Protein 2PHP (pdb70)

Organism: Methanocaldococcus jannaschii (strain ATCC 43067 / DSM 2661 / JAL-1 / JCM 10045 / NBRC 100440) (NCBI:txid243232)

Sequence (718 aa):
YINKEKVIKNLSYAIYLLKKNFTLIPEVGSNIAESLPFPKDFKDVAALTGRIIKNKLGGFYIVGDIEFGASEHIAKIILSASKFNPEIRACNIKYDGGLIKLLKDKFAVSSFDRKEEPPNVSTEWGTKIACEKFGGVPDIIYDRGGEGKEPIRVLGRDAIEVVKKVEVIQKIYNTLESLTYINKEKVIKNLSYAIYLLKKNFTLIPEVGSNIAESLPFPKDFKDVAALTGRIIKNKLGGFYIVGDIEFGASEHIAKIILSASKFNPEIRACNIKYDGGLIKLLKDKFAVSSFDRKEEPPNVSTEWGTKIACEKFGGVPDIIYDRGGEGKEPIRVLGRDAIEVVKKVEVIQKIYNTLEGHSLTYINKEKVIKNLSYAIYLLKKNFTLIPEVGSNIAESLPFPKDFKDVAALTGRIIKNKLGGFYIVGDIEFGASEHIAKIILSASKFNPEIRACNIKYDGGLIKLLKDKFAVSSFDRKEEPPNVSTEWGTKIACEKFGGVPDIIYDRGGEGKEPIRVLGRDAIEVVKKVEVIQKIYNTLEYINKEKVIKNLSYAIYLLKKNFTLIPEVGSNIAESLPFPKDFKDVAALTGRIIKNKLGGFYIVGDIEFGASEHIAKIILSASKFNPEIRACNIKYDGGLIKLLKDKFAVSSFDRKEEPPNVSTEWGTKIACEKFGGVPDIIYDRGGEGKEPIRVLGRDAIEVVKKVEVIQKIYNTLEGH

Foldseek 3Di:
DFAPVNQQVQQVVLVVVVQVQDDQADPQAAKKKFATQQDDAQQRMWIFLHGWAADVVHGIDGDHGIHGSSDRPVSLLQNLQCVQPSLWTMKDGHDDPVLVVVVVVPWQEWEDEPVPDDPPDDVSVTNNVRQVVSVHHIQWYWYPADDVGHTIMGIDSGSNVSSVVVVVSVVSVVVVD/DPDAFDPVNQLVQQVVLVVVVLVQAPQADPQAAKKKFAGQQDPAQQRMKIFLHHWAADVVHGIDGDHGIHGSSDRPVRLLQNLQCVQPSLWGMKDGHDDPVLVVVCVVVWPEFEAEPVPDDPPDDVSVTSNVRQVVSVHHIQWYWYCADDVGHTIMGIDSGSNVSSVVSVVSVVVVVVVVVD/DVLVVQVVVQQVQQVVLVVVVLVQDDQADPVAAKKKFARQPDDAQQRMKIFLHGWAADPVHGIDGDHGIHGSSPRPVSLLQNLLCVQPSLWTMKDGHDDDVLVVVVVVPWQEFEAECVVDDPPDDSSVTNNVRQVRSVHHIQWYWYPFDDVGHTIMGIGSGSNVRSVVVVVSVVSVVVPD/DFDPVNQLVQQVVLVVVVQVQDDQADPVAAKKKFFTQQDDAQQRMKIFLHGWACDVVGGIDGDHGIHGSSDRPVRLLQNLQCVQPSLWGMKDGHDDPVLVVVCVVPWPEFEAEPVPDDPDDDVSVTSNVRCVVSSHHIQWYWYCADDVGHTIMGIDSGSNVRSVVVVVSVVVVVVVVVD

Solvent-accessible surface area: 31794 Å² total

InterPro domains:
  IPR004399 Hydroxymethylpyrimidine kinase/phosphomethylpyrimidine kinase domain [cd01169] (2-224)
  IPR013749 Pyridoxamine kinase/Phosphomethylpyrimidine kinase [PF08543] (10-234)
  IPR019293 Thiamine-phosphate synthase ThiN-like [PF10120] (248-407)
  IPR029056 Ribokinase-like [G3DSA:3.40.1190.20] (1-236)
  IPR029056 Ribokinase-like [SSF53613] (2-231)
  IPR036409 Class II aldolase/adducin N-terminal domain superfamily [G3DSA:3.40.225.10] (237-417)
  IPR036409 Class II aldolase/adducin N-terminal domain superfamily [SSF53639] (238-413)

Secondary structure (DSSP, 8-state):
---HHHHHHHHHHHHHHHH-------TT-B--EEE-SS--SGGGEEEESS-EEE-TTSSEEE-S-EEETS-HHHHHHHHHHHTT-TT--B------HHHHHHHTTTS-EEE--GGGPPTTS---HHHHHHHHHHTS--SEEE---BBTB---EE-BSSHHHHHHHHHHHHHHHHTT-/------HHHHHHHHHHHHHHHT-------TT-B--EEE-SS--SGGGEEEESS-EEE-TTSSEEE-S-EEETS-HHHHHHHHHHHTT-TT--B------HHHHHHHTTTS-EEE--GGGPPSSS---HHHHHHHHHHTS--SEEE---BBTB---EE-BSSHHHHHHHHHHHHHHHHHHHT-/-HHHHHHHHHHHHHHHHHHHHH-------TT-B--EEE-SS--SGGGEEEESS-EEE-TTSSEEE-S-EEET--HHHHHHHHHHTTT-TT--B------HHHHHHHHTTS-EEE--TTT--SSS---HHHHHHHHHHTS--SEEE---BBTB---EE-BSSHHHHHHHHHHHHHHHHTT-/---HHHHHHHHHHHHHHHH-------TT-B--EEE-SS--SGGGEEEESS-EEE-TTSSEEE-S-EEETS-HHHHHHHHHHHTT-TT--B------HHHHHHHTTTS-EEE--GGGPPSSS---HHHHHHHHHHTS--SEEE---BBTB---EE-BSSHHHHHHHHHHHHHHHHHHHH-

Structure (mmCIF, N/CA/C/O backbone):
data_2PHP
#
_entry.id   2PHP
#
_cell.length_a   147.077
_cell.length_b   112.141
_cell.length_c   67.253
_cell.angle_alpha   90.00
_cell.angle_beta   109.28
_cell.angle_gamma   90.00
#
_symmetry.space_group_name_H-M   'C 1 2 1'
#
loop_
_entity.id
_entity.type
_entity.pdbx_description
1 polymer 'Uncharacterized protein MJ0236'
2 non-polymer 'CHLORIDE ION'
3 water water
#
loop_
_atom_site.group_PDB
_atom_site.id
_atom_site.type_symbol
_atom_site.label_atom_id
_atom_site.label_alt_id
_atom_site.label_comp_id
_atom_site.label_asym_id
_atom_site.label_entity_id
_atom_site.label_seq_id
_atom_site.pdbx_PDB_ins_code
_atom_site.Cartn_x
_atom_site.Cartn_y
_atom_site.Cartn_z
_atom_site.occupancy
_atom_site.B_iso_or_equiv
_atom_site.auth_seq_id
_atom_site.auth_comp_id
_atom_site.auth_asym_id
_atom_site.auth_atom_id
_atom_site.pdbx_PDB_model_num
ATOM 1 N N . TYR A 1 5 ? 26.665 17.488 15.334 1.00 53.01 241 TYR A N 1
ATOM 2 C CA . TYR A 1 5 ? 27.394 17.428 14.041 1.00 53.15 241 TYR A CA 1
ATOM 3 C C . TYR A 1 5 ? 27.423 18.819 13.391 1.00 52.44 241 TYR A C 1
ATOM 4 O O . TYR A 1 5 ? 28.431 19.534 13.507 1.00 53.66 241 TYR A O 1
ATOM 13 N N . ILE A 1 6 ? 26.349 19.212 12.702 1.00 48.81 242 ILE A N 1
ATOM 14 C CA . ILE A 1 6 ? 26.311 20.544 12.097 1.00 45.00 242 ILE A CA 1
ATOM 15 C C . ILE A 1 6 ? 25.108 21.313 12.632 1.00 43.44 242 ILE A C 1
ATOM 16 O O . ILE A 1 6 ? 24.035 21.315 12.018 1.00 43.00 242 ILE A O 1
ATOM 21 N N . ASN A 1 7 ? 25.291 21.955 13.785 1.00 40.65 243 ASN A N 1
ATOM 22 C CA . ASN A 1 7 ? 24.229 22.729 14.418 1.00 38.71 243 ASN A CA 1
ATOM 23 C C . ASN A 1 7 ? 24.473 24.231 14.300 1.00 38.30 243 ASN A C 1
ATOM 24 O O . ASN A 1 7 ? 25.427 24.671 13.655 1.00 37.29 243 ASN A O 1
ATOM 29 N N . LYS A 1 8 ? 23.608 25.015 14.936 1.00 36.61 244 LYS A N 1
ATOM 30 C CA . LYS A 1 8 ? 23.730 26.465 14.895 1.00 37.20 244 LYS A CA 1
ATOM 31 C C . LYS A 1 8 ? 25.092 26.955 15.371 1.00 36.16 244 LYS A C 1
ATOM 32 O O . LYS A 1 8 ? 25.662 27.873 14.784 1.00 36.61 244 LYS A O 1
ATOM 38 N N . GLU A 1 9 ? 25.610 26.351 16.437 1.00 35.02 245 GLU A N 1
ATOM 39 C CA . GLU A 1 9 ? 26.906 26.757 16.974 1.00 35.29 245 GLU A CA 1
ATOM 40 C C . GLU A 1 9 ? 28.001 26.621 15.927 1.00 35.15 245 GLU A C 1
ATOM 41 O O . GLU A 1 9 ? 28.852 27.497 15.793 1.00 34.84 245 GLU A O 1
ATOM 47 N N . LYS A 1 10 ? 27.973 25.511 15.195 1.00 33.59 246 LYS A N 1
ATOM 48 C CA . LYS A 1 10 ? 28.961 25.244 14.155 1.00 33.97 246 LYS A CA 1
ATOM 49 C C . LYS A 1 10 ? 28.863 26.297 13.054 1.00 30.86 246 LYS A C 1
ATOM 50 O O . LYS A 1 10 ? 29.873 26.812 12.585 1.00 31.47 246 LYS A O 1
ATOM 56 N N . VAL A 1 11 ? 27.636 26.605 12.652 1.00 27.99 247 VAL A N 1
ATOM 57 C CA . VAL A 1 11 ? 27.384 27.584 11.606 1.00 27.22 247 VAL A CA 1
ATOM 58 C C . VAL A 1 11 ? 27.897 28.962 12.009 1.00 27.30 247 VAL A C 1
ATOM 59 O O . VAL A 1 11 ? 28.582 29.625 11.229 1.00 27.93 247 VAL A O 1
ATOM 63 N N . ILE A 1 12 ? 27.578 29.388 13.228 1.00 24.21 248 ILE A N 1
ATOM 64 C CA . ILE A 1 12 ? 28.026 30.688 13.718 1.00 23.99 248 ILE A CA 1
ATOM 65 C C . ILE A 1 12 ? 29.558 30.754 13.773 1.00 23.66 248 ILE A C 1
ATOM 66 O O . ILE A 1 12 ? 30.148 31.760 13.388 1.00 23.44 248 ILE A O 1
ATOM 71 N N . LYS A 1 13 ? 30.201 29.694 14.249 1.00 22.64 249 LYS A N 1
ATOM 72 C CA . LYS A 1 13 ? 31.664 29.663 14.302 1.00 25.33 249 LYS A CA 1
ATOM 73 C C . LYS A 1 13 ? 32.250 29.719 12.884 1.00 24.49 249 LYS A C 1
ATOM 74 O O . LYS A 1 13 ? 33.240 30.406 12.643 1.00 24.33 249 LYS A O 1
ATOM 80 N N . ASN A 1 14 ? 31.642 28.984 11.954 1.00 23.23 250 ASN A N 1
ATOM 81 C CA . ASN A 1 14 ? 32.119 28.967 10.569 1.00 23.78 250 ASN A CA 1
ATOM 82 C C . ASN A 1 14 ? 32.064 30.352 9.931 1.00 23.16 250 ASN A C 1
ATOM 83 O O . ASN A 1 14 ? 33.030 30.804 9.321 1.00 23.19 250 ASN A O 1
ATOM 88 N N . LEU A 1 15 ? 30.924 31.019 10.063 1.00 22.68 251 LEU A N 1
ATOM 89 C CA . LEU A 1 15 ? 30.764 32.351 9.498 1.00 22.95 251 LEU A CA 1
ATOM 90 C C . LEU A 1 15 ? 31.710 33.335 10.173 1.00 23.66 251 LEU A C 1
ATOM 91 O O . LEU A 1 15 ? 32.286 34.196 9.516 1.00 20.67 251 LEU A O 1
ATOM 96 N N . SER A 1 16 ? 31.855 33.199 11.491 1.00 21.53 252 SER A N 1
ATOM 97 C CA . SER A 1 16 ? 32.724 34.087 12.274 1.00 24.02 252 SER A CA 1
ATOM 98 C C . SER A 1 16 ? 34.185 34.007 11.854 1.00 22.01 252 SER A C 1
ATOM 99 O O . SER A 1 16 ? 34.877 35.023 11.745 1.00 20.56 252 SER A O 1
ATOM 102 N N . TYR A 1 17 ? 34.659 32.794 11.632 1.00 22.20 253 TYR A N 1
ATOM 103 C CA . TYR A 1 17 ? 36.042 32.613 11.233 1.00 23.42 253 TYR A CA 1
ATOM 104 C C . TYR A 1 17 ? 36.224 33.056 9.787 1.00 23.43 253 TYR A C 1
ATOM 105 O O . TYR A 1 17 ? 37.283 33.568 9.416 1.00 22.13 253 TYR A O 1
ATOM 114 N N . ALA A 1 18 ? 35.191 32.850 8.974 1.00 22.60 254 ALA A N 1
ATOM 115 C CA . ALA A 1 18 ? 35.251 33.231 7.563 1.00 25.29 254 ALA A CA 1
ATOM 116 C C . ALA A 1 18 ? 35.432 34.743 7.461 1.00 26.19 254 ALA A C 1
ATOM 117 O O . ALA A 1 18 ? 36.237 35.233 6.666 1.00 25.14 254 ALA A O 1
ATOM 119 N N . ILE A 1 19 ? 34.679 35.470 8.281 1.00 27.44 255 ILE A N 1
ATOM 120 C CA . ILE A 1 19 ? 34.743 36.928 8.310 1.00 27.81 255 ILE A CA 1
ATOM 121 C C . ILE A 1 19 ? 36.129 37.354 8.789 1.00 27.97 255 ILE A C 1
ATOM 122 O O . ILE A 1 19 ? 36.715 38.309 8.276 1.00 28.14 255 ILE A O 1
ATOM 127 N N . TYR A 1 20 ? 36.631 36.641 9.792 1.00 26.94 256 TYR A N 1
ATOM 128 C CA . TYR A 1 20 ? 37.950 36.887 10.365 1.00 27.10 256 TYR A CA 1
ATOM 129 C C . TYR A 1 20 ? 39.004 36.817 9.249 1.00 26.90 256 TYR A C 1
ATOM 130 O O . TYR A 1 20 ? 39.865 37.697 9.130 1.00 27.16 256 TYR A O 1
ATOM 139 N N . LEU A 1 21 ? 38.933 35.780 8.423 1.00 25.83 257 LEU A N 1
ATOM 140 C CA . LEU A 1 21 ? 39.885 35.637 7.320 1.00 27.38 257 LEU A CA 1
ATOM 141 C C . LEU A 1 21 ? 39.689 36.756 6.311 1.00 27.17 257 LEU A C 1
ATOM 142 O O . LEU A 1 21 ? 40.651 37.367 5.848 1.00 27.93 257 LEU A O 1
ATOM 147 N N . LEU A 1 22 ? 38.431 37.028 5.983 1.00 26.20 258 LEU A N 1
ATOM 148 C CA . LEU A 1 22 ? 38.102 38.063 5.020 1.00 27.44 258 LEU A CA 1
ATOM 149 C C . LEU A 1 22 ? 38.641 39.439 5.427 1.00 28.91 258 LEU A C 1
ATOM 150 O O . LEU A 1 22 ? 39.124 40.205 4.591 1.00 27.50 258 LEU A O 1
ATOM 155 N N . LYS A 1 23 ? 38.571 39.746 6.716 1.00 30.86 259 LYS A N 1
ATOM 156 C CA . LYS A 1 23 ? 39.054 41.028 7.220 1.00 33.87 259 LYS A CA 1
ATOM 157 C C . LYS A 1 23 ? 40.551 41.243 6.942 1.00 35.25 259 LYS A C 1
ATOM 158 O O . LYS A 1 23 ? 40.985 42.377 6.726 1.00 35.70 259 LYS A O 1
ATOM 164 N N . LYS A 1 24 ? 41.329 40.158 6.937 1.00 34.70 260 LYS A N 1
ATOM 165 C CA . LYS A 1 24 ? 42.773 40.235 6.699 1.00 38.19 260 LYS A CA 1
ATOM 166 C C . LYS A 1 24 ? 43.118 40.148 5.217 1.00 39.78 260 LYS A C 1
ATOM 167 O O . LYS A 1 24 ? 44.283 40.172 4.832 1.00 39.99 260 LYS A O 1
ATOM 181 N N . ASN A 1 26 ? 42.890 41.455 1.146 1.00 37.62 262 ASN A N 1
ATOM 182 C CA . ASN A 1 26 ? 42.804 42.695 0.379 1.00 37.65 262 ASN A CA 1
ATOM 183 C C . ASN A 1 26 ? 41.623 42.495 -0.571 1.00 35.56 262 ASN A C 1
ATOM 184 O O . ASN A 1 26 ? 41.790 42.367 -1.783 1.00 33.91 262 ASN A O 1
ATOM 189 N N . PHE A 1 27 ? 40.427 42.473 0.001 1.00 32.92 263 PHE A N 1
ATOM 190 C CA . PHE A 1 27 ? 39.198 42.246 -0.744 1.00 31.21 263 PHE A CA 1
ATOM 191 C C . PHE A 1 27 ? 38.674 43.508 -1.412 1.00 30.47 263 PHE A C 1
ATOM 192 O O . PHE A 1 27 ? 38.281 44.455 -0.734 1.00 29.03 263 PHE A O 1
ATOM 200 N N . THR A 1 28 ? 38.663 43.534 -2.743 1.00 28.65 264 THR A N 1
ATOM 201 C CA . THR A 1 28 ? 38.169 44.721 -3.438 1.00 28.01 264 THR A CA 1
ATOM 202 C C . THR A 1 28 ? 36.995 44.421 -4.355 1.00 28.90 264 THR A C 1
ATOM 203 O O . THR A 1 28 ? 36.502 45.313 -5.038 1.00 28.66 264 THR A O 1
ATOM 207 N N . LEU A 1 29 ? 36.553 43.167 -4.383 1.00 26.77 265 LEU A N 1
ATOM 208 C CA . LEU A 1 29 ? 35.436 42.784 -5.237 1.00 27.88 265 LEU A CA 1
ATOM 209 C C . LEU A 1 29 ? 34.117 43.025 -4.519 1.00 26.62 265 LEU A C 1
ATOM 210 O O . LEU A 1 29 ? 33.306 42.118 -4.347 1.00 25.69 265 LEU A O 1
ATOM 215 N N . ILE A 1 30 ? 33.911 44.268 -4.109 1.00 27.14 266 ILE A N 1
ATOM 216 C CA . ILE A 1 30 ? 32.708 44.643 -3.385 1.00 28.10 266 ILE A CA 1
ATOM 217 C C . ILE A 1 30 ? 31.733 45.353 -4.294 1.00 27.45 266 ILE A C 1
ATOM 218 O O . ILE A 1 30 ? 32.041 46.396 -4.860 1.00 27.61 266 ILE A O 1
ATOM 223 N N . PRO A 1 31 ? 30.533 44.787 -4.448 1.00 28.21 267 PRO A N 1
ATOM 224 C CA . PRO A 1 31 ? 29.515 45.397 -5.307 1.00 29.17 267 PRO A CA 1
ATOM 225 C C . PRO A 1 31 ? 28.967 46.701 -4.735 1.00 29.58 267 PRO A C 1
ATOM 226 O O . PRO A 1 31 ? 29.128 46.993 -3.542 1.00 27.78 267 PRO A O 1
ATOM 230 N N . GLU A 1 32 ? 28.326 47.482 -5.600 1.00 29.84 268 GLU A N 1
ATOM 231 C CA . GLU A 1 32 ? 27.725 48.744 -5.200 1.00 31.83 268 GLU A CA 1
ATOM 232 C C . GLU A 1 32 ? 26.688 48.496 -4.098 1.00 30.72 268 GLU A C 1
ATOM 233 O O . GLU A 1 32 ? 26.516 49.326 -3.205 1.00 30.34 268 GLU A O 1
ATOM 239 N N . VAL A 1 33 ? 26.001 47.357 -4.149 1.00 28.45 269 VAL A N 1
ATOM 240 C CA . VAL A 1 33 ? 25.004 47.049 -3.127 1.00 29.01 269 VAL A CA 1
ATOM 241 C C . VAL A 1 33 ? 25.592 46.329 -1.916 1.00 28.86 269 VAL A C 1
ATOM 242 O O . VAL A 1 33 ? 24.850 45.875 -1.039 1.00 29.57 269 VAL A O 1
ATOM 246 N N . GLY A 1 34 ? 26.920 46.225 -1.875 1.00 27.11 270 GLY A N 1
ATOM 247 C CA . GLY A 1 34 ? 27.588 45.577 -0.759 1.00 23.90 270 GLY A CA 1
ATOM 248 C C . GLY A 1 34 ? 27.504 44.069 -0.839 1.00 25.68 270 GLY A C 1
ATOM 249 O O . GLY A 1 34 ? 26.657 43.536 -1.550 1.00 25.57 270 GLY A O 1
ATOM 250 N N . SER A 1 35 ? 28.385 43.379 -0.119 1.00 23.02 271 SER A N 1
ATOM 251 C CA . SER A 1 35 ? 28.384 41.922 -0.116 1.00 23.38 271 SER A CA 1
ATOM 252 C C . SER A 1 35 ? 27.846 41.415 1.204 1.00 24.82 271 SER A C 1
ATOM 253 O O . SER A 1 35 ? 27.732 42.160 2.171 1.00 24.53 271 SER A O 1
ATOM 256 N N . ASN A 1 36 ? 27.497 40.136 1.237 1.00 22.59 272 ASN A N 1
ATOM 257 C CA . ASN A 1 36 ? 27.066 39.505 2.477 1.00 23.68 272 ASN A CA 1
ATOM 258 C C . ASN A 1 36 ? 27.502 38.065 2.300 1.00 21.83 272 ASN A C 1
ATOM 259 O O . ASN A 1 36 ? 27.694 37.611 1.171 1.00 19.52 272 ASN A O 1
ATOM 264 N N . ILE A 1 37 ? 27.686 37.358 3.405 1.00 21.61 273 ILE A N 1
ATOM 265 C CA . ILE A 1 37 ? 28.085 35.960 3.341 1.00 21.95 273 ILE A CA 1
ATOM 266 C C . ILE A 1 37 ? 27.119 35.213 4.238 1.00 22.29 273 ILE A C 1
ATOM 267 O O . ILE A 1 37 ? 26.745 35.699 5.312 1.00 18.03 273 ILE A O 1
ATOM 272 N N . ALA A 1 38 ? 26.716 34.023 3.809 1.00 23.25 274 ALA A N 1
ATOM 273 C CA . ALA A 1 38 ? 25.752 33.266 4.584 1.00 22.87 274 ALA A CA 1
ATOM 274 C C . ALA A 1 38 ? 25.984 31.767 4.551 1.00 23.25 274 ALA A C 1
ATOM 275 O O . ALA A 1 38 ? 26.499 31.225 3.578 1.00 23.01 274 ALA A O 1
ATOM 277 N N . GLU A 1 39 ? 25.596 31.106 5.636 1.00 24.78 275 GLU A N 1
ATOM 278 C CA . GLU A 1 39 ? 25.722 29.658 5.739 1.00 26.12 275 GLU A CA 1
ATOM 279 C C . GLU A 1 39 ? 24.465 29.115 6.410 1.00 26.66 275 GLU A C 1
ATOM 280 O O . GLU A 1 39 ? 23.919 29.733 7.322 1.00 24.72 275 GLU A O 1
ATOM 286 N N . SER A 1 40 ? 24.013 27.952 5.959 1.00 27.38 276 SER A N 1
ATOM 287 C CA . SER A 1 40 ? 22.810 27.362 6.523 1.00 28.15 276 SER A CA 1
ATOM 288 C C . SER A 1 40 ? 23.058 26.067 7.282 1.00 29.84 276 SER A C 1
ATOM 289 O O . SER A 1 40 ? 24.140 25.473 7.226 1.00 28.66 276 SER A O 1
ATOM 292 N N . LEU A 1 41 ? 22.027 25.643 8.002 1.00 30.99 277 LEU A N 1
ATOM 293 C CA . LEU A 1 41 ? 22.070 24.388 8.726 1.00 32.23 277 LEU A CA 1
ATOM 294 C C . LEU A 1 41 ? 21.829 23.358 7.624 1.00 32.99 277 LEU A C 1
ATOM 295 O O . LEU A 1 41 ? 21.352 23.701 6.543 1.00 31.12 277 LEU A O 1
ATOM 300 N N . PRO A 1 42 ? 22.163 22.085 7.871 1.00 34.76 278 PRO A N 1
ATOM 301 C CA . PRO A 1 42 ? 21.941 21.070 6.834 1.00 35.79 278 PRO A CA 1
ATOM 302 C C . PRO A 1 42 ? 20.455 20.987 6.479 1.00 36.67 278 PRO A C 1
ATOM 303 O O . PRO A 1 42 ? 19.605 21.156 7.347 1.00 37.34 278 PRO A O 1
ATOM 307 N N . PHE A 1 43 ? 20.148 20.738 5.209 1.00 37.19 279 PHE A N 1
ATOM 308 C CA . PHE A 1 43 ? 18.762 20.625 4.754 1.00 38.98 279 PHE A CA 1
ATOM 309 C C . PHE A 1 43 ? 17.892 21.736 5.330 1.00 40.01 279 PHE A C 1
ATOM 310 O O . PHE A 1 43 ? 16.915 21.475 6.037 1.00 40.91 279 PHE A O 1
ATOM 318 N N . PRO A 1 44 ? 18.227 22.997 5.027 1.00 39.49 280 PRO A N 1
ATOM 319 C CA . PRO A 1 44 ? 17.430 24.103 5.559 1.00 39.99 280 PRO A CA 1
ATOM 320 C C . PRO A 1 44 ? 15.994 24.100 5.042 1.00 41.11 280 PRO A C 1
ATOM 321 O O . PRO A 1 44 ? 15.747 23.800 3.879 1.00 41.14 280 PRO A O 1
ATOM 325 N N . LYS A 1 45 ? 15.052 24.431 5.916 1.00 42.42 281 LYS A N 1
ATOM 326 C CA . LYS A 1 45 ? 13.650 24.475 5.529 1.00 45.28 281 LYS A CA 1
ATOM 327 C C . LYS A 1 45 ? 13.256 25.860 5.036 1.00 45.42 281 LYS A C 1
ATOM 328 O O . LYS A 1 45 ? 12.556 25.991 4.034 1.00 46.08 281 LYS A O 1
ATOM 334 N N . ASP A 1 46 ? 13.704 26.893 5.742 1.00 45.06 282 ASP A N 1
ATOM 335 C CA . ASP A 1 46 ? 13.412 28.270 5.350 1.00 45.42 282 ASP A CA 1
ATOM 336 C C . ASP A 1 46 ? 14.610 29.180 5.636 1.00 44.08 282 ASP A C 1
ATOM 337 O O . ASP A 1 46 ? 15.627 28.729 6.171 1.00 43.25 282 ASP A O 1
ATOM 342 N N . PHE A 1 47 ? 14.483 30.457 5.285 1.00 42.34 283 PHE A N 1
ATOM 343 C CA . PHE A 1 47 ? 15.569 31.407 5.484 1.00 41.07 283 PHE A CA 1
ATOM 344 C C . PHE A 1 47 ? 15.971 31.545 6.951 1.00 40.38 283 PHE A C 1
ATOM 345 O O . PHE A 1 47 ? 17.034 32.085 7.255 1.00 40.65 283 PHE A O 1
ATOM 353 N N . LYS A 1 48 ? 15.138 31.063 7.866 1.00 38.89 284 LYS A N 1
ATOM 354 C CA . LYS A 1 48 ? 15.489 31.158 9.281 1.00 38.53 284 LYS A CA 1
ATOM 355 C C . LYS A 1 48 ? 16.514 30.109 9.698 1.00 36.75 284 LYS A C 1
ATOM 356 O O . LYS A 1 48 ? 16.998 30.123 10.826 1.00 37.35 284 LYS A O 1
ATOM 362 N N . ASP A 1 49 ? 16.839 29.197 8.788 1.00 36.06 285 ASP A N 1
ATOM 363 C CA . ASP A 1 49 ? 17.841 28.172 9.064 1.00 34.09 285 ASP A CA 1
ATOM 364 C C . ASP A 1 49 ? 19.154 28.648 8.460 1.00 32.09 285 ASP A C 1
ATOM 365 O O . ASP A 1 49 ? 20.134 27.906 8.404 1.00 30.91 285 ASP A O 1
ATOM 370 N N . VAL A 1 50 ? 19.155 29.902 8.014 1.00 29.86 286 VAL A N 1
ATOM 371 C CA . VAL A 1 50 ? 20.324 30.505 7.385 1.00 28.72 286 VAL A CA 1
ATOM 372 C C . VAL A 1 50 ? 20.815 31.717 8.175 1.00 28.15 286 VAL A C 1
ATOM 373 O O . VAL A 1 50 ? 20.033 32.601 8.536 1.00 28.35 286 VAL A O 1
ATOM 377 N N . ALA A 1 51 ? 22.115 31.749 8.456 1.00 26.19 287 ALA A N 1
ATOM 378 C CA . ALA A 1 51 ? 22.697 32.860 9.190 1.00 25.00 287 ALA A CA 1
ATOM 379 C C . ALA A 1 51 ? 23.510 33.723 8.238 1.00 25.30 287 ALA A C 1
ATOM 380 O O . ALA A 1 51 ? 24.019 33.240 7.225 1.00 25.86 287 ALA A O 1
ATOM 382 N N . ALA A 1 52 ? 23.618 35.007 8.563 1.00 24.11 288 ALA A N 1
ATOM 383 C CA . ALA A 1 52 ? 24.365 35.953 7.737 1.00 24.74 288 ALA A CA 1
ATOM 384 C C . ALA A 1 52 ? 24.521 37.257 8.507 1.00 25.06 288 ALA A C 1
ATOM 385 O O . ALA A 1 52 ? 24.072 37.372 9.656 1.00 23.98 288 ALA A O 1
ATOM 387 N N . LEU A 1 53 ? 25.168 38.234 7.878 1.00 24.86 289 LEU A N 1
ATOM 388 C CA . LEU A 1 53 ? 25.357 39.544 8.507 1.00 25.08 289 LEU A CA 1
ATOM 389 C C . LEU A 1 53 ? 24.052 40.323 8.434 1.00 25.27 289 LEU A C 1
ATOM 390 O O . LEU A 1 53 ? 23.384 40.323 7.399 1.00 24.52 289 LEU A O 1
ATOM 395 N N . THR A 1 54 ? 23.700 40.982 9.536 1.00 24.76 290 THR A N 1
ATOM 396 C CA . THR A 1 54 ? 22.488 41.791 9.601 1.00 25.53 290 THR A CA 1
ATOM 397 C C . THR A 1 54 ? 22.735 43.063 8.809 1.00 24.46 290 THR A C 1
ATOM 398 O O . THR A 1 54 ? 21.799 43.758 8.431 1.00 26.50 290 THR A O 1
ATOM 402 N N . GLY A 1 55 ? 24.006 43.370 8.578 1.00 24.45 291 GLY A N 1
ATOM 403 C CA . GLY A 1 55 ? 24.358 44.539 7.794 1.00 24.03 291 GLY A CA 1
ATOM 404 C C . GLY A 1 55 ? 24.967 44.004 6.515 1.00 25.58 291 GLY A C 1
ATOM 405 O O . GLY A 1 55 ? 24.459 43.040 5.947 1.00 27.33 291 GLY A O 1
ATOM 406 N N . ARG A 1 56 ? 26.054 44.614 6.058 1.00 25.76 292 ARG A N 1
ATOM 407 C CA . ARG A 1 56 ? 26.747 44.133 4.862 1.00 26.34 292 ARG A CA 1
ATOM 408 C C . ARG A 1 56 ? 28.210 44.547 4.894 1.00 24.38 292 ARG A C 1
ATOM 409 O O . ARG A 1 56 ? 28.649 45.258 5.792 1.00 26.32 292 ARG A O 1
ATOM 417 N N . ILE A 1 57 ? 28.973 44.069 3.928 1.00 22.98 293 ILE A N 1
ATOM 418 C CA . ILE A 1 57 ? 30.367 44.466 3.823 1.00 22.90 293 ILE A CA 1
ATOM 419 C C . ILE A 1 57 ? 30.363 45.514 2.721 1.00 22.72 293 ILE A C 1
ATOM 420 O O . ILE A 1 57 ? 30.024 45.221 1.576 1.00 22.12 293 ILE A O 1
ATOM 425 N N . ILE A 1 58 ? 30.719 46.744 3.072 1.00 23.00 294 ILE A N 1
ATOM 426 C CA . ILE A 1 58 ? 30.743 47.825 2.102 1.00 23.13 294 ILE A CA 1
ATOM 427 C C . ILE A 1 58 ? 32.112 48.489 2.039 1.00 25.60 294 ILE A C 1
ATOM 428 O O . ILE A 1 58 ? 32.935 48.345 2.946 1.00 23.41 294 ILE A O 1
ATOM 433 N N . LYS A 1 59 ? 32.344 49.209 0.948 1.00 25.38 295 LYS A N 1
ATOM 434 C CA . LYS A 1 59 ? 33.601 49.902 0.723 1.00 29.72 295 LYS A CA 1
ATOM 435 C C . LYS A 1 59 ? 33.828 51.041 1.707 1.00 28.81 295 LYS A C 1
ATOM 436 O O . LYS A 1 59 ? 32.886 51.676 2.170 1.00 28.57 295 LYS A O 1
ATOM 442 N N . ASN A 1 60 ? 35.092 51.277 2.032 1.00 30.25 296 ASN A N 1
ATOM 443 C CA . ASN A 1 60 ? 35.477 52.382 2.895 1.00 34.00 296 ASN A CA 1
ATOM 444 C C . ASN A 1 60 ? 36.144 53.323 1.893 1.00 36.46 296 ASN A C 1
ATOM 445 O O . ASN A 1 60 ? 37.218 53.014 1.387 1.00 34.94 296 ASN A O 1
ATOM 450 N N . LYS A 1 61 ? 35.500 54.448 1.591 1.00 40.20 297 LYS A N 1
ATOM 451 C CA . LYS A 1 61 ? 36.044 55.404 0.622 1.00 44.76 297 LYS A CA 1
ATOM 452 C C . LYS A 1 61 ? 37.482 55.806 0.931 1.00 45.59 297 LYS A C 1
ATOM 453 O O . LYS A 1 61 ? 38.238 56.171 0.034 1.00 45.77 297 LYS A O 1
ATOM 459 N N . LEU A 1 62 ? 37.851 55.732 2.204 1.00 46.86 298 LEU A N 1
ATOM 460 C CA . LEU A 1 62 ? 39.204 56.057 2.642 1.00 47.55 298 LEU A CA 1
ATOM 461 C C . LEU A 1 62 ? 40.147 54.945 2.203 1.00 46.46 298 LEU A C 1
ATOM 462 O O . LEU A 1 62 ? 41.361 55.138 2.119 1.00 47.60 298 LEU A O 1
ATOM 467 N N . GLY A 1 63 ? 39.572 53.779 1.927 1.00 43.76 299 GLY A N 1
ATOM 468 C CA . GLY A 1 63 ? 40.355 52.630 1.512 1.00 40.10 299 GLY A CA 1
ATOM 469 C C . GLY A 1 63 ? 40.013 51.438 2.380 1.00 37.74 299 GLY A C 1
ATOM 470 O O . GLY A 1 63 ? 39.852 51.576 3.592 1.00 37.83 299 GLY A O 1
ATOM 471 N N . GLY A 1 64 ? 39.911 50.265 1.767 1.00 35.13 300 GLY A N 1
ATOM 472 C CA . GLY A 1 64 ? 39.561 49.080 2.522 1.00 31.88 300 GLY A CA 1
ATOM 473 C C . GLY A 1 64 ? 38.047 48.951 2.557 1.00 31.14 300 GLY A C 1
ATOM 474 O O . GLY A 1 64 ? 37.358 49.459 1.663 1.00 29.02 300 GLY A O 1
ATOM 475 N N . PHE A 1 65 ? 37.521 48.298 3.592 1.00 27.23 301 PHE A N 1
ATOM 476 C CA . PHE A 1 65 ? 36.080 48.108 3.696 1.00 26.37 301 PHE A CA 1
ATOM 477 C C . PHE A 1 65 ? 35.596 47.994 5.138 1.00 25.77 301 PHE A C 1
ATOM 478 O O . PHE A 1 65 ? 36.395 47.862 6.058 1.00 26.69 301 PHE A O 1
ATOM 486 N N . TYR A 1 66 ? 34.279 48.043 5.313 1.00 25.37 302 TYR A N 1
ATOM 487 C CA . TYR A 1 66 ? 33.639 47.928 6.621 1.00 25.37 302 TYR A CA 1
ATOM 488 C C . TYR A 1 66 ? 32.774 46.668 6.635 1.00 28.23 302 TYR A C 1
ATOM 489 O O . TYR A 1 66 ? 32.013 46.419 5.686 1.00 25.90 302 TYR A O 1
ATOM 498 N N . ILE A 1 67 ? 32.890 45.888 7.707 1.00 25.29 303 ILE A N 1
ATOM 499 C CA . ILE A 1 67 ? 32.087 44.684 7.881 1.00 25.52 303 ILE A CA 1
ATOM 500 C C . ILE A 1 67 ? 31.045 45.148 8.889 1.00 25.67 303 ILE A C 1
ATOM 501 O O . ILE A 1 67 ? 31.348 45.322 10.064 1.00 25.92 303 ILE A O 1
ATOM 506 N N . VAL A 1 68 ? 29.822 45.373 8.417 1.00 24.28 304 VAL A N 1
ATOM 507 C CA . VAL A 1 68 ? 28.763 45.896 9.266 1.00 24.35 304 VAL A CA 1
ATOM 508 C C . VAL A 1 68 ? 27.709 44.923 9.788 1.00 24.84 304 VAL A C 1
ATOM 509 O O . VAL A 1 68 ? 27.135 44.137 9.033 1.00 23.87 304 VAL A O 1
ATOM 513 N N . GLY A 1 69 ? 27.444 45.003 11.094 1.00 25.27 305 GLY A N 1
ATOM 514 C CA . GLY A 1 69 ? 26.424 44.161 11.691 1.00 25.58 305 GLY A CA 1
ATOM 515 C C . GLY A 1 69 ? 26.900 42.924 12.421 1.00 26.96 305 GLY A C 1
ATOM 516 O O . GLY A 1 69 ? 28.092 42.747 12.669 1.00 26.51 305 GLY A O 1
ATOM 517 N N . ASP A 1 70 ? 25.950 42.064 12.763 1.00 26.43 306 ASP A N 1
ATOM 518 C CA . ASP A 1 70 ? 26.248 40.832 13.479 1.00 28.40 306 ASP A CA 1
ATOM 519 C C . ASP A 1 70 ? 25.795 39.636 12.671 1.00 28.36 306 ASP A C 1
ATOM 520 O O . ASP A 1 70 ? 24.980 39.761 11.761 1.00 28.19 306 ASP A O 1
ATOM 525 N N . ILE A 1 71 ? 26.307 38.468 13.037 1.00 27.75 307 ILE A N 1
ATOM 526 C CA . ILE A 1 71 ? 25.915 37.235 12.378 1.00 28.70 307 ILE A CA 1
ATOM 527 C C . ILE A 1 71 ? 24.656 36.758 13.105 1.00 28.94 307 ILE A C 1
ATOM 528 O O . ILE A 1 71 ? 24.661 36.628 14.328 1.00 26.89 307 ILE A O 1
ATOM 533 N N . GLU A 1 72 ? 23.578 36.521 12.364 1.00 29.11 308 GLU A N 1
ATOM 534 C CA . GLU A 1 72 ? 22.337 36.058 12.984 1.00 30.54 308 GLU A CA 1
ATOM 535 C C . GLU A 1 72 ? 21.512 35.219 12.019 1.00 30.05 308 GLU A C 1
ATOM 536 O O . GLU A 1 72 ? 21.541 35.444 10.805 1.00 29.61 308 GLU A O 1
ATOM 542 N N . PHE A 1 73 ? 20.786 34.243 12.556 1.00 27.47 309 PHE A N 1
ATOM 543 C CA . PHE A 1 73 ? 19.941 33.410 11.716 1.00 29.54 309 PHE A CA 1
ATOM 544 C C . PHE A 1 73 ? 18.733 34.235 11.288 1.00 30.62 309 PHE A C 1
ATOM 545 O O . PHE A 1 73 ? 18.184 35.006 12.075 1.00 29.84 309 PHE A O 1
ATOM 553 N N . GLY A 1 74 ? 18.347 34.079 10.029 1.00 32.27 310 GLY A N 1
ATOM 554 C CA . GLY A 1 74 ? 17.215 34.815 9.500 1.00 34.97 310 GLY A CA 1
ATOM 555 C C . GLY A 1 74 ? 17.611 36.233 9.135 1.00 36.70 310 GLY A C 1
ATOM 556 O O . GLY A 1 74 ? 16.754 37.095 8.961 1.00 36.65 310 GLY A O 1
ATOM 557 N N . ALA A 1 75 ? 18.915 36.470 9.012 1.00 36.21 311 ALA A N 1
ATOM 558 C CA . ALA A 1 75 ? 19.435 37.790 8.688 1.00 38.45 311 ALA A CA 1
ATOM 559 C C . ALA A 1 75 ? 19.330 38.134 7.214 1.00 39.28 311 ALA A C 1
ATOM 560 O O . ALA A 1 75 ? 19.282 39.300 6.853 1.00 41.61 311 ALA A O 1
ATOM 562 N N . SER A 1 76 ? 19.310 37.130 6.349 1.00 39.85 312 SER A N 1
ATOM 563 C CA . SER A 1 76 ? 19.228 37.413 4.927 1.00 40.00 312 SER A CA 1
ATOM 564 C C . SER A 1 76 ? 18.349 36.451 4.158 1.00 40.56 312 SER A C 1
ATOM 565 O O . SER A 1 76 ? 18.739 35.323 3.862 1.00 39.61 312 SER A O 1
ATOM 568 N N . GLU A 1 77 ? 17.156 36.929 3.831 1.00 40.20 313 GLU A N 1
ATOM 569 C CA . GLU A 1 77 ? 16.198 36.159 3.062 1.00 40.56 313 GLU A CA 1
ATOM 570 C C . GLU A 1 77 ? 16.717 36.048 1.635 1.00 38.29 313 GLU A C 1
ATOM 571 O O . GLU A 1 77 ? 16.513 35.041 0.962 1.00 37.41 313 GLU A O 1
ATOM 577 N N . HIS A 1 78 ? 17.400 37.094 1.185 1.00 36.90 314 HIS A N 1
ATOM 578 C CA . HIS A 1 78 ? 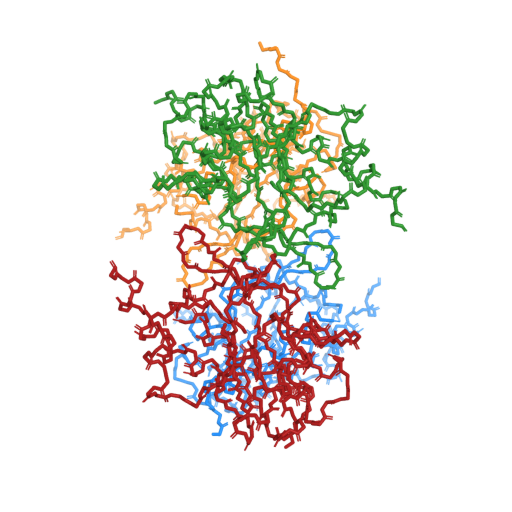17.930 37.133 -0.172 1.00 37.03 314 HIS A CA 1
ATOM 579 C C . HIS A 1 78 ? 18.907 35.998 -0.481 1.00 36.90 314 HIS A C 1
ATOM 580 O O . HIS A 1 78 ? 18.625 35.168 -1.337 1.00 37.92 314 HIS A O 1
ATOM 587 N N . ILE A 1 79 ? 20.050 35.957 0.206 1.00 35.69 315 ILE A N 1
ATOM 588 C CA . ILE A 1 79 ? 21.026 34.896 -0.050 1.00 34.71 315 ILE A CA 1
ATOM 589 C C . ILE A 1 79 ? 20.440 33.558 0.374 1.00 33.21 315 ILE A C 1
ATOM 590 O O . ILE A 1 79 ? 20.763 32.525 -0.206 1.00 33.50 315 ILE A O 1
ATOM 595 N N . ALA A 1 80 ? 19.583 33.570 1.390 1.00 32.94 316 ALA A N 1
ATOM 596 C CA . ALA A 1 80 ? 18.970 32.325 1.849 1.00 32.93 316 ALA A CA 1
ATOM 597 C C . ALA A 1 80 ? 18.261 31.652 0.672 1.00 32.22 316 ALA A C 1
ATOM 598 O O . ALA A 1 80 ? 18.327 30.436 0.529 1.00 31.59 316 ALA A O 1
ATOM 600 N N . LYS A 1 81 ? 17.590 32.444 -0.166 1.00 31.93 317 LYS A N 1
ATOM 601 C CA . LYS A 1 81 ? 16.891 31.903 -1.336 1.00 33.58 317 LYS A CA 1
ATOM 602 C C . LYS A 1 81 ? 17.863 31.121 -2.203 1.00 32.21 317 LYS A C 1
ATOM 603 O O . LYS A 1 81 ? 17.541 30.045 -2.700 1.00 32.67 317 LYS A O 1
ATOM 609 N N . ILE A 1 82 ? 19.053 31.676 -2.390 1.00 30.46 318 ILE A N 1
ATOM 610 C CA . ILE A 1 82 ? 20.072 31.028 -3.201 1.00 29.31 318 ILE A CA 1
ATOM 611 C C . ILE A 1 82 ? 20.503 29.682 -2.608 1.00 30.79 318 ILE A C 1
ATOM 612 O O . ILE A 1 82 ? 20.528 28.665 -3.314 1.00 30.63 318 ILE A O 1
ATOM 617 N N . ILE A 1 83 ? 20.827 29.674 -1.314 1.00 28.06 319 ILE A N 1
ATOM 618 C CA . ILE A 1 83 ? 21.275 28.453 -0.650 1.00 29.24 319 ILE A CA 1
ATOM 619 C C . ILE A 1 83 ? 20.210 27.358 -0.578 1.00 31.01 319 ILE A C 1
ATOM 620 O O . ILE A 1 83 ? 20.504 26.178 -0.806 1.00 30.01 319 ILE A O 1
ATOM 625 N N . LEU A 1 84 ? 18.983 27.739 -0.237 1.00 32.22 320 LEU A N 1
ATOM 626 C CA . LEU A 1 84 ? 17.901 26.765 -0.153 1.00 33.50 320 LEU A CA 1
ATOM 627 C C . LEU A 1 84 ? 17.701 26.123 -1.512 1.00 33.38 320 LEU A C 1
ATOM 628 O O . LEU A 1 84 ? 17.542 24.911 -1.624 1.00 35.48 320 LEU A O 1
ATOM 633 N N . SER A 1 85 ? 17.738 26.950 -2.547 1.00 33.25 321 SER A N 1
ATOM 634 C CA . SER A 1 85 ? 17.566 26.490 -3.914 1.00 33.31 321 SER A CA 1
ATOM 635 C C . SER A 1 85 ? 18.662 25.528 -4.353 1.00 34.19 321 SER A C 1
ATOM 636 O O . SER A 1 85 ? 18.379 24.482 -4.943 1.00 35.09 321 SER A O 1
ATOM 639 N N . ALA A 1 86 ? 19.914 25.879 -4.081 1.00 33.39 322 ALA A N 1
ATOM 640 C CA . ALA A 1 86 ? 21.023 25.020 -4.467 1.00 34.20 322 ALA A CA 1
ATOM 641 C C . ALA A 1 86 ? 21.035 23.716 -3.685 1.00 34.10 322 ALA A C 1
ATOM 642 O O . ALA A 1 86 ? 21.328 22.664 -4.244 1.00 34.96 322 ALA A O 1
ATOM 644 N N . SER A 1 87 ? 20.710 23.778 -2.396 1.00 34.70 323 SER A N 1
ATOM 645 C CA . SER A 1 87 ? 20.713 22.579 -1.557 1.00 36.60 323 SER A CA 1
ATOM 646 C C . SER A 1 87 ? 19.861 21.449 -2.118 1.00 37.84 323 SER A C 1
ATOM 647 O O . SER A 1 87 ? 20.147 20.280 -1.855 1.00 37.97 323 SER A O 1
ATOM 650 N N . LYS A 1 88 ? 18.822 21.786 -2.883 1.00 37.53 324 LYS A N 1
ATOM 651 C CA . LYS A 1 88 ? 17.969 20.749 -3.464 1.00 39.17 324 LYS A CA 1
ATOM 652 C C . LYS A 1 88 ? 18.810 19.952 -4.441 1.00 39.22 324 LYS A C 1
ATOM 653 O O . LYS A 1 88 ? 18.575 18.764 -4.630 1.00 41.12 324 LYS A O 1
ATOM 659 N N . PHE A 1 89 ? 19.796 20.612 -5.049 1.00 38.00 325 PHE A N 1
ATOM 660 C CA . PHE A 1 89 ? 20.682 19.975 -6.018 1.00 39.27 325 PHE A CA 1
ATOM 661 C C . PHE A 1 89 ? 21.841 19.243 -5.368 1.00 39.92 325 PHE A C 1
ATOM 662 O O . PHE A 1 89 ? 22.308 18.220 -5.875 1.00 39.84 325 PHE A O 1
ATOM 670 N N . ASN A 1 90 ? 22.313 19.786 -4.255 1.00 38.23 326 ASN A N 1
ATOM 671 C CA . ASN A 1 90 ? 23.415 19.191 -3.518 1.00 36.93 326 ASN A CA 1
ATOM 672 C C . ASN A 1 90 ? 23.355 19.718 -2.093 1.00 37.36 326 ASN A C 1
ATOM 673 O O . ASN A 1 90 ? 23.833 20.820 -1.812 1.00 38.74 326 ASN A O 1
ATOM 678 N N . PRO A 1 91 ? 22.772 18.933 -1.172 1.00 35.91 327 PRO A N 1
ATOM 679 C CA . PRO A 1 91 ? 22.634 19.312 0.240 1.00 35.46 327 PRO A CA 1
ATOM 680 C C . PRO A 1 91 ? 23.939 19.625 0.959 1.00 35.21 327 PRO A C 1
ATOM 681 O O . PRO A 1 91 ? 23.919 20.168 2.061 1.00 35.89 327 PRO A O 1
ATOM 685 N N . GLU A 1 92 ? 25.066 19.279 0.337 1.00 35.92 328 GLU A N 1
ATOM 686 C CA . GLU A 1 92 ? 26.368 19.568 0.922 1.00 36.61 328 GLU A CA 1
ATOM 687 C C . GLU A 1 92 ? 26.741 21.035 0.742 1.00 34.60 328 GLU A C 1
ATOM 688 O O . GLU A 1 92 ? 27.656 21.553 1.362 1.00 32.55 328 GLU A O 1
ATOM 694 N N . ILE A 1 93 ? 25.993 21.723 -0.129 1.00 31.33 329 ILE A N 1
ATOM 695 C CA . ILE A 1 93 ? 26.223 23.150 -0.368 1.00 30.46 329 ILE A CA 1
ATOM 696 C C . ILE A 1 93 ? 25.411 23.954 0.657 1.00 30.02 329 ILE A C 1
ATOM 697 O O . ILE A 1 93 ? 24.181 23.988 0.593 1.00 29.51 329 ILE A O 1
ATOM 702 N N . ARG A 1 94 ? 26.100 24.594 1.604 1.00 28.55 330 ARG A N 1
ATOM 703 C CA . ARG A 1 94 ? 25.412 25.354 2.642 1.00 26.98 330 ARG A CA 1
ATOM 704 C C . ARG A 1 94 ? 25.806 26.832 2.755 1.00 27.37 330 ARG A C 1
ATOM 705 O O . ARG A 1 94 ? 25.287 27.538 3.619 1.00 28.84 330 ARG A O 1
ATOM 713 N N . ALA A 1 95 ? 26.704 27.312 1.897 1.00 25.46 331 ALA A N 1
ATOM 714 C CA . ALA A 1 95 ? 27.132 28.708 1.998 1.00 23.97 331 ALA A CA 1
ATOM 715 C C . ALA A 1 95 ? 27.236 29.433 0.668 1.00 24.92 331 ALA A C 1
ATOM 716 O O . ALA A 1 95 ? 27.415 28.815 -0.389 1.00 23.04 331 ALA A O 1
ATOM 718 N N . CYS A 1 96 ? 27.141 30.760 0.739 1.00 24.34 332 CYS A N 1
ATOM 719 C CA . CYS A 1 96 ? 27.209 31.604 -0.441 1.00 24.06 332 CYS A CA 1
ATOM 720 C C . CYS A 1 96 ? 27.570 33.034 -0.071 1.00 23.54 332 CYS A C 1
ATOM 721 O O . CYS A 1 96 ? 27.213 33.529 1.002 1.00 23.93 332 CYS A O 1
ATOM 732 N N . ASN A 1 98 ? 28.030 36.960 -2.173 1.00 23.44 334 ASN A N 1
ATOM 733 C CA . ASN A 1 98 ? 27.924 37.714 -3.411 1.00 22.96 334 ASN A CA 1
ATOM 734 C C . ASN A 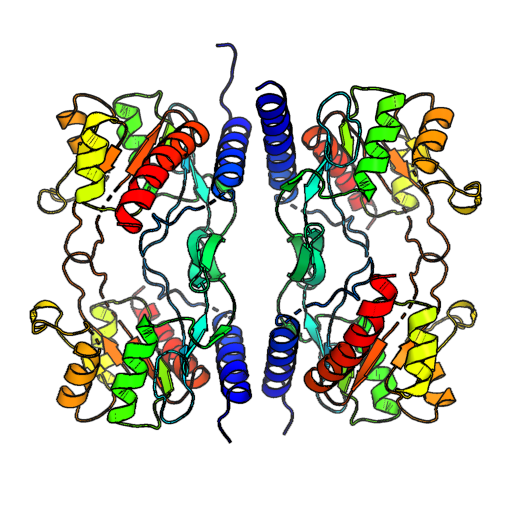1 98 ? 29.058 38.724 -3.477 1.00 24.93 334 ASN A C 1
ATOM 735 O O . ASN A 1 98 ? 29.350 39.423 -2.497 1.00 22.14 334 ASN A O 1
ATOM 740 N N . ILE A 1 99 ? 29.711 38.772 -4.635 1.00 22.65 335 ILE A N 1
ATOM 741 C CA . ILE A 1 99 ? 30.823 39.684 -4.872 1.00 24.82 335 ILE A CA 1
ATOM 742 C C . ILE A 1 99 ? 30.643 40.406 -6.210 1.00 26.79 335 ILE A C 1
ATOM 743 O O . ILE A 1 99 ? 29.804 40.021 -7.029 1.00 25.73 335 ILE A O 1
ATOM 748 N N . LYS A 1 100 ? 31.439 41.450 -6.421 1.00 27.54 336 LYS A N 1
ATOM 749 C CA . LYS A 1 100 ? 31.357 42.261 -7.628 1.00 30.14 336 LYS A CA 1
ATOM 750 C C . LYS A 1 100 ? 31.496 41.493 -8.947 1.00 31.65 336 LYS A C 1
ATOM 751 O O . LYS A 1 100 ? 32.316 40.575 -9.075 1.00 30.24 336 LYS A O 1
ATOM 757 N N . TYR A 1 101 ? 30.686 41.894 -9.922 1.00 29.95 337 TYR A N 1
ATOM 758 C CA . TYR A 1 101 ? 30.691 41.280 -11.241 1.00 32.11 337 TYR A CA 1
ATOM 759 C C . TYR A 1 101 ? 31.661 41.989 -12.163 1.00 31.11 337 TYR A C 1
ATOM 760 O O . TYR A 1 101 ? 31.819 43.206 -12.095 1.00 31.41 337 TYR A O 1
ATOM 769 N N . ASP A 1 102 ? 32.302 41.214 -13.028 1.00 32.73 338 ASP A N 1
ATOM 770 C CA . ASP A 1 102 ? 33.219 41.750 -14.030 1.00 33.68 338 ASP A CA 1
ATOM 771 C C . ASP A 1 102 ? 33.246 40.785 -15.204 1.00 33.07 338 ASP A C 1
ATOM 772 O O . ASP A 1 102 ? 33.561 39.610 -15.040 1.00 33.93 338 ASP A O 1
ATOM 777 N N . GLY A 1 103 ? 32.899 41.286 -16.387 1.00 33.20 339 GLY A N 1
ATOM 778 C CA . GLY A 1 103 ? 32.878 40.449 -17.579 1.00 32.13 339 GLY A CA 1
ATOM 779 C C . GLY A 1 103 ? 34.193 39.740 -17.838 1.00 29.99 339 GLY A C 1
ATOM 780 O O . GLY A 1 103 ? 34.222 38.537 -18.072 1.00 31.65 339 GLY A O 1
ATOM 781 N N . GLY A 1 104 ? 35.286 40.492 -17.799 1.00 29.42 340 GLY A N 1
ATOM 782 C CA . GLY A 1 104 ? 36.588 39.896 -18.021 1.00 29.28 340 GLY A CA 1
ATOM 783 C C . GLY A 1 104 ? 36.922 38.881 -16.950 1.00 29.55 340 GLY A C 1
ATOM 784 O O . GLY A 1 104 ? 37.495 37.833 -17.236 1.00 31.99 340 GLY A O 1
ATOM 785 N N . LEU A 1 105 ? 36.571 39.183 -15.704 1.00 30.53 341 LEU A N 1
ATOM 786 C CA . LEU A 1 105 ? 36.861 38.257 -14.616 1.00 28.95 341 LEU A CA 1
ATOM 787 C C . LEU A 1 105 ? 36.185 36.917 -14.874 1.00 29.32 341 LEU A C 1
ATOM 788 O O . LEU A 1 105 ? 36.830 35.872 -14.783 1.00 27.71 341 LEU A O 1
ATOM 793 N N . ILE A 1 106 ? 34.891 36.947 -15.204 1.00 30.70 342 ILE A N 1
ATOM 794 C CA . ILE A 1 106 ? 34.147 35.719 -15.490 1.00 32.04 342 ILE A CA 1
ATOM 795 C C . ILE A 1 106 ? 34.847 34.906 -16.579 1.00 32.81 342 ILE A C 1
ATOM 796 O O . ILE A 1 106 ? 34.973 33.685 -16.464 1.00 32.27 342 ILE A O 1
ATOM 801 N N . LYS A 1 107 ? 35.297 35.575 -17.639 1.00 32.60 343 LYS A N 1
ATOM 802 C CA . LYS A 1 107 ? 35.996 34.874 -18.710 1.00 33.95 343 LYS A CA 1
ATOM 803 C C . LYS A 1 107 ? 37.172 34.086 -18.144 1.00 32.71 343 LYS A C 1
ATOM 804 O O . LYS A 1 107 ? 37.350 32.918 -18.470 1.00 33.97 343 LYS A O 1
ATOM 810 N N . LEU A 1 108 ? 37.979 34.732 -17.303 1.00 31.59 344 LEU A N 1
ATOM 811 C CA . LEU A 1 108 ? 39.150 34.076 -16.710 1.00 31.83 344 LEU A CA 1
ATOM 812 C C . LEU A 1 108 ? 38.773 32.972 -15.719 1.00 33.15 344 LEU A C 1
ATOM 813 O O . LEU A 1 108 ? 39.477 31.970 -15.591 1.00 35.25 344 LEU A O 1
ATOM 818 N N . LEU A 1 109 ? 37.657 33.153 -15.024 1.00 33.56 345 LEU A N 1
ATOM 819 C CA . LEU A 1 109 ? 37.220 32.176 -14.045 1.00 34.86 345 LEU A CA 1
ATOM 820 C C . LEU A 1 109 ? 36.652 30.900 -14.668 1.00 37.19 345 LEU A C 1
ATOM 821 O O . LEU A 1 109 ? 36.775 29.810 -14.097 1.00 35.58 345 LEU A O 1
ATOM 826 N N . LYS A 1 110 ? 36.040 31.030 -15.840 1.00 39.30 346 LYS A N 1
ATOM 827 C CA . LYS A 1 110 ? 35.435 29.883 -16.507 1.00 42.36 346 LYS A CA 1
ATOM 828 C C . LYS A 1 110 ? 36.408 28.742 -16.802 1.00 43.97 346 LYS A C 1
ATOM 829 O O . LYS A 1 110 ? 35.989 27.601 -16.995 1.00 43.88 346 LYS A O 1
ATOM 835 N N . ASP A 1 111 ? 37.704 29.042 -16.811 1.00 46.38 347 ASP A N 1
ATOM 836 C CA . ASP A 1 111 ? 38.709 28.020 -17.082 1.00 48.35 347 ASP A CA 1
ATOM 837 C C . ASP A 1 111 ? 39.215 27.306 -15.828 1.00 48.40 347 ASP A C 1
ATOM 838 O O . ASP A 1 111 ? 39.874 26.268 -15.927 1.00 49.21 347 ASP A O 1
ATOM 843 N N . LYS A 1 112 ? 38.901 27.847 -14.653 1.00 46.41 348 LYS A N 1
ATOM 844 C CA . LYS A 1 112 ? 39.359 27.248 -13.403 1.00 44.76 348 LYS A CA 1
ATOM 845 C C . LYS A 1 112 ? 38.245 26.816 -12.446 1.00 43.46 348 LYS A C 1
ATOM 846 O O . LYS A 1 112 ? 38.435 25.914 -11.628 1.00 43.28 348 LYS A O 1
ATOM 852 N N . PHE A 1 113 ? 37.085 27.456 -12.549 1.00 39.11 349 PHE A N 1
ATOM 853 C CA . PHE A 1 113 ? 35.953 27.143 -11.681 1.00 36.95 349 PHE A CA 1
ATOM 854 C C . PHE A 1 113 ? 34.763 26.629 -12.484 1.00 34.03 349 PHE A C 1
ATOM 855 O O . PHE A 1 113 ? 34.676 26.865 -13.678 1.00 32.67 349 PHE A O 1
ATOM 863 N N . ALA A 1 114 ? 33.852 25.930 -11.814 1.00 32.83 350 ALA A N 1
ATOM 864 C CA . ALA A 1 114 ? 32.639 25.439 -12.453 1.00 32.16 350 ALA A CA 1
ATOM 865 C C . ALA A 1 114 ? 31.716 26.638 -12.390 1.00 33.31 350 ALA A C 1
ATOM 866 O O . ALA A 1 114 ? 31.369 27.103 -11.300 1.00 33.14 350 ALA A O 1
ATOM 868 N N . VAL A 1 115 ? 31.319 27.137 -13.552 1.00 33.58 351 VAL A N 1
ATOM 869 C CA . VAL A 1 115 ? 30.478 28.325 -13.615 1.00 33.92 351 VAL A CA 1
ATOM 870 C C . VAL A 1 115 ? 29.172 28.157 -14.387 1.00 34.08 351 VAL A C 1
ATOM 871 O O . VAL A 1 115 ? 29.113 27.458 -15.398 1.00 33.96 351 VAL A O 1
ATOM 875 N N . SER A 1 116 ? 28.125 28.803 -13.894 1.00 33.88 352 SER A N 1
ATOM 876 C CA . SER A 1 116 ? 26.828 28.750 -14.547 1.00 34.03 352 SER A CA 1
ATOM 877 C C . SER A 1 116 ? 26.152 30.103 -14.378 1.00 34.54 352 SER A C 1
ATOM 878 O O . SER A 1 116 ? 26.695 30.988 -13.709 1.00 33.47 352 SER A O 1
ATOM 881 N N . SER A 1 117 ? 24.972 30.268 -14.972 1.00 33.72 353 SER A N 1
ATOM 882 C CA . SER A 1 117 ? 24.287 31.546 -14.874 1.00 33.55 353 SER A CA 1
ATOM 883 C C . SER A 1 117 ? 22.824 31.514 -15.288 1.00 34.47 353 SER A C 1
ATOM 884 O O . SER A 1 117 ? 22.284 30.477 -15.686 1.00 34.52 353 SER A O 1
ATOM 887 N N . PHE A 1 118 ? 22.190 32.674 -15.170 1.00 34.31 354 PHE A N 1
ATOM 888 C CA . PHE A 1 118 ? 20.799 32.844 -15.561 1.00 37.15 354 PHE A CA 1
ATOM 889 C C . PHE A 1 118 ? 20.654 34.258 -16.109 1.00 38.24 354 PHE A C 1
ATOM 890 O O . PHE A 1 118 ? 21.516 35.109 -15.887 1.00 38.69 354 PHE A O 1
ATOM 898 N N . ASP A 1 119 ? 19.580 34.491 -16.852 1.00 40.14 355 ASP A N 1
ATOM 899 C CA . ASP A 1 119 ? 19.327 35.792 -17.453 1.00 41.86 355 ASP A CA 1
ATOM 900 C C . ASP A 1 119 ? 18.049 36.361 -16.860 1.00 42.58 355 ASP A C 1
ATOM 901 O O . ASP A 1 119 ? 16.990 35.745 -16.960 1.00 43.81 355 ASP A O 1
ATOM 906 N N . ARG A 1 120 ? 18.146 37.532 -16.244 1.00 43.27 356 ARG A N 1
ATOM 907 C CA . ARG A 1 120 ? 16.980 38.157 -15.627 1.00 45.03 356 ARG A CA 1
ATOM 908 C C . ARG A 1 120 ? 15.824 38.394 -16.603 1.00 46.00 356 ARG A C 1
ATOM 909 O O . ARG A 1 120 ? 14.661 38.375 -16.204 1.00 44.74 356 ARG A O 1
ATOM 917 N N . LYS A 1 121 ? 16.140 38.603 -17.877 1.00 47.61 357 LYS A N 1
ATOM 918 C CA . LYS A 1 121 ? 15.102 38.844 -18.875 1.00 49.07 357 LYS A CA 1
ATOM 919 C C . LYS A 1 121 ? 14.254 37.606 -19.170 1.00 50.22 357 LYS A C 1
ATOM 920 O O . LYS A 1 121 ? 13.152 37.715 -19.712 1.00 51.41 357 LYS A O 1
ATOM 926 N N . GLU A 1 122 ? 14.760 36.432 -18.809 1.00 49.84 358 GLU A N 1
ATOM 927 C CA . GLU A 1 122 ? 14.029 35.194 -19.054 1.00 50.17 358 GLU A CA 1
ATOM 928 C C . GLU A 1 122 ? 13.205 34.747 -17.849 1.00 49.64 358 GLU A C 1
ATOM 929 O O . GLU A 1 122 ? 12.608 33.671 -17.867 1.00 50.53 358 GLU A O 1
ATOM 935 N N . GLU A 1 123 ? 13.157 35.566 -16.805 1.00 49.18 359 GLU A N 1
ATOM 936 C CA . GLU A 1 123 ? 12.407 35.186 -15.615 1.00 48.92 359 GLU A CA 1
ATOM 937 C C . GLU A 1 123 ? 10.916 35.030 -15.869 1.00 50.05 359 GLU A C 1
ATOM 938 O O . GLU A 1 123 ? 10.253 35.962 -16.327 1.00 48.95 359 GLU A O 1
ATOM 944 N N . PRO A 1 124 ? 10.367 33.841 -15.575 1.00 50.79 360 PRO A N 1
ATOM 945 C CA . PRO A 1 124 ? 8.940 33.596 -15.774 1.00 51.27 360 PRO A CA 1
ATOM 946 C C . PRO A 1 124 ? 8.180 34.383 -14.715 1.00 52.61 360 PRO A C 1
ATOM 947 O O . PRO A 1 124 ? 8.755 34.800 -13.705 1.00 52.15 360 PRO A O 1
ATOM 951 N N . PRO A 1 125 ? 6.879 34.604 -14.929 1.00 53.51 361 PRO A N 1
ATOM 952 C CA . PRO A 1 125 ? 6.100 35.359 -13.945 1.00 53.73 361 PRO A CA 1
ATOM 953 C C . PRO A 1 125 ? 5.770 34.547 -12.699 1.00 53.68 361 PRO A C 1
ATOM 954 O O . PRO A 1 125 ? 5.833 33.313 -12.714 1.00 53.87 361 PRO A O 1
ATOM 958 N N . ASN A 1 126 ? 5.438 35.252 -11.621 1.00 54.24 362 ASN A N 1
ATOM 959 C CA . ASN A 1 126 ? 5.049 34.622 -10.359 1.00 55.57 362 ASN A CA 1
ATOM 960 C C . ASN A 1 126 ? 6.145 33.851 -9.606 1.00 55.18 362 ASN A C 1
ATOM 961 O O . ASN A 1 126 ? 5.843 32.883 -8.902 1.00 55.17 362 ASN A O 1
ATOM 966 N N . VAL A 1 127 ? 7.403 34.270 -9.740 1.00 53.44 363 VAL A N 1
ATOM 967 C CA . VAL A 1 127 ? 8.499 33.591 -9.046 1.00 51.48 363 VAL A CA 1
ATOM 968 C C . VAL A 1 127 ? 9.474 34.580 -8.416 1.00 51.05 363 VAL A C 1
ATOM 969 O O . VAL A 1 127 ? 9.426 35.780 -8.691 1.00 51.43 363 VAL A O 1
ATOM 973 N N . SER A 1 128 ? 10.305 34.060 -7.537 1.00 49.28 364 SER A N 1
ATOM 974 C CA . SER A 1 128 ? 11.376 34.860 -6.955 1.00 48.13 364 SER A CA 1
ATOM 975 C C . SER A 1 128 ? 12.639 34.791 -7.805 1.00 45.60 364 SER A C 1
ATOM 976 O O . SER A 1 128 ? 13.021 33.666 -8.145 1.00 45.63 364 SER A O 1
ATOM 979 N N . THR A 1 129 ? 13.143 35.904 -8.212 1.00 43.33 365 THR A N 1
ATOM 980 C CA . THR A 1 129 ? 14.300 35.917 -9.082 1.00 41.90 365 THR A CA 1
ATOM 981 C C . THR A 1 129 ? 15.426 35.007 -8.590 1.00 41.50 365 THR A C 1
ATOM 982 O O . THR A 1 129 ? 15.959 34.211 -9.357 1.00 41.13 365 THR A O 1
ATOM 994 N N . GLU A 1 131 ? 15.330 32.436 -6.404 1.00 40.32 367 GLU A N 1
ATOM 995 C CA . GLU A 1 131 ? 14.989 31.019 -6.348 1.00 40.19 367 GLU A CA 1
ATOM 996 C C . GLU A 1 131 ? 14.975 30.445 -7.756 1.00 39.79 367 GLU A C 1
ATOM 997 O O . GLU A 1 131 ? 15.572 29.408 -8.031 1.00 38.77 367 GLU A O 1
ATOM 1003 N N . TRP A 1 132 ? 14.294 31.141 -8.651 1.00 37.56 368 TRP A N 1
ATOM 1004 C CA . TRP A 1 132 ? 14.209 30.697 -10.022 1.00 37.92 368 TRP A CA 1
ATOM 1005 C C . TRP A 1 132 ? 15.583 30.686 -10.707 1.00 36.82 368 TRP A C 1
ATOM 1006 O O . TRP A 1 132 ? 15.978 29.687 -11.307 1.00 37.78 368 TRP A O 1
ATOM 1017 N N . GLY A 1 133 ? 16.309 31.795 -10.614 1.00 35.13 369 GLY A N 1
ATOM 1018 C CA . GLY A 1 133 ? 17.618 31.884 -11.247 1.00 34.34 369 GLY A CA 1
ATOM 1019 C C . GLY A 1 133 ? 18.632 30.844 -10.792 1.00 34.41 369 GLY A C 1
ATOM 1020 O O . GLY A 1 133 ? 19.382 30.292 -11.607 1.00 34.08 369 GLY A O 1
ATOM 1021 N N . THR A 1 134 ? 18.663 30.579 -9.491 1.00 31.71 370 THR A N 1
ATOM 1022 C CA . THR A 1 134 ? 19.590 29.607 -8.939 1.00 33.15 370 THR A CA 1
ATOM 1023 C C . THR A 1 134 ? 19.250 28.222 -9.475 1.00 35.00 370 THR A C 1
ATOM 1024 O O . THR A 1 134 ? 20.135 27.474 -9.897 1.00 32.78 370 THR A O 1
ATOM 1028 N N . LYS A 1 135 ? 17.958 27.896 -9.460 1.00 36.69 371 LYS A N 1
ATOM 1029 C CA . LYS A 1 135 ? 17.479 26.604 -9.939 1.00 39.34 371 LYS A CA 1
ATOM 1030 C C . LYS A 1 135 ? 17.825 26.443 -11.416 1.00 38.94 371 LYS A C 1
ATOM 1031 O O . LYS A 1 135 ? 18.287 25.386 -11.846 1.00 40.00 371 LYS A O 1
ATOM 1037 N N . ILE A 1 136 ? 17.619 27.508 -12.181 1.00 38.18 372 ILE A N 1
ATOM 1038 C CA . ILE A 1 136 ? 17.908 27.503 -13.607 1.00 38.06 372 ILE A CA 1
ATOM 1039 C C . ILE A 1 136 ? 19.388 27.268 -13.882 1.00 37.73 372 ILE A C 1
ATOM 1040 O O . ILE A 1 136 ? 19.754 26.463 -14.731 1.00 37.05 372 ILE A O 1
ATOM 1045 N N . ALA A 1 137 ? 20.244 27.984 -13.169 1.00 37.03 373 ALA A N 1
ATOM 1046 C CA . ALA A 1 137 ? 21.674 27.838 -13.373 1.00 35.12 373 ALA A CA 1
ATOM 1047 C C . ALA A 1 137 ? 22.153 26.433 -12.993 1.00 33.58 373 ALA A C 1
ATOM 1048 O O . ALA A 1 137 ? 23.038 25.885 -13.634 1.00 32.03 373 ALA A O 1
ATOM 1050 N N . CYS A 1 138 ? 21.564 25.851 -11.953 1.00 33.42 374 CYS A N 1
ATOM 1051 C CA . CYS A 1 138 ? 21.962 24.515 -11.522 1.00 36.08 374 CYS A CA 1
ATOM 1052 C C . CYS A 1 138 ? 21.501 23.411 -12.482 1.00 37.76 374 CYS A C 1
ATOM 1053 O O . CYS A 1 138 ? 22.219 22.428 -12.697 1.00 35.68 374 CYS A O 1
ATOM 1056 N N . GLU A 1 139 ? 20.304 23.564 -13.050 1.00 39.62 375 GLU A N 1
ATOM 1057 C CA . GLU A 1 139 ? 19.796 22.570 -13.993 1.00 41.67 375 GLU A CA 1
ATOM 1058 C C . GLU A 1 139 ? 20.645 22.687 -15.249 1.00 40.73 375 GLU A C 1
ATOM 1059 O O . GLU A 1 139 ? 20.965 21.698 -15.897 1.00 41.79 375 GLU A O 1
ATOM 1065 N N . LYS A 1 140 ? 21.028 23.913 -15.572 1.00 40.63 376 LYS A N 1
ATOM 1066 C CA . LYS A 1 140 ? 21.851 24.165 -16.740 1.00 40.71 376 LYS A CA 1
ATOM 1067 C C . LYS A 1 140 ? 23.198 23.467 -16.542 1.00 41.12 376 LYS A C 1
ATOM 1068 O O . LYS A 1 140 ? 23.733 22.860 -17.475 1.00 40.69 376 LYS A O 1
ATOM 1074 N N . PHE A 1 141 ? 23.726 23.527 -15.319 1.00 40.02 377 PHE A N 1
ATOM 1075 C CA . PHE A 1 141 ? 25.024 22.917 -15.000 1.00 39.47 377 PHE A CA 1
ATOM 1076 C C . PHE A 1 141 ? 24.983 21.419 -14.698 1.00 38.93 377 PHE A C 1
ATOM 1077 O O . PHE A 1 141 ? 25.990 20.724 -14.844 1.00 38.73 377 PHE A O 1
ATOM 1085 N N . GLY A 1 142 ? 23.828 20.928 -14.265 1.00 39.85 378 GLY A N 1
ATOM 1086 C CA . GLY A 1 142 ? 23.707 19.520 -13.934 1.00 41.22 378 GLY A CA 1
ATOM 1087 C C . GLY A 1 142 ? 24.101 19.291 -12.486 1.00 41.71 378 GLY A C 1
ATOM 1088 O O . GLY A 1 142 ? 24.464 18.179 -12.095 1.00 41.59 378 GLY A O 1
ATOM 1089 N N . GLY A 1 143 ? 24.027 20.360 -11.694 1.00 39.90 379 GLY A N 1
ATOM 1090 C CA . GLY A 1 143 ? 24.370 20.289 -10.282 1.00 38.87 379 GLY A CA 1
ATOM 1091 C C . GLY A 1 143 ? 24.656 21.687 -9.751 1.00 39.20 379 GLY A C 1
ATOM 1092 O O . GLY A 1 143 ? 24.189 22.678 -10.326 1.00 38.95 379 GLY A O 1
ATOM 1093 N N . VAL A 1 144 ? 25.407 21.787 -8.657 1.00 35.29 380 VAL A N 1
ATOM 1094 C CA . VAL A 1 144 ? 25.739 23.101 -8.119 1.00 32.95 380 VAL A CA 1
ATOM 1095 C C . VAL A 1 144 ? 27.185 23.453 -8.474 1.00 31.98 380 VAL A C 1
ATOM 1096 O O . VAL A 1 144 ? 28.127 22.759 -8.078 1.00 32.58 380 VAL A O 1
ATOM 1100 N N . PRO A 1 145 ? 27.377 24.531 -9.251 1.00 30.94 381 PRO A N 1
ATOM 1101 C CA . PRO A 1 145 ? 28.716 24.969 -9.653 1.00 29.29 381 PRO A CA 1
ATOM 1102 C C . PRO A 1 145 ? 29.371 25.795 -8.541 1.00 29.32 381 PRO A C 1
ATOM 1103 O O . PRO A 1 145 ? 28.771 26.011 -7.481 1.00 27.77 381 PRO A O 1
ATOM 1107 N N . ASP A 1 146 ? 30.602 26.243 -8.781 1.00 27.79 382 ASP A N 1
ATOM 1108 C CA . ASP A 1 146 ? 31.307 27.070 -7.805 1.00 29.20 382 ASP A CA 1
ATOM 1109 C C . ASP A 1 146 ? 30.705 28.474 -7.841 1.00 29.59 382 ASP A C 1
ATOM 1110 O O . ASP A 1 146 ? 30.555 29.140 -6.809 1.00 29.81 382 ASP A O 1
ATOM 1115 N N . ILE A 1 147 ? 30.359 28.907 -9.047 1.00 27.92 383 ILE A N 1
ATOM 1116 C CA . ILE A 1 147 ? 29.832 30.242 -9.264 1.00 28.68 383 ILE A CA 1
ATOM 1117 C C . ILE A 1 147 ? 28.560 30.326 -10.093 1.00 29.05 383 ILE A C 1
ATOM 1118 O O . ILE A 1 147 ? 28.407 29.629 -11.098 1.00 29.37 383 ILE A O 1
ATOM 1123 N N . ILE A 1 148 ? 27.653 31.187 -9.653 1.00 28.73 384 ILE A N 1
ATOM 1124 C CA . ILE A 1 148 ? 26.418 31.462 -10.370 1.00 28.62 384 ILE A CA 1
ATOM 1125 C C . ILE A 1 148 ? 26.396 32.978 -10.509 1.00 29.42 384 ILE A C 1
ATOM 1126 O O . ILE A 1 148 ? 26.383 33.701 -9.512 1.00 29.58 384 ILE A O 1
ATOM 1131 N N . TYR A 1 149 ? 26.411 33.459 -11.742 1.00 31.60 385 TYR A N 1
ATOM 1132 C CA . TYR A 1 149 ? 26.410 34.892 -11.979 1.00 31.28 385 TYR A CA 1
ATOM 1133 C C . TYR A 1 149 ? 25.295 35.270 -12.935 1.00 32.30 385 TYR A C 1
ATOM 1134 O O . TYR A 1 149 ? 24.637 34.408 -13.513 1.00 33.95 385 TYR A O 1
ATOM 1143 N N . ASP A 1 150 ? 25.075 36.568 -13.078 1.00 31.96 386 ASP A N 1
ATOM 1144 C CA . ASP A 1 150 ? 24.077 37.075 -13.996 1.00 33.65 386 ASP A CA 1
ATOM 1145 C C . ASP A 1 150 ? 24.544 38.471 -14.366 1.00 34.95 386 ASP A C 1
ATOM 1146 O O . ASP A 1 150 ? 25.165 39.162 -13.548 1.00 33.64 386 ASP A O 1
ATOM 1151 N N . ARG A 1 151 ? 24.264 38.892 -15.600 1.00 34.50 387 ARG A N 1
ATOM 1152 C CA . ARG A 1 151 ? 24.721 40.181 -16.099 1.00 36.76 387 ARG A CA 1
ATOM 1153 C C . ARG A 1 151 ? 23.789 41.306 -15.673 1.00 36.03 387 ARG A C 1
ATOM 1154 O O . ARG A 1 151 ? 23.826 42.391 -16.294 1.00 35.75 387 ARG A O 1
ATOM 1162 N N . GLY A 1 152 ? 23.000 41.122 -14.640 1.00 36.58 388 GLY A N 1
ATOM 1163 C CA . GLY A 1 152 ? 22.113 42.170 -14.167 1.00 38.13 388 GLY A CA 1
ATOM 1164 C C . GLY A 1 152 ? 20.957 42.486 -15.100 1.00 39.88 388 GLY A C 1
ATOM 1165 O O . GLY A 1 152 ? 20.677 41.747 -16.049 1.00 40.11 388 GLY A O 1
ATOM 1166 N N . GLY A 1 153 ? 20.284 43.598 -14.820 1.00 39.71 389 GLY A N 1
ATOM 1167 C CA . GLY A 1 153 ? 19.158 44.012 -15.627 1.00 38.80 389 GLY A CA 1
ATOM 1168 C C . GLY A 1 153 ? 18.659 45.388 -15.239 1.00 39.40 389 GLY A C 1
ATOM 1169 O O . GLY A 1 153 ? 19.398 46.198 -14.665 1.00 37.69 389 GLY A O 1
ATOM 1170 N N . GLU A 1 154 ? 17.396 45.654 -15.554 1.00 39.14 390 GLU A N 1
ATOM 1171 C CA . GLU A 1 154 ? 16.792 46.935 -15.235 1.00 39.34 390 GLU A CA 1
ATOM 1172 C C . GLU A 1 154 ? 16.753 47.104 -13.722 1.00 38.06 390 GLU A C 1
ATOM 1173 O O . GLU A 1 154 ? 16.136 46.295 -13.022 1.00 35.44 390 GLU A O 1
ATOM 1179 N N . GLY A 1 155 ? 17.419 48.151 -13.233 1.00 36.74 391 GLY A N 1
ATOM 1180 C CA . GLY A 1 155 ? 17.459 48.428 -11.804 1.00 35.56 391 GLY A CA 1
ATOM 1181 C C . GLY A 1 155 ? 18.207 47.412 -10.952 1.00 34.96 391 GLY A C 1
ATOM 1182 O O . GLY A 1 155 ? 18.185 47.493 -9.720 1.00 34.98 391 GLY A O 1
ATOM 1183 N N . LYS A 1 156 ? 18.877 46.460 -11.595 1.00 34.53 392 LYS A N 1
ATOM 1184 C CA . LYS A 1 156 ? 19.606 45.420 -10.874 1.00 34.69 392 LYS A CA 1
ATOM 1185 C C . LYS A 1 156 ? 21.073 45.295 -11.289 1.00 34.02 392 LYS A C 1
ATOM 1186 O O . LYS A 1 156 ? 21.398 45.043 -12.452 1.00 33.93 392 LYS A O 1
ATOM 1192 N N . GLU A 1 157 ? 21.958 45.477 -10.320 1.00 32.84 393 GLU A N 1
ATOM 1193 C CA . GLU A 1 157 ? 23.392 45.381 -10.552 1.00 32.14 393 GLU A CA 1
ATOM 1194 C C . GLU A 1 157 ? 23.793 43.949 -10.883 1.00 31.73 393 GLU A C 1
ATOM 1195 O O . GLU A 1 157 ? 23.247 43.006 -10.321 1.00 30.09 393 GLU A O 1
ATOM 1201 N N . PRO A 1 158 ? 24.734 43.768 -11.828 1.00 32.49 394 PRO A N 1
ATOM 1202 C CA . PRO A 1 158 ? 25.172 42.409 -12.173 1.00 32.36 394 PRO A CA 1
ATOM 1203 C C . PRO A 1 158 ? 25.848 41.808 -10.933 1.00 31.93 394 PRO A C 1
ATOM 1204 O O . PRO A 1 158 ? 26.260 42.541 -10.028 1.00 30.06 394 PRO A O 1
ATOM 1216 N N . ILE A 1 160 ? 28.210 38.248 -9.082 1.00 29.35 396 ILE A N 1
ATOM 1217 C CA . ILE A 1 160 ? 28.906 36.967 -9.078 1.00 26.43 396 ILE A CA 1
ATOM 1218 C C . ILE A 1 160 ? 28.638 36.376 -7.694 1.00 27.14 396 ILE A C 1
ATOM 1219 O O . ILE A 1 160 ? 28.911 37.011 -6.670 1.00 26.87 396 ILE A O 1
ATOM 1224 N N . ARG A 1 161 ? 28.099 35.167 -7.658 1.00 24.61 397 ARG A N 1
ATOM 1225 C CA . ARG A 1 161 ? 27.807 34.531 -6.394 1.00 24.69 397 ARG A CA 1
ATOM 1226 C C . ARG A 1 161 ? 28.689 33.295 -6.284 1.00 27.60 397 ARG A C 1
ATOM 1227 O O . ARG A 1 161 ? 28.729 32.472 -7.208 1.00 27.43 397 ARG A O 1
ATOM 1235 N N . VAL A 1 162 ? 29.413 33.180 -5.174 1.00 24.61 398 VAL A N 1
ATOM 1236 C CA . VAL A 1 162 ? 30.315 32.045 -4.959 1.00 23.88 398 VAL A CA 1
ATOM 1237 C C . VAL A 1 162 ? 29.689 31.085 -3.950 1.00 25.74 398 VAL A C 1
ATOM 1238 O O . VAL A 1 162 ? 29.358 31.488 -2.832 1.00 24.03 398 VAL A O 1
ATOM 1242 N N . LEU A 1 163 ? 29.519 29.825 -4.348 1.00 25.56 399 LEU A N 1
ATOM 1243 C CA . LEU A 1 163 ? 28.917 28.820 -3.478 1.00 27.39 399 LEU A CA 1
ATOM 1244 C C . LEU A 1 163 ? 29.953 27.829 -2.951 1.00 26.13 399 LEU A C 1
ATOM 1245 O O . LEU A 1 163 ? 30.997 27.651 -3.566 1.00 26.47 399 LEU A O 1
ATOM 1250 N N . GLY A 1 164 ? 29.652 27.192 -1.820 1.00 23.13 400 GLY A N 1
ATOM 1251 C CA . GLY A 1 164 ? 30.564 26.222 -1.239 1.00 25.04 400 GLY A CA 1
ATOM 1252 C C . GLY A 1 164 ? 29.919 25.442 -0.101 1.00 26.01 400 GLY A C 1
ATOM 1253 O O . GLY A 1 164 ? 28.767 25.694 0.259 1.00 25.59 400 GLY A O 1
ATOM 1254 N N . ARG A 1 165 ? 30.659 24.503 0.479 1.00 24.75 401 ARG A N 1
ATOM 1255 C CA . ARG A 1 165 ? 30.131 23.689 1.565 1.00 26.54 401 ARG A CA 1
ATOM 1256 C C . ARG A 1 165 ? 29.909 24.484 2.846 1.00 27.53 401 ARG A C 1
ATOM 1257 O O . ARG A 1 165 ? 28.943 24.240 3.571 1.00 28.47 401 ARG A O 1
ATOM 1265 N N . ASP A 1 166 ? 30.799 25.433 3.128 1.00 26.05 402 ASP A N 1
ATOM 1266 C CA . ASP A 1 166 ? 30.655 26.292 4.306 1.00 26.28 402 ASP A CA 1
ATOM 1267 C C . ASP A 1 166 ? 31.311 27.650 4.035 1.00 24.81 402 ASP A C 1
ATOM 1268 O O . ASP A 1 166 ? 32.025 27.813 3.040 1.00 22.54 402 ASP A O 1
ATOM 1273 N N . ALA A 1 167 ? 31.047 28.622 4.904 1.00 22.50 403 ALA A N 1
ATOM 1274 C CA . ALA A 1 167 ? 31.566 29.980 4.734 1.00 22.63 403 ALA A CA 1
ATOM 1275 C C . ALA A 1 167 ? 33.084 30.084 4.577 1.00 22.92 403 ALA A C 1
ATOM 1276 O O . ALA A 1 167 ? 33.573 30.902 3.800 1.00 24.96 403 ALA A O 1
ATOM 1278 N N . ILE A 1 168 ? 33.834 29.270 5.306 1.00 21.64 404 ILE A N 1
ATOM 1279 C CA . ILE A 1 168 ? 35.286 29.328 5.200 1.00 23.45 404 ILE A CA 1
ATOM 1280 C C . ILE A 1 168 ? 35.735 28.927 3.790 1.00 25.51 404 ILE A C 1
ATOM 1281 O O . ILE A 1 168 ? 36.566 29.603 3.176 1.00 24.32 404 ILE A O 1
ATOM 1286 N N . GLU A 1 169 ? 35.172 27.840 3.274 1.00 24.39 405 GLU A N 1
ATOM 1287 C CA . GLU A 1 169 ? 35.516 27.370 1.935 1.00 27.16 405 GLU A CA 1
ATOM 1288 C C . GLU A 1 169 ? 35.201 28.443 0.896 1.00 25.47 405 GLU A C 1
ATOM 1289 O O . GLU A 1 169 ? 35.966 28.650 -0.054 1.00 25.00 405 GLU A O 1
ATOM 1295 N N . VAL A 1 170 ? 34.054 29.106 1.068 1.00 24.51 406 VAL A N 1
ATOM 1296 C CA . VAL A 1 170 ? 33.627 30.149 0.150 1.00 22.35 406 VAL A CA 1
ATOM 1297 C C . VAL A 1 170 ? 34.632 31.299 0.107 1.00 23.16 406 VAL A C 1
ATOM 1298 O O . VAL A 1 170 ? 34.996 31.776 -0.972 1.00 22.36 406 VAL A O 1
ATOM 1302 N N . VAL A 1 171 ? 35.075 31.742 1.278 1.00 24.21 407 VAL A N 1
ATOM 1303 C CA . VAL A 1 171 ? 36.054 32.823 1.359 1.00 25.15 407 VAL A CA 1
ATOM 1304 C C . VAL A 1 171 ? 37.377 32.372 0.735 1.00 26.84 407 VAL A C 1
ATOM 1305 O O . VAL A 1 171 ? 38.049 33.153 0.062 1.00 27.71 407 VAL A O 1
ATOM 1309 N N . LYS A 1 172 ? 37.739 31.107 0.955 1.00 27.83 408 LYS A N 1
ATOM 1310 C CA . LYS A 1 172 ? 38.969 30.546 0.392 1.00 28.02 408 LYS A CA 1
ATOM 1311 C C . LYS A 1 172 ? 38.883 30.599 -1.131 1.00 26.89 408 LYS A C 1
ATOM 1312 O O . LYS A 1 172 ? 39.886 30.802 -1.800 1.00 26.58 408 LYS A O 1
ATOM 1318 N N . LYS A 1 173 ? 37.680 30.415 -1.673 1.00 26.21 409 LYS A N 1
ATOM 1319 C CA . LYS A 1 173 ? 37.481 30.482 -3.116 1.00 25.48 409 LYS A CA 1
ATOM 1320 C C . LYS A 1 173 ? 37.557 31.936 -3.564 1.00 25.06 409 LYS A C 1
ATOM 1321 O O . LYS A 1 173 ? 38.112 32.238 -4.616 1.00 24.54 409 LYS A O 1
ATOM 1327 N N . VAL A 1 174 ? 37.004 32.836 -2.756 1.00 22.73 410 VAL A N 1
ATOM 1328 C CA . VAL A 1 174 ? 37.012 34.251 -3.101 1.00 25.29 410 VAL A CA 1
ATOM 1329 C C . VAL A 1 174 ? 38.427 34.804 -3.099 1.00 25.44 410 VAL A C 1
ATOM 1330 O O . VAL A 1 174 ? 38.762 35.683 -3.896 1.00 25.36 410 VAL A O 1
ATOM 1334 N N . GLU A 1 175 ? 39.254 34.279 -2.203 1.00 26.51 411 GLU A N 1
ATOM 1335 C CA . GLU A 1 175 ? 40.640 34.714 -2.113 1.00 28.49 411 GLU A CA 1
ATOM 1336 C C . GLU A 1 175 ? 41.315 34.448 -3.462 1.00 27.69 411 GLU A C 1
ATOM 1337 O O . GLU A 1 175 ? 42.013 35.306 -3.995 1.00 29.41 411 GLU A O 1
ATOM 1343 N N . VAL A 1 176 ? 41.097 33.262 -4.016 1.00 26.69 412 VAL A N 1
ATOM 1344 C CA . VAL A 1 176 ? 41.677 32.932 -5.318 1.00 27.12 412 VAL A CA 1
ATOM 1345 C C . VAL A 1 176 ? 41.072 33.844 -6.393 1.00 26.60 412 VAL A C 1
ATOM 1346 O O . VAL A 1 176 ? 41.790 34.439 -7.201 1.00 27.08 412 VAL A O 1
ATOM 1350 N N . ILE A 1 177 ? 39.746 33.953 -6.401 1.00 26.07 413 ILE A N 1
ATOM 1351 C CA . ILE A 1 177 ? 39.057 34.795 -7.374 1.00 22.92 413 ILE A CA 1
ATOM 1352 C C . ILE A 1 177 ? 39.654 36.200 -7.358 1.00 25.07 413 ILE A C 1
ATOM 1353 O O . ILE A 1 177 ? 39.880 36.795 -8.410 1.00 23.86 413 ILE A O 1
ATOM 1358 N N . GLN A 1 178 ? 39.924 36.712 -6.161 1.00 24.43 414 GLN A N 1
ATOM 1359 C CA . GLN A 1 178 ? 40.512 38.037 -5.999 1.00 25.73 414 GLN A CA 1
ATOM 1360 C C . GLN A 1 178 ? 41.895 38.141 -6.651 1.00 27.94 414 GLN A C 1
ATOM 1361 O O . GLN A 1 178 ? 42.197 39.130 -7.318 1.00 25.29 414 GLN A O 1
ATOM 1367 N N . LYS A 1 179 ? 42.736 37.128 -6.449 1.00 28.92 415 LYS A N 1
ATOM 1368 C CA . LYS A 1 179 ? 44.074 37.158 -7.027 1.00 31.63 415 LYS A CA 1
ATOM 1369 C C . LYS A 1 179 ? 43.985 37.208 -8.547 1.00 30.93 415 LYS A C 1
ATOM 1370 O O . LYS A 1 179 ? 44.716 37.955 -9.195 1.00 29.80 415 LYS A O 1
ATOM 1376 N N . ILE A 1 180 ? 43.082 36.411 -9.109 1.00 30.33 416 ILE A N 1
ATOM 1377 C CA . ILE A 1 180 ? 42.878 36.386 -10.553 1.00 29.92 416 ILE A CA 1
ATOM 1378 C C . ILE A 1 180 ? 42.369 37.759 -10.999 1.00 29.93 416 ILE A C 1
ATOM 1379 O O . ILE A 1 180 ? 42.852 38.328 -11.978 1.00 28.95 416 ILE A O 1
ATOM 1384 N N . TYR A 1 181 ? 41.410 38.299 -10.258 1.00 28.70 417 TYR A N 1
ATOM 1385 C CA . TYR A 1 181 ? 40.850 39.603 -10.583 1.00 30.87 417 TYR A CA 1
ATOM 1386 C C . TYR A 1 181 ? 41.939 40.663 -10.642 1.00 31.77 417 TYR A C 1
ATOM 1387 O O . TYR A 1 181 ? 41.865 41.589 -11.452 1.00 32.95 417 TYR A O 1
ATOM 1396 N N . ASN A 1 182 ? 42.952 40.531 -9.791 1.00 30.87 418 ASN A N 1
ATOM 1397 C CA . ASN A 1 182 ? 44.025 41.518 -9.778 1.00 32.53 418 ASN A CA 1
ATOM 1398 C C . ASN A 1 182 ? 44.875 41.552 -11.051 1.00 33.75 418 ASN A C 1
ATOM 1399 O O . ASN A 1 182 ? 45.528 42.561 -11.325 1.00 34.59 418 ASN A O 1
ATOM 1404 N N . THR A 1 183 ? 44.873 40.472 -11.832 1.00 33.96 419 THR A N 1
ATOM 1405 C CA . THR A 1 183 ? 45.663 40.461 -13.061 1.00 34.50 419 THR A CA 1
ATOM 1406 C C . THR A 1 183 ? 45.048 41.451 -14.039 1.00 36.40 419 THR A C 1
ATOM 1407 O O . THR A 1 183 ? 45.687 41.851 -15.006 1.00 38.05 419 THR A O 1
ATOM 1411 N N . LEU A 1 184 ? 43.803 41.837 -13.773 1.00 37.82 420 LEU A N 1
ATOM 1412 C CA . LEU A 1 184 ? 43.073 42.778 -14.614 1.00 40.75 420 LEU A CA 1
ATOM 1413 C C . LEU A 1 184 ? 43.454 44.241 -14.382 1.00 43.34 420 LEU A C 1
ATOM 1414 O O . LEU A 1 184 ? 43.107 45.107 -15.185 1.00 43.98 420 LEU A O 1
ATOM 1419 N N . GLU A 1 185 ? 44.157 44.517 -13.286 1.00 45.05 421 GLU A N 1
ATOM 1420 C CA . GLU A 1 185 ? 44.573 45.882 -12.969 1.00 46.77 421 GLU A CA 1
ATOM 1421 C C . GLU A 1 185 ? 45.424 46.481 -14.093 1.00 47.55 421 GLU A C 1
ATOM 1422 O O . GLU A 1 185 ? 45.123 47.613 -14.526 1.00 48.61 421 GLU A O 1
ATOM 1424 N N . SER B 1 2 ? 23.198 88.533 7.347 1.00 55.27 238 SER B N 1
ATOM 1425 C CA . SER B 1 2 ? 24.027 87.306 7.528 1.00 54.17 238 SER B CA 1
ATOM 1426 C C . SER B 1 2 ? 25.495 87.668 7.755 1.00 52.74 238 SER B C 1
ATOM 1427 O O . SER B 1 2 ? 26.166 88.189 6.858 1.00 53.49 238 SER B O 1
ATOM 1430 N N . LEU B 1 3 ? 25.987 87.381 8.956 1.00 50.07 239 LEU B N 1
ATOM 1431 C CA . LEU B 1 3 ? 27.369 87.671 9.319 1.00 47.07 239 LEU B CA 1
ATOM 1432 C C . LEU B 1 3 ? 28.175 86.379 9.427 1.00 45.85 239 LEU B C 1
ATOM 1433 O O . LEU B 1 3 ? 29.290 86.374 9.943 1.00 46.16 239 LEU B O 1
ATOM 1438 N N . THR B 1 4 ? 27.614 85.283 8.933 1.00 45.29 240 THR B N 1
ATOM 1439 C CA . THR B 1 4 ? 28.286 83.997 9.027 1.00 45.17 240 THR B CA 1
ATOM 1440 C C . THR B 1 4 ? 29.304 83.681 7.937 1.00 43.26 240 THR B C 1
ATOM 1441 O O . THR B 1 4 ? 29.137 84.043 6.767 1.00 43.09 240 THR B O 1
ATOM 1445 N N . TYR B 1 5 ? 30.371 83.007 8.355 1.00 40.31 241 TYR B N 1
ATOM 1446 C CA . TYR B 1 5 ? 31.441 82.572 7.472 1.00 38.36 241 TYR B CA 1
ATOM 1447 C C . TYR B 1 5 ? 31.329 81.051 7.428 1.00 36.52 241 TYR B C 1
ATOM 1448 O O . TYR B 1 5 ? 31.516 80.377 8.440 1.00 35.94 241 TYR B O 1
ATOM 1457 N N . ILE B 1 6 ? 31.004 80.504 6.266 1.00 33.59 242 ILE B N 1
ATOM 1458 C CA . ILE B 1 6 ? 30.865 79.061 6.163 1.00 31.83 242 ILE B CA 1
ATOM 1459 C C . ILE B 1 6 ? 32.201 78.404 5.860 1.00 30.94 242 ILE B C 1
ATOM 1460 O O . ILE B 1 6 ? 32.638 78.359 4.710 1.00 31.38 242 ILE B O 1
ATOM 1465 N N . ASN B 1 7 ? 32.853 77.902 6.903 1.00 28.59 243 ASN B N 1
ATOM 1466 C CA . ASN B 1 7 ? 34.134 77.245 6.734 1.00 28.49 243 ASN B CA 1
ATOM 1467 C C . ASN B 1 7 ? 33.953 75.738 6.944 1.00 28.05 243 ASN B C 1
ATOM 1468 O O . ASN B 1 7 ? 32.829 75.257 7.095 1.00 25.43 243 ASN B O 1
ATOM 1473 N N . LYS B 1 8 ? 35.050 74.994 6.944 1.00 26.41 244 LYS B N 1
ATOM 1474 C CA . LYS B 1 8 ? 34.959 73.549 7.118 1.00 29.24 244 LYS B CA 1
ATOM 1475 C C . LYS B 1 8 ? 34.291 73.123 8.418 1.00 27.77 244 LYS B C 1
ATOM 1476 O O . LYS B 1 8 ? 33.557 72.137 8.443 1.00 27.18 244 LYS B O 1
ATOM 1482 N N . GLU B 1 9 ? 34.544 73.861 9.496 1.00 27.34 245 GLU B N 1
ATOM 1483 C CA . GLU B 1 9 ? 33.952 73.530 10.788 1.00 26.74 245 GLU B CA 1
ATOM 1484 C C . GLU B 1 9 ? 32.431 73.618 10.685 1.00 27.92 245 GLU B C 1
ATOM 1485 O O . GLU B 1 9 ? 31.706 72.744 11.166 1.00 25.83 245 GLU B O 1
ATOM 1491 N N . LYS B 1 10 ? 31.945 74.686 10.064 1.00 26.72 246 LYS B N 1
ATOM 1492 C CA . LYS B 1 10 ? 30.507 74.842 9.914 1.00 28.38 246 LYS B CA 1
ATOM 1493 C C . LYS B 1 10 ? 29.896 73.658 9.168 1.00 27.47 246 LYS B C 1
ATOM 1494 O O . LYS B 1 10 ? 28.864 73.123 9.570 1.00 29.44 246 LYS B O 1
ATOM 1500 N N . VAL B 1 11 ? 30.539 73.248 8.077 1.00 27.26 247 VAL B N 1
ATOM 1501 C CA . VAL B 1 11 ? 30.058 72.121 7.280 1.00 26.38 247 VAL B CA 1
ATOM 1502 C C . VAL B 1 11 ? 30.044 70.824 8.095 1.00 27.30 247 VAL B C 1
ATOM 1503 O O . VAL B 1 11 ? 29.057 70.082 8.080 1.00 26.52 247 VAL B O 1
ATOM 1507 N N . ILE B 1 12 ? 31.138 70.545 8.796 1.00 27.01 248 ILE B N 1
ATOM 1508 C CA . ILE B 1 12 ? 31.210 69.341 9.616 1.00 27.33 248 ILE B CA 1
ATOM 1509 C C . ILE B 1 12 ? 30.108 69.359 10.679 1.00 27.44 248 ILE B C 1
ATOM 1510 O O . ILE B 1 12 ? 29.482 68.335 10.937 1.00 26.48 248 ILE B O 1
ATOM 1515 N N . LYS B 1 13 ? 29.871 70.521 11.287 1.00 25.91 249 LYS B N 1
ATOM 1516 C CA . LYS B 1 13 ? 28.831 70.636 12.310 1.00 26.99 249 LYS B CA 1
ATOM 1517 C C . LYS B 1 13 ? 27.423 70.418 11.736 1.00 26.93 249 LYS B C 1
ATOM 1518 O O . LYS B 1 13 ? 26.567 69.816 12.393 1.00 25.05 249 LYS B O 1
ATOM 1524 N N . ASN B 1 14 ? 27.184 70.905 10.519 1.00 24.94 250 ASN B N 1
ATOM 1525 C CA . ASN B 1 14 ? 25.877 70.742 9.892 1.00 25.18 250 ASN B CA 1
ATOM 1526 C C . ASN B 1 14 ? 25.623 69.273 9.582 1.00 24.59 250 ASN B C 1
ATOM 1527 O O . ASN B 1 14 ? 24.555 68.745 9.876 1.00 24.08 250 ASN B O 1
ATOM 1532 N N . LEU B 1 15 ? 26.613 68.616 8.989 1.00 24.72 251 LEU B N 1
ATOM 1533 C CA . LEU B 1 15 ? 26.489 67.198 8.658 1.00 25.33 251 LEU B CA 1
ATOM 1534 C C . LEU B 1 15 ? 26.282 66.355 9.915 1.00 26.73 251 LEU B C 1
ATOM 1535 O O . LEU B 1 15 ? 25.434 65.458 9.944 1.00 27.07 251 LEU B O 1
ATOM 1540 N N . SER B 1 16 ? 27.065 66.648 10.950 1.00 25.81 252 SER B N 1
ATOM 1541 C CA . SER B 1 16 ? 26.976 65.928 12.210 1.00 26.32 252 SER B CA 1
ATOM 1542 C C . SER B 1 16 ? 25.590 66.050 12.838 1.00 27.39 252 SER B C 1
ATOM 1543 O O . SER B 1 16 ? 25.030 65.057 13.315 1.00 26.17 252 SER B O 1
ATOM 1546 N N . TYR B 1 17 ? 25.028 67.256 12.842 1.00 25.98 253 TYR B N 1
ATOM 1547 C CA . TYR B 1 17 ? 23.706 67.426 13.429 1.00 27.33 253 TYR B CA 1
ATOM 1548 C C . TYR B 1 17 ? 22.652 66.762 12.549 1.00 26.61 253 TYR B C 1
ATOM 1549 O O . TYR B 1 17 ? 21.687 66.199 13.054 1.00 26.87 253 TYR B O 1
ATOM 1558 N N . ALA B 1 18 ? 22.837 66.829 11.233 1.00 25.56 254 ALA B N 1
ATOM 1559 C CA . ALA B 1 18 ? 21.892 66.202 10.316 1.00 25.76 254 ALA B CA 1
ATOM 1560 C C . ALA B 1 18 ? 21.816 64.706 10.607 1.00 28.27 254 ALA B C 1
ATOM 1561 O O . ALA B 1 18 ? 20.733 64.121 10.568 1.00 29.06 254 ALA B O 1
ATOM 1563 N N . ILE B 1 19 ? 22.966 64.097 10.906 1.00 26.70 255 ILE B N 1
ATOM 1564 C CA . ILE B 1 19 ? 23.034 62.665 11.197 1.00 28.56 255 ILE B CA 1
ATOM 1565 C C . ILE B 1 19 ? 22.370 62.364 12.550 1.00 28.72 255 ILE B C 1
ATOM 1566 O O . ILE B 1 19 ? 21.672 61.351 12.707 1.00 27.17 255 ILE B O 1
ATOM 1571 N N . TYR B 1 20 ? 22.595 63.245 13.520 1.00 28.17 256 TYR B N 1
ATOM 1572 C CA . TYR B 1 20 ? 22.009 63.087 14.846 1.00 31.09 256 TYR B CA 1
ATOM 1573 C C . TYR B 1 20 ? 20.485 63.052 14.698 1.00 32.30 256 TYR B C 1
ATOM 1574 O O . TYR B 1 20 ? 19.799 62.300 15.398 1.00 33.15 256 TYR B O 1
ATOM 1583 N N . LEU B 1 21 ? 19.958 63.857 13.776 1.00 32.79 257 LEU B N 1
ATOM 1584 C CA . LEU B 1 21 ? 18.515 63.900 13.535 1.00 35.35 257 LEU B CA 1
ATOM 1585 C C . LEU B 1 21 ? 18.063 62.635 12.813 1.00 37.46 257 LEU B C 1
ATOM 1586 O O . LEU B 1 21 ? 16.993 62.086 13.097 1.00 37.26 257 LEU B O 1
ATOM 1591 N N . LEU B 1 22 ? 18.889 62.173 11.880 1.00 38.66 258 LEU B N 1
ATOM 1592 C CA . LEU B 1 22 ? 18.574 60.979 11.112 1.00 39.83 258 LEU B CA 1
ATOM 1593 C C . LEU B 1 22 ? 18.473 59.756 12.023 1.00 39.93 258 LEU B C 1
ATOM 1594 O O . LEU B 1 22 ? 17.564 58.936 11.873 1.00 38.55 258 LEU B O 1
ATOM 1599 N N . LYS B 1 23 ? 19.400 59.640 12.971 1.00 40.36 259 LYS B N 1
ATOM 1600 C CA . LYS B 1 23 ? 19.408 58.500 13.881 1.00 43.96 259 LYS B CA 1
ATOM 1601 C C . LYS B 1 23 ? 18.135 58.408 14.715 1.00 45.63 259 LYS B C 1
ATOM 1602 O O . LYS B 1 23 ? 17.828 57.349 15.259 1.00 45.63 259 LYS B O 1
ATOM 1608 N N . LYS B 1 24 ? 17.401 59.515 14.813 1.00 46.31 260 LYS B N 1
ATOM 1609 C CA . LYS B 1 24 ? 16.156 59.554 15.580 1.00 47.50 260 LYS B CA 1
ATOM 1610 C C . LYS B 1 24 ? 14.943 59.248 14.721 1.00 48.58 260 LYS B C 1
ATOM 1611 O O . LYS B 1 24 ? 13.835 59.093 15.233 1.00 48.55 260 LYS B O 1
ATOM 1625 N N . ASN B 1 26 ? 12.685 57.120 11.815 1.00 46.27 262 ASN B N 1
ATOM 1626 C CA . ASN B 1 26 ? 12.417 55.773 11.338 1.00 45.65 262 ASN B CA 1
ATOM 1627 C C . ASN B 1 26 ? 12.588 55.694 9.827 1.00 44.30 262 ASN B C 1
ATOM 1628 O O . ASN B 1 26 ? 11.662 55.620 9.079 1.00 43.19 262 ASN B O 1
ATOM 1633 N N . PHE B 1 27 ? 13.852 55.999 9.496 1.00 43.60 263 PHE B N 1
ATOM 1634 C CA . PHE B 1 27 ? 14.270 56.104 8.105 1.00 40.94 263 PHE B CA 1
ATOM 1635 C C . PHE B 1 27 ? 14.290 54.724 7.457 1.00 40.30 263 PHE B C 1
ATOM 1636 O O . PHE B 1 27 ? 15.086 53.857 7.823 1.00 41.58 263 PHE B O 1
ATOM 1644 N N . THR B 1 28 ? 13.394 54.519 6.501 1.00 37.31 264 THR B N 1
ATOM 1645 C CA . THR B 1 28 ? 13.306 53.242 5.814 1.00 36.61 264 THR B CA 1
ATOM 1646 C C . THR B 1 28 ? 13.524 53.430 4.322 1.00 34.90 264 THR B C 1
ATOM 1647 O O . THR B 1 28 ? 13.617 52.462 3.569 1.00 33.89 264 THR B O 1
ATOM 1651 N N . LEU B 1 29 ? 13.600 54.685 3.897 1.00 31.08 265 LEU B N 1
ATOM 1652 C CA . LEU B 1 29 ? 13.815 54.991 2.489 1.00 29.97 265 LEU B CA 1
ATOM 1653 C C . LEU B 1 29 ? 15.290 54.793 2.095 1.00 29.04 265 LEU B C 1
ATOM 1654 O O . LEU B 1 29 ? 15.927 55.682 1.522 1.00 28.21 265 LEU B O 1
ATOM 1659 N N . ILE B 1 30 ? 15.814 53.609 2.406 1.00 27.84 266 ILE B N 1
ATOM 1660 C CA . ILE B 1 30 ? 17.205 53.263 2.105 1.00 27.37 266 ILE B CA 1
ATOM 1661 C C . ILE B 1 30 ? 17.329 52.409 0.848 1.00 25.94 266 ILE B C 1
ATOM 1662 O O . ILE B 1 30 ? 16.788 51.300 0.778 1.00 27.73 266 ILE B O 1
ATOM 1667 N N . PRO B 1 31 ? 18.054 52.912 -0.161 1.00 25.07 267 PRO B N 1
ATOM 1668 C CA . PRO B 1 31 ? 18.227 52.153 -1.403 1.00 26.85 267 PRO B CA 1
ATOM 1669 C C . PRO B 1 31 ? 19.163 50.967 -1.178 1.00 29.21 267 PRO B C 1
ATOM 1670 O O . PRO B 1 31 ? 19.840 50.892 -0.151 1.00 27.07 267 PRO B O 1
ATOM 1674 N N . GLU B 1 32 ? 19.197 50.049 -2.138 1.00 29.82 268 GLU B N 1
ATOM 1675 C CA . GLU B 1 32 ? 20.049 48.875 -2.033 1.00 32.20 268 GLU B CA 1
ATOM 1676 C C . GLU B 1 32 ? 21.519 49.238 -1.983 1.00 30.04 268 GLU B C 1
ATOM 1677 O O . GLU B 1 32 ? 22.315 48.519 -1.383 1.00 30.91 268 GLU B O 1
ATOM 1683 N N . VAL B 1 33 ? 21.885 50.350 -2.610 1.00 28.23 269 VAL B N 1
ATOM 1684 C CA . VAL B 1 33 ? 23.280 50.766 -2.600 1.00 28.49 269 VAL B CA 1
ATOM 1685 C C . VAL B 1 33 ? 23.604 51.617 -1.374 1.00 28.18 269 VAL B C 1
ATOM 1686 O O . VAL B 1 33 ? 24.736 52.083 -1.212 1.00 27.50 269 VAL B O 1
ATOM 1690 N N . GLY B 1 34 ? 22.608 51.802 -0.510 1.00 25.26 270 GLY B N 1
ATOM 1691 C CA . GLY B 1 34 ? 22.804 52.592 0.691 1.00 24.65 270 GLY B CA 1
ATOM 1692 C C . GLY B 1 34 ? 22.720 54.080 0.408 1.00 24.25 270 GLY B C 1
ATOM 1693 O O . GLY B 1 34 ? 22.859 54.508 -0.734 1.00 23.58 270 GLY B O 1
ATOM 1694 N N . SER B 1 35 ? 22.503 54.875 1.449 1.00 23.02 271 SER B N 1
ATOM 1695 C CA . SER B 1 35 ? 22.410 56.321 1.285 1.00 24.71 271 SER B CA 1
ATOM 1696 C C . SER B 1 35 ? 23.625 57.023 1.864 1.00 25.65 271 SER B C 1
ATOM 1697 O O . SER B 1 35 ? 24.340 56.472 2.697 1.00 25.87 271 SER B O 1
ATOM 1700 N N . ASN B 1 36 ? 23.852 58.251 1.419 1.00 24.85 272 ASN B N 1
ATOM 1701 C CA . ASN B 1 36 ? 24.937 59.048 1.971 1.00 25.88 272 ASN B CA 1
ATOM 1702 C C . ASN B 1 36 ? 24.428 60.480 1.987 1.00 25.74 272 ASN B C 1
ATOM 1703 O O . ASN B 1 36 ? 23.485 60.818 1.268 1.00 28.77 272 ASN B O 1
ATOM 1708 N N . ILE B 1 37 ? 25.017 61.312 2.829 1.00 25.97 273 ILE B N 1
ATOM 1709 C CA . ILE B 1 37 ? 24.615 62.707 2.901 1.00 25.76 273 ILE B CA 1
ATOM 1710 C C . ILE B 1 37 ? 25.902 63.526 2.827 1.00 26.41 273 ILE B C 1
ATOM 1711 O O . ILE B 1 37 ? 26.899 63.203 3.488 1.00 24.98 273 ILE B O 1
ATOM 1716 N N . ALA B 1 38 ? 25.877 64.566 1.999 1.00 24.80 274 ALA B N 1
ATOM 1717 C CA . ALA B 1 38 ? 27.037 65.412 1.783 1.00 23.90 274 ALA B CA 1
ATOM 1718 C C . ALA B 1 38 ? 26.716 66.901 1.795 1.00 25.43 274 ALA B C 1
ATOM 1719 O O . ALA B 1 38 ? 25.587 67.325 1.515 1.00 27.23 274 ALA B O 1
ATOM 1721 N N . GLU B 1 39 ? 27.731 67.693 2.113 1.00 24.85 275 GLU B N 1
ATOM 1722 C CA . GLU B 1 39 ? 27.587 69.140 2.142 1.00 25.95 275 GLU B CA 1
ATOM 1723 C C . GLU B 1 39 ? 28.926 69.735 1.739 1.00 27.38 275 GLU B C 1
ATOM 1724 O O . GLU B 1 39 ? 29.990 69.236 2.130 1.00 25.96 275 GLU B O 1
ATOM 1730 N N . SER B 1 40 ? 28.869 70.802 0.950 1.00 25.55 276 SER B N 1
ATOM 1731 C CA . SER B 1 40 ? 30.078 71.454 0.481 1.00 26.21 276 SER B CA 1
ATOM 1732 C C . SER B 1 40 ? 30.263 72.836 1.070 1.00 26.57 276 SER B C 1
ATOM 1733 O O . SER B 1 40 ? 29.346 73.420 1.667 1.00 26.98 276 SER B O 1
ATOM 1736 N N . LEU B 1 41 ? 31.473 73.350 0.884 1.00 26.37 277 LEU B N 1
ATOM 1737 C CA . LEU B 1 41 ? 31.804 74.699 1.300 1.00 26.23 277 LEU B CA 1
ATOM 1738 C C . LEU B 1 41 ? 31.180 75.530 0.177 1.00 27.04 277 LEU B C 1
ATOM 1739 O O . LEU B 1 41 ? 30.841 74.995 -0.891 1.00 26.72 277 LEU B O 1
ATOM 1744 N N . PRO B 1 42 ? 31.008 76.840 0.392 1.00 26.39 278 PRO B N 1
ATOM 1745 C CA . PRO B 1 42 ? 30.419 77.645 -0.684 1.00 26.56 278 PRO B CA 1
ATOM 1746 C C . PRO B 1 42 ? 31.349 77.624 -1.907 1.00 26.33 278 PRO B C 1
ATOM 1747 O O . PRO B 1 42 ? 32.567 77.540 -1.753 1.00 24.89 278 PRO B O 1
ATOM 1751 N N . PHE B 1 43 ? 30.775 77.679 -3.110 1.00 25.80 279 PHE B N 1
ATOM 1752 C CA . PHE B 1 43 ? 31.559 77.671 -4.346 1.00 26.85 279 PHE B CA 1
ATOM 1753 C C . PHE B 1 43 ? 32.627 76.571 -4.344 1.00 29.18 279 PHE B C 1
ATOM 1754 O O . PHE B 1 43 ? 33.821 76.844 -4.506 1.00 29.07 279 PHE B O 1
ATOM 1762 N N . PRO B 1 44 ? 32.210 75.306 -4.175 1.00 29.83 280 PRO B N 1
ATOM 1763 C CA . PRO B 1 44 ? 33.180 74.203 -4.157 1.00 30.61 280 PRO B CA 1
ATOM 1764 C C . PRO B 1 44 ? 33.979 74.076 -5.456 1.00 32.94 280 PRO B C 1
ATOM 1765 O O . PRO B 1 44 ? 33.417 74.164 -6.548 1.00 33.21 280 PRO B O 1
ATOM 1769 N N . LYS B 1 45 ? 35.288 73.871 -5.323 1.00 34.73 281 LYS B N 1
ATOM 1770 C CA . LYS B 1 45 ? 36.177 73.728 -6.475 1.00 37.24 281 LYS B CA 1
ATOM 1771 C C . LYS B 1 45 ? 36.228 72.302 -7.018 1.00 35.94 281 LYS B C 1
ATOM 1772 O O . LYS B 1 45 ? 36.422 72.096 -8.213 1.00 36.34 281 LYS B O 1
ATOM 1778 N N . ASP B 1 46 ? 36.060 71.321 -6.137 1.00 34.98 282 ASP B N 1
ATOM 1779 C CA . ASP B 1 46 ? 36.069 69.910 -6.523 1.00 33.97 282 ASP B CA 1
ATOM 1780 C C . ASP B 1 46 ? 35.529 69.074 -5.362 1.00 32.92 282 ASP B C 1
ATOM 1781 O O . ASP B 1 46 ? 35.237 69.616 -4.294 1.00 31.07 282 ASP B O 1
ATOM 1786 N N . PHE B 1 47 ? 35.415 67.761 -5.561 1.00 31.10 283 PHE B N 1
ATOM 1787 C CA . PHE B 1 47 ? 34.870 66.884 -4.530 1.00 31.27 283 PHE B CA 1
ATOM 1788 C C . PHE B 1 47 ? 35.592 66.977 -3.192 1.00 30.26 283 PHE B C 1
ATOM 1789 O O . PHE B 1 47 ? 35.058 66.573 -2.165 1.00 29.78 283 PHE B O 1
ATOM 1797 N N . LYS B 1 48 ? 36.804 67.520 -3.205 1.00 31.38 284 LYS B N 1
ATOM 1798 C CA . LYS B 1 48 ? 37.582 67.668 -1.979 1.00 31.62 284 LYS B CA 1
ATOM 1799 C C . LYS B 1 48 ? 36.973 68.734 -1.065 1.00 30.22 284 LYS B C 1
ATOM 1800 O O . LYS B 1 48 ? 37.219 68.736 0.136 1.00 30.80 284 LYS B O 1
ATOM 1806 N N . ASP B 1 49 ? 36.190 69.645 -1.634 1.00 28.72 285 ASP B N 1
ATOM 1807 C CA . ASP B 1 49 ? 35.546 70.676 -0.838 1.00 28.94 285 ASP B CA 1
ATOM 1808 C C . ASP B 1 49 ? 34.192 70.170 -0.355 1.00 28.05 285 ASP B C 1
ATOM 1809 O O . ASP B 1 49 ? 33.400 70.933 0.183 1.00 29.25 285 ASP B O 1
ATOM 1814 N N . VAL B 1 50 ? 33.933 68.877 -0.548 1.00 26.85 286 VAL B N 1
ATOM 1815 C CA . VAL B 1 50 ? 32.662 68.276 -0.133 1.00 25.80 286 VAL B CA 1
ATOM 1816 C C . VAL B 1 50 ? 32.871 67.210 0.937 1.00 25.07 286 VAL B C 1
ATOM 1817 O O . VAL B 1 50 ? 33.706 66.322 0.768 1.00 25.24 286 VAL B O 1
ATOM 1821 N N . ALA B 1 51 ? 32.115 67.289 2.032 1.00 22.67 287 ALA B N 1
ATOM 1822 C CA . ALA B 1 51 ? 32.235 66.292 3.105 1.00 23.20 287 ALA B CA 1
ATOM 1823 C C . ALA B 1 51 ? 31.034 65.346 3.157 1.00 23.93 287 ALA B C 1
ATOM 1824 O O . ALA B 1 51 ? 29.903 65.738 2.845 1.00 24.24 287 ALA B O 1
ATOM 1826 N N . ALA B 1 52 ? 31.293 64.103 3.562 1.00 23.30 288 ALA B N 1
ATOM 1827 C CA . ALA B 1 52 ? 30.247 63.084 3.667 1.00 26.08 288 ALA B CA 1
ATOM 1828 C C . ALA B 1 52 ? 30.763 61.839 4.392 1.00 25.22 288 ALA B C 1
ATOM 1829 O O . ALA B 1 52 ? 31.916 61.806 4.815 1.00 24.42 288 ALA B O 1
ATOM 1831 N N . LEU B 1 53 ? 29.918 60.816 4.526 1.00 23.61 289 LEU B N 1
ATOM 1832 C CA . LEU B 1 53 ? 30.317 59.582 5.204 1.00 22.46 289 LEU B CA 1
ATOM 1833 C C . LEU B 1 53 ? 31.327 58.804 4.387 1.00 23.50 289 LEU B C 1
ATOM 1834 O O . LEU B 1 53 ? 31.220 58.738 3.172 1.00 23.42 289 LEU B O 1
ATOM 1839 N N . THR B 1 54 ? 32.311 58.221 5.062 1.00 24.52 290 THR B N 1
ATOM 1840 C CA . THR B 1 54 ? 33.331 57.421 4.394 1.00 24.40 290 THR B CA 1
ATOM 1841 C C . THR B 1 54 ? 32.685 56.071 4.066 1.00 26.04 290 THR B C 1
ATOM 1842 O O . THR B 1 54 ? 33.134 55.351 3.182 1.00 24.49 290 THR B O 1
ATOM 1846 N N . GLY B 1 55 ? 31.622 55.743 4.795 1.00 25.60 291 GLY B N 1
ATOM 1847 C CA . GLY B 1 55 ? 30.881 54.517 4.542 1.00 26.38 291 GLY B CA 1
ATOM 1848 C C . GLY B 1 55 ? 29.562 54.950 3.920 1.00 27.60 291 GLY B C 1
ATOM 1849 O O . GLY B 1 55 ? 29.553 55.736 2.972 1.00 28.16 291 GLY B O 1
ATOM 1850 N N . ARG B 1 56 ? 28.452 54.459 4.458 1.00 27.35 292 ARG B N 1
ATOM 1851 C CA . ARG B 1 56 ? 27.126 54.820 3.973 1.00 27.65 292 ARG B CA 1
ATOM 1852 C C . ARG B 1 56 ? 26.080 54.430 5.000 1.00 27.11 292 ARG B C 1
ATOM 1853 O O . ARG B 1 56 ? 26.403 53.817 6.012 1.00 24.53 292 ARG B O 1
ATOM 1861 N N . ILE B 1 57 ? 24.830 54.808 4.752 1.00 24.53 293 ILE B N 1
ATOM 1862 C CA . ILE B 1 57 ? 23.751 54.443 5.652 1.00 24.82 293 ILE B CA 1
ATOM 1863 C C . ILE B 1 57 ? 23.114 53.218 5.022 1.00 24.47 293 ILE B C 1
ATOM 1864 O O . ILE B 1 57 ? 22.683 53.269 3.867 1.00 25.44 293 ILE B O 1
ATOM 1869 N N . ILE B 1 58 ? 23.090 52.108 5.753 1.00 24.29 294 ILE B N 1
ATOM 1870 C CA . ILE B 1 58 ? 22.528 50.872 5.221 1.00 23.28 294 ILE B CA 1
ATOM 1871 C C . ILE B 1 58 ? 21.485 50.238 6.129 1.00 25.04 294 ILE B C 1
ATOM 1872 O O . ILE B 1 58 ? 21.406 50.536 7.325 1.00 22.58 294 ILE B O 1
ATOM 1877 N N . LYS B 1 59 ? 20.691 49.344 5.551 1.00 26.57 295 LYS B N 1
ATOM 1878 C CA . LYS B 1 59 ? 19.640 48.679 6.308 1.00 30.19 295 LYS B CA 1
ATOM 1879 C C . LYS B 1 59 ? 20.177 47.673 7.307 1.00 29.56 295 LYS B C 1
ATOM 1880 O O . LYS B 1 59 ? 21.181 47.009 7.057 1.00 28.77 295 LYS B O 1
ATOM 1886 N N . ASN B 1 60 ? 19.523 47.602 8.460 1.00 30.00 296 ASN B N 1
ATOM 1887 C CA . ASN B 1 60 ? 19.871 46.626 9.481 1.00 32.29 296 ASN B CA 1
ATOM 1888 C C . ASN B 1 60 ? 18.738 45.627 9.279 1.00 34.94 296 ASN B C 1
ATOM 1889 O O . ASN B 1 60 ? 17.591 45.914 9.623 1.00 34.37 296 ASN B O 1
ATOM 1894 N N . LYS B 1 61 ? 19.054 44.472 8.701 1.00 37.42 297 LYS B N 1
ATOM 1895 C CA . LYS B 1 61 ? 18.048 43.448 8.413 1.00 41.24 297 LYS B CA 1
ATOM 1896 C C . LYS B 1 61 ? 17.142 43.032 9.573 1.00 41.94 297 LYS B C 1
ATOM 1897 O O . LYS B 1 61 ? 16.004 42.617 9.334 1.00 43.14 297 LYS B O 1
ATOM 1903 N N . LEU B 1 62 ? 17.638 43.135 10.811 1.00 42.64 298 LEU B N 1
ATOM 1904 C CA . LEU B 1 62 ? 16.843 42.776 11.998 1.00 44.30 298 LEU B CA 1
ATOM 1905 C C . LEU B 1 62 ? 15.911 43.932 12.343 1.00 44.34 298 LEU B C 1
ATOM 1906 O O . LEU B 1 62 ? 14.966 43.773 13.113 1.00 45.83 298 LEU B O 1
ATOM 1911 N N . GLY B 1 63 ? 16.168 45.093 11.752 1.00 42.53 299 GLY B N 1
ATOM 1912 C CA . GLY B 1 63 ? 15.317 46.245 11.992 1.00 39.94 299 GLY B CA 1
ATOM 1913 C C . GLY B 1 63 ? 16.130 47.498 12.210 1.00 37.18 299 GLY B C 1
ATOM 1914 O O . GLY B 1 63 ? 17.128 47.473 12.925 1.00 38.35 299 GLY B O 1
ATOM 1915 N N . GLY B 1 64 ? 15.716 48.595 11.589 1.00 35.24 300 GLY B N 1
ATOM 1916 C CA . GLY B 1 64 ? 16.447 49.838 11.737 1.00 32.39 300 GLY B CA 1
ATOM 1917 C C . GLY B 1 64 ? 17.498 49.971 10.654 1.00 31.17 300 GLY B C 1
ATOM 1918 O O . GLY B 1 64 ? 17.366 49.382 9.586 1.00 29.21 300 GLY B O 1
ATOM 1919 N N . PHE B 1 65 ? 18.549 50.734 10.937 1.00 29.91 301 PHE B N 1
ATOM 1920 C CA . PHE B 1 65 ? 19.611 50.946 9.967 1.00 30.03 301 PHE B CA 1
ATOM 1921 C C . PHE B 1 65 ? 20.948 51.239 10.652 1.00 29.47 301 PHE B C 1
ATOM 1922 O O . PHE B 1 65 ? 20.992 51.498 11.850 1.00 29.01 301 PHE B O 1
ATOM 1930 N N . TYR B 1 66 ? 22.029 51.185 9.880 1.00 26.41 302 TYR B N 1
ATOM 1931 C CA . TYR B 1 66 ? 23.368 51.457 10.392 1.00 26.43 302 TYR B CA 1
ATOM 1932 C C . TYR B 1 66 ? 23.970 52.672 9.689 1.00 27.32 302 TYR B C 1
ATOM 1933 O O . TYR B 1 66 ? 23.884 52.795 8.452 1.00 26.10 302 TYR B O 1
ATOM 1942 N N . ILE B 1 67 ? 24.581 53.562 10.464 1.00 25.96 303 ILE B N 1
ATOM 1943 C CA . ILE B 1 67 ? 25.260 54.713 9.882 1.00 26.52 303 ILE B CA 1
ATOM 1944 C C . ILE B 1 67 ? 26.738 54.331 9.971 1.00 26.49 303 ILE B C 1
ATOM 1945 O O . ILE B 1 67 ? 27.311 54.259 11.059 1.00 24.55 303 ILE B O 1
ATOM 1950 N N . VAL B 1 68 ? 27.340 54.076 8.813 1.00 24.94 304 VAL B N 1
ATOM 1951 C CA . VAL B 1 68 ? 28.722 53.605 8.745 1.00 26.51 304 VAL B CA 1
ATOM 1952 C C . VAL B 1 68 ? 29.786 54.596 8.279 1.00 28.47 304 VAL B C 1
ATOM 1953 O O . VAL B 1 68 ? 29.622 55.257 7.255 1.00 29.38 304 VAL B O 1
ATOM 1957 N N . GLY B 1 69 ? 30.890 54.661 9.021 1.00 27.81 305 GLY B N 1
ATOM 1958 C CA . GLY B 1 69 ? 31.979 55.547 8.654 1.00 27.91 305 GLY B CA 1
ATOM 1959 C C . GLY B 1 69 ? 31.987 56.886 9.374 1.00 30.21 305 GLY B C 1
ATOM 1960 O O . GLY B 1 69 ? 31.181 57.129 10.280 1.00 29.77 305 GLY B O 1
ATOM 1961 N N . ASP B 1 70 ? 32.903 57.757 8.961 1.00 29.54 306 ASP B N 1
ATOM 1962 C CA . ASP B 1 70 ? 33.053 59.077 9.561 1.00 30.96 306 ASP B CA 1
ATOM 1963 C C . ASP B 1 70 ? 32.807 60.158 8.532 1.00 30.57 306 ASP B C 1
ATOM 1964 O O . ASP B 1 70 ? 32.846 59.905 7.328 1.00 27.30 306 ASP B O 1
ATOM 1969 N N . ILE B 1 71 ? 32.564 61.372 9.013 1.00 30.25 307 ILE B N 1
ATOM 1970 C CA . ILE B 1 71 ? 32.351 62.481 8.112 1.00 30.89 307 ILE B CA 1
ATOM 1971 C C . ILE B 1 71 ? 33.710 63.065 7.788 1.00 30.47 307 ILE B C 1
ATOM 1972 O O . ILE B 1 71 ? 34.445 63.473 8.677 1.00 31.03 307 ILE B O 1
ATOM 1977 N N . GLU B 1 72 ? 34.038 63.083 6.505 1.00 30.13 308 GLU B N 1
ATOM 1978 C CA . GLU B 1 72 ? 35.309 63.606 6.063 1.00 31.08 308 GLU B CA 1
ATOM 1979 C C . GLU B 1 72 ? 35.163 64.242 4.687 1.00 30.43 308 GLU B C 1
ATOM 1980 O O . GLU B 1 72 ? 34.333 63.808 3.871 1.00 25.41 308 GLU B O 1
ATOM 1986 N N . PHE B 1 73 ? 35.970 65.272 4.438 1.00 26.76 309 PHE B N 1
ATOM 1987 C CA . PHE B 1 73 ? 35.966 65.942 3.152 1.00 26.89 309 PHE B CA 1
ATOM 1988 C C . PHE B 1 73 ? 36.567 65.011 2.105 1.00 27.83 309 PHE B C 1
ATOM 1989 O O . PHE B 1 73 ? 37.517 64.282 2.382 1.00 28.58 309 PHE B O 1
ATOM 1997 N N . GLY B 1 74 ? 36.012 65.049 0.901 1.00 27.89 310 GLY B N 1
ATOM 1998 C CA . GLY B 1 74 ? 36.506 64.201 -0.158 1.00 28.25 310 GLY B CA 1
ATOM 1999 C C . GLY B 1 74 ? 36.014 62.777 -0.048 1.00 30.29 310 GLY B C 1
ATOM 2000 O O . GLY B 1 74 ? 36.362 61.936 -0.862 1.00 29.99 310 GLY B O 1
ATOM 2001 N N . ALA B 1 75 ? 35.190 62.493 0.952 1.00 30.98 311 ALA B N 1
ATOM 2002 C CA . ALA B 1 75 ? 34.687 61.130 1.103 1.00 34.40 311 ALA B CA 1
ATOM 2003 C C . ALA B 1 75 ? 33.845 60.661 -0.082 1.00 36.93 311 ALA B C 1
ATOM 2004 O O . ALA B 1 75 ? 33.991 59.522 -0.521 1.00 39.31 311 ALA B O 1
ATOM 2006 N N . SER B 1 76 ? 32.986 61.530 -0.620 1.00 35.55 312 SER B N 1
ATOM 2007 C CA . SER B 1 76 ? 32.114 61.126 -1.727 1.00 35.82 312 SER B CA 1
ATOM 2008 C C . SER B 1 76 ? 32.174 61.886 -3.059 1.00 36.23 312 SER B C 1
ATOM 2009 O O . SER B 1 76 ? 31.572 62.945 -3.204 1.00 37.20 312 SER B O 1
ATOM 2012 N N . GLU B 1 77 ? 32.878 61.329 -4.040 1.00 35.88 313 GLU B N 1
ATOM 2013 C CA . GLU B 1 77 ? 32.946 61.955 -5.358 1.00 35.52 313 GLU B CA 1
ATOM 2014 C C . GLU B 1 77 ? 31.562 61.924 -6.008 1.00 33.32 313 GLU B C 1
ATOM 2015 O O . GLU B 1 77 ? 31.142 62.886 -6.647 1.00 32.97 313 GLU B O 1
ATOM 2021 N N . HIS B 1 78 ? 30.860 60.809 -5.822 1.00 32.25 314 HIS B N 1
ATOM 2022 C CA . HIS B 1 78 ? 29.526 60.600 -6.384 1.00 31.13 314 HIS B CA 1
ATOM 2023 C C . HIS B 1 78 ? 28.532 61.721 -6.067 1.00 30.81 314 HIS B C 1
ATOM 2024 O O . HIS B 1 78 ? 28.054 62.391 -6.977 1.00 31.28 314 HIS B O 1
ATOM 2031 N N . ILE B 1 79 ? 28.214 61.921 -4.788 1.00 28.72 315 ILE B N 1
ATOM 2032 C CA . ILE B 1 79 ? 27.274 62.974 -4.405 1.00 30.02 315 ILE B CA 1
ATOM 2033 C C . ILE B 1 79 ? 27.900 64.351 -4.637 1.00 30.12 315 ILE B C 1
ATOM 2034 O O . ILE B 1 79 ? 27.193 65.342 -4.815 1.00 30.16 315 ILE B O 1
ATOM 2039 N N . ALA B 1 80 ? 29.228 64.414 -4.630 1.00 29.74 316 ALA B N 1
ATOM 2040 C CA . ALA B 1 80 ? 29.914 65.677 -4.862 1.00 30.41 316 ALA B CA 1
ATOM 2041 C C . ALA B 1 80 ? 29.605 66.171 -6.283 1.00 30.83 316 ALA B C 1
ATOM 2042 O O . ALA B 1 80 ? 29.382 67.364 -6.495 1.00 30.20 316 ALA B O 1
ATOM 2044 N N . LYS B 1 81 ? 29.594 65.255 -7.249 1.00 28.88 317 LYS B N 1
ATOM 2045 C CA . LYS B 1 81 ? 29.299 65.613 -8.640 1.00 30.16 317 LYS B CA 1
ATOM 2046 C C . LYS B 1 81 ? 27.923 66.268 -8.729 1.00 29.20 317 LYS B C 1
ATOM 2047 O O . LYS B 1 81 ? 27.720 67.196 -9.506 1.00 29.44 317 LYS B O 1
ATOM 2053 N N . ILE B 1 82 ? 26.977 65.783 -7.930 1.00 27.46 318 ILE B N 1
ATOM 2054 C CA . ILE B 1 82 ? 25.636 66.350 -7.945 1.00 27.76 318 ILE B CA 1
ATOM 2055 C C . ILE B 1 82 ? 25.631 67.773 -7.377 1.00 29.25 318 ILE B C 1
ATOM 2056 O O . ILE B 1 82 ? 25.092 68.690 -7.996 1.00 30.14 318 ILE B O 1
ATOM 2061 N N . ILE B 1 83 ? 26.237 67.955 -6.207 1.00 29.29 319 ILE B N 1
ATOM 2062 C CA . ILE B 1 83 ? 26.290 69.272 -5.577 1.00 29.53 319 ILE B CA 1
ATOM 2063 C C . ILE B 1 83 ? 27.033 70.310 -6.423 1.00 30.74 319 ILE B C 1
ATOM 2064 O O . ILE B 1 83 ? 26.534 71.413 -6.632 1.00 31.25 319 ILE B O 1
ATOM 2069 N N . LEU B 1 84 ? 28.220 69.966 -6.910 1.00 31.18 320 LEU B N 1
ATOM 2070 C CA . LEU B 1 84 ? 28.971 70.902 -7.736 1.00 32.29 320 LEU B CA 1
ATOM 2071 C C . LEU B 1 84 ? 28.217 71.254 -9.009 1.00 33.51 320 LEU B C 1
ATOM 2072 O O . LEU B 1 84 ? 28.315 72.381 -9.496 1.00 32.95 320 LEU B O 1
ATOM 2077 N N . SER B 1 85 ? 27.462 70.299 -9.551 1.00 33.07 321 SER B N 1
ATOM 2078 C CA . SER B 1 85 ? 26.684 70.561 -10.760 1.00 35.05 321 SER B CA 1
ATOM 2079 C C . SER B 1 85 ? 25.525 71.510 -10.450 1.00 35.67 321 SER B C 1
ATOM 2080 O O . SER B 1 85 ? 25.309 72.497 -11.151 1.00 35.65 321 SER B O 1
ATOM 2083 N N . ALA B 1 86 ? 24.777 71.209 -9.395 1.00 36.23 322 ALA B N 1
ATOM 2084 C CA . ALA B 1 86 ? 23.643 72.041 -9.020 1.00 37.75 322 ALA B CA 1
ATOM 2085 C C . ALA B 1 86 ? 24.066 73.445 -8.604 1.00 38.32 322 ALA B C 1
ATOM 2086 O O . ALA B 1 86 ? 23.334 74.412 -8.843 1.00 39.12 322 ALA B O 1
ATOM 2088 N N . SER B 1 87 ? 25.239 73.565 -7.985 1.00 37.64 323 SER B N 1
ATOM 2089 C CA . SER B 1 87 ? 25.712 74.871 -7.533 1.00 39.41 323 SER B CA 1
ATOM 2090 C C . SER B 1 87 ? 25.902 75.850 -8.692 1.00 39.58 323 SER B C 1
ATOM 2091 O O . SER B 1 87 ? 25.876 77.063 -8.489 1.00 40.50 323 SER B O 1
ATOM 2094 N N . LYS B 1 88 ? 26.088 75.322 -9.901 1.00 39.20 324 LYS B N 1
ATOM 2095 C CA . LYS B 1 88 ? 26.260 76.153 -11.095 1.00 39.75 324 LYS B CA 1
ATOM 2096 C C . LYS B 1 88 ? 24.961 76.893 -11.421 1.00 40.36 324 LYS B C 1
ATOM 2097 O O . LYS B 1 88 ? 24.969 77.914 -12.117 1.00 41.08 324 LYS B O 1
ATOM 2103 N N . PHE B 1 89 ? 23.844 76.368 -10.920 1.00 39.55 325 PHE B N 1
ATOM 2104 C CA . PHE B 1 89 ? 22.536 76.975 -11.137 1.00 38.81 325 PHE B CA 1
ATOM 2105 C C . PHE B 1 89 ? 22.140 77.838 -9.949 1.00 38.91 325 PHE B C 1
ATOM 2106 O O . PHE B 1 89 ? 21.510 78.881 -10.115 1.00 39.83 325 PHE B O 1
ATOM 2114 N N . ASN B 1 90 ? 22.516 77.403 -8.750 1.00 36.94 326 ASN B N 1
ATOM 2115 C CA . ASN B 1 90 ? 22.215 78.145 -7.532 1.00 35.70 326 ASN B CA 1
ATOM 2116 C C . ASN B 1 90 ? 23.335 77.864 -6.527 1.00 36.83 326 ASN B C 1
ATOM 2117 O O . ASN B 1 90 ? 23.333 76.833 -5.855 1.00 36.97 326 ASN B O 1
ATOM 2122 N N . PRO B 1 91 ? 24.298 78.791 -6.399 1.00 36.94 327 PRO B N 1
ATOM 2123 C CA . PRO B 1 91 ? 25.415 78.609 -5.469 1.00 36.11 327 PRO B CA 1
ATOM 2124 C C . PRO B 1 91 ? 24.994 78.447 -4.011 1.00 35.50 327 PRO B C 1
ATOM 2125 O O . PRO B 1 91 ? 25.820 78.112 -3.167 1.00 36.92 327 PRO B O 1
ATOM 2129 N N . GLU B 1 92 ? 23.717 78.678 -3.718 1.00 32.41 328 GLU B N 1
ATOM 2130 C CA . GLU B 1 92 ? 23.215 78.532 -2.355 1.00 33.06 328 GLU B CA 1
ATOM 2131 C C . GLU B 1 92 ? 23.030 77.058 -1.989 1.00 30.54 328 GLU B C 1
ATOM 2132 O O . GLU B 1 92 ? 22.947 76.709 -0.817 1.00 29.80 328 GLU B O 1
ATOM 2138 N N . ILE B 1 93 ? 22.950 76.200 -2.996 1.00 28.49 329 ILE B N 1
ATOM 2139 C CA . ILE B 1 93 ? 22.761 74.766 -2.767 1.00 29.14 329 ILE B CA 1
ATOM 2140 C C . ILE B 1 93 ? 24.099 74.066 -2.477 1.00 28.44 329 ILE B C 1
ATOM 2141 O O . ILE B 1 93 ? 24.933 73.917 -3.365 1.00 28.76 329 ILE B O 1
ATOM 2146 N N . ARG B 1 94 ? 24.291 73.641 -1.228 1.00 27.84 330 ARG B N 1
ATOM 2147 C CA . ARG B 1 94 ? 25.532 72.977 -0.822 1.00 27.79 330 ARG B CA 1
ATOM 2148 C C . ARG B 1 94 ? 25.361 71.544 -0.295 1.00 28.42 330 ARG B C 1
ATOM 2149 O O . ARG B 1 94 ? 26.349 70.901 0.054 1.00 28.04 330 ARG B O 1
ATOM 2157 N N . ALA B 1 95 ? 24.133 71.033 -0.246 1.00 26.98 331 ALA B N 1
ATOM 2158 C CA . ALA B 1 95 ? 23.924 69.687 0.291 1.00 27.45 331 ALA B CA 1
ATOM 2159 C C . ALA B 1 95 ? 22.985 68.777 -0.486 1.00 28.43 331 ALA B C 1
ATOM 2160 O O . ALA B 1 95 ? 22.068 69.235 -1.180 1.00 28.65 331 ALA B O 1
ATOM 2162 N N . CYS B 1 96 ? 23.209 67.474 -0.330 1.00 27.58 332 CYS B N 1
ATOM 2163 C CA . CYS B 1 96 ? 22.407 66.465 -1.008 1.00 28.05 332 CYS B CA 1
ATOM 2164 C C . CYS B 1 96 ? 22.472 65.103 -0.317 1.00 27.37 332 CYS B C 1
ATOM 2165 O O . CYS B 1 96 ? 23.499 64.720 0.251 1.00 25.85 332 CYS B O 1
ATOM 2176 N N . ASN B 1 98 ? 20.928 60.977 -1.049 1.00 26.14 334 ASN B N 1
ATOM 2177 C CA . ASN B 1 98 ? 20.182 60.098 -1.941 1.00 27.21 334 ASN B CA 1
ATOM 2178 C C . ASN B 1 98 ? 19.340 59.140 -1.112 1.00 28.98 334 ASN B C 1
ATOM 2179 O O . ASN B 1 98 ? 19.813 58.612 -0.108 1.00 30.02 334 ASN B O 1
ATOM 2184 N N . ILE B 1 99 ? 18.085 58.944 -1.519 1.00 28.83 335 ILE B N 1
ATOM 2185 C CA . ILE B 1 99 ? 17.179 58.040 -0.815 1.00 27.36 335 ILE B CA 1
ATOM 2186 C C . ILE B 1 99 ? 16.469 57.116 -1.799 1.00 27.61 335 ILE B C 1
ATOM 2187 O O . ILE B 1 99 ? 16.481 57.351 -3.013 1.00 26.56 335 ILE B O 1
ATOM 2192 N N . LYS B 1 100 ? 15.869 56.058 -1.273 1.00 26.83 336 LYS B N 1
ATOM 2193 C CA . LYS B 1 100 ? 15.186 55.089 -2.109 1.00 29.32 336 LYS B CA 1
ATOM 2194 C C . LYS B 1 100 ? 14.074 55.715 -2.955 1.00 29.22 336 LYS B C 1
ATOM 2195 O O . LYS B 1 100 ? 13.344 56.607 -2.510 1.00 27.23 336 LYS B O 1
ATOM 2201 N N . TYR B 1 101 ? 13.962 55.240 -4.189 1.00 30.87 337 TYR B N 1
ATOM 2202 C CA . TYR B 1 101 ? 12.965 55.733 -5.126 1.00 33.16 337 TYR B CA 1
ATOM 2203 C C . TYR B 1 101 ? 11.646 54.971 -5.055 1.00 33.00 337 TYR B C 1
ATOM 2204 O O . TYR B 1 101 ? 11.624 53.791 -4.732 1.00 31.01 337 TYR B O 1
ATOM 2213 N N . ASP B 1 102 ? 10.554 55.657 -5.381 1.00 33.64 338 ASP B N 1
ATOM 2214 C CA . ASP B 1 102 ? 9.218 55.056 -5.402 1.00 34.77 338 ASP B CA 1
ATOM 2215 C C . ASP B 1 102 ? 8.288 55.956 -6.219 1.00 35.64 338 ASP B C 1
ATOM 2216 O O . ASP B 1 102 ? 8.068 57.112 -5.861 1.00 34.45 338 ASP B O 1
ATOM 2221 N N . GLY B 1 103 ? 7.761 55.415 -7.318 1.00 36.01 339 GLY B N 1
ATOM 2222 C CA . GLY B 1 103 ? 6.876 56.177 -8.187 1.00 37.56 339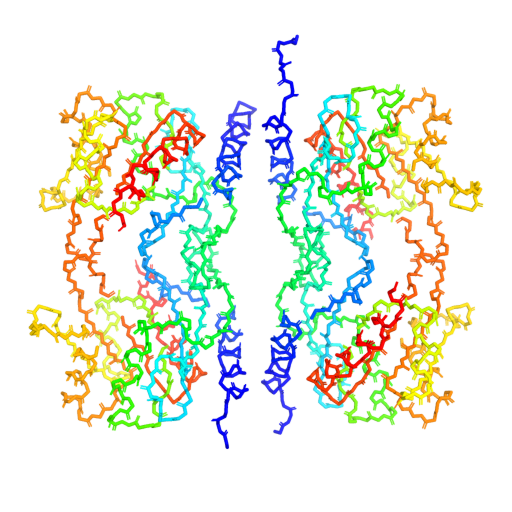 GLY B CA 1
ATOM 2223 C C . GLY B 1 103 ? 5.670 56.805 -7.502 1.00 38.68 339 GLY B C 1
ATOM 2224 O O . GLY B 1 103 ? 5.376 57.989 -7.702 1.00 38.90 339 GLY B O 1
ATOM 2225 N N . GLY B 1 104 ? 4.969 56.011 -6.698 1.00 37.68 340 GLY B N 1
ATOM 2226 C CA . GLY B 1 104 ? 3.812 56.524 -5.997 1.00 37.89 340 GLY B CA 1
ATOM 2227 C C . GLY B 1 104 ? 4.196 57.672 -5.086 1.00 37.70 340 GLY B C 1
ATOM 2228 O O . GLY B 1 104 ? 3.488 58.678 -5.006 1.00 37.06 340 GLY B O 1
ATOM 2229 N N . LEU B 1 105 ? 5.324 57.518 -4.395 1.00 38.14 341 LEU B N 1
ATOM 2230 C CA . LEU B 1 105 ? 5.807 58.540 -3.476 1.00 36.20 341 LEU B CA 1
ATOM 2231 C C . LEU B 1 105 ? 6.057 59.843 -4.233 1.00 36.52 341 LEU B C 1
ATOM 2232 O O . LEU B 1 105 ? 5.694 60.923 -3.762 1.00 37.18 341 LEU B O 1
ATOM 2237 N N . ILE B 1 106 ? 6.664 59.738 -5.412 1.00 36.58 342 ILE B N 1
ATOM 2238 C CA . ILE B 1 106 ? 6.949 60.912 -6.239 1.00 38.23 342 ILE B CA 1
ATOM 2239 C C . ILE B 1 106 ? 5.665 61.708 -6.525 1.00 38.91 342 ILE B C 1
ATOM 2240 O O . ILE B 1 106 ? 5.626 62.925 -6.319 1.00 37.77 342 ILE B O 1
ATOM 2245 N N . LYS B 1 107 ? 4.624 61.018 -7.000 1.00 38.48 343 LYS B N 1
ATOM 2246 C CA . LYS B 1 107 ? 3.342 61.670 -7.293 1.00 40.21 343 LYS B CA 1
ATOM 2247 C C . LYS B 1 107 ? 2.836 62.423 -6.075 1.00 38.81 343 LYS B C 1
ATOM 2248 O O . LYS B 1 107 ? 2.374 63.552 -6.182 1.00 40.93 343 LYS B O 1
ATOM 2254 N N . LEU B 1 108 ? 2.918 61.787 -4.914 1.00 38.21 344 LEU B N 1
ATOM 2255 C CA . LEU B 1 108 ? 2.466 62.412 -3.683 1.00 39.70 344 LEU B CA 1
ATOM 2256 C C . LEU B 1 108 ? 3.349 63.578 -3.268 1.00 42.24 344 LEU B C 1
ATOM 2257 O O . LEU B 1 108 ? 2.950 64.384 -2.433 1.00 43.39 344 LEU B O 1
ATOM 2262 N N . LEU B 1 109 ? 4.545 63.665 -3.843 1.00 43.06 345 LEU B N 1
ATOM 2263 C CA . LEU B 1 109 ? 5.473 64.734 -3.495 1.00 45.50 345 LEU B CA 1
ATOM 2264 C C . LEU B 1 109 ? 5.411 65.936 -4.421 1.00 47.01 345 LEU B C 1
ATOM 2265 O O . LEU B 1 109 ? 5.598 67.069 -3.975 1.00 46.50 345 LEU B O 1
ATOM 2270 N N . LYS B 1 110 ? 5.163 65.683 -5.706 1.00 48.77 346 LYS B N 1
ATOM 2271 C CA . LYS B 1 110 ? 5.106 66.740 -6.714 1.00 51.36 346 LYS B CA 1
ATOM 2272 C C . LYS B 1 110 ? 4.176 67.900 -6.375 1.00 52.81 346 LYS B C 1
ATOM 2273 O O . LYS B 1 110 ? 4.142 68.909 -7.081 1.00 54.39 346 LYS B O 1
ATOM 2279 N N . ASP B 1 111 ? 3.434 67.765 -5.285 1.00 54.69 347 ASP B N 1
ATOM 2280 C CA . ASP B 1 111 ? 2.530 68.819 -4.857 1.00 56.12 347 ASP B CA 1
ATOM 2281 C C . ASP B 1 111 ? 3.127 69.624 -3.697 1.00 55.74 347 ASP B C 1
ATOM 2282 O O . ASP B 1 111 ? 2.746 70.776 -3.466 1.00 57.07 347 ASP B O 1
ATOM 2287 N N . LYS B 1 112 ? 4.080 69.024 -2.985 1.00 53.84 348 LYS B N 1
ATOM 2288 C CA . LYS B 1 112 ? 4.724 69.675 -1.839 1.00 51.04 348 LYS B CA 1
ATOM 2289 C C . LYS B 1 112 ? 6.177 70.072 -2.117 1.00 48.40 348 LYS B C 1
ATOM 2290 O O . LYS B 1 112 ? 6.778 70.844 -1.365 1.00 47.35 348 LYS B O 1
ATOM 2296 N N . PHE B 1 113 ? 6.735 69.548 -3.201 1.00 44.86 349 PHE B N 1
ATOM 2297 C CA . PHE B 1 113 ? 8.121 69.834 -3.545 1.00 42.88 349 PHE B CA 1
ATOM 2298 C C . PHE B 1 113 ? 8.326 70.119 -5.024 1.00 41.76 349 PHE B C 1
ATOM 2299 O O . PHE B 1 113 ? 7.528 69.704 -5.865 1.00 41.78 349 PHE B O 1
ATOM 2307 N N . ALA B 1 114 ? 9.401 70.841 -5.326 1.00 40.12 350 ALA B N 1
ATOM 2308 C CA . ALA B 1 114 ? 9.767 71.134 -6.702 1.00 38.64 350 ALA B CA 1
ATOM 2309 C C . ALA B 1 114 ? 10.522 69.876 -7.110 1.00 39.14 350 ALA B C 1
ATOM 2310 O O . ALA B 1 114 ? 11.512 69.508 -6.475 1.00 39.40 350 ALA B O 1
ATOM 2312 N N . VAL B 1 115 ? 10.047 69.216 -8.160 1.00 38.79 351 VAL B N 1
ATOM 2313 C CA . VAL B 1 115 ? 10.650 67.977 -8.634 1.00 38.07 351 VAL B CA 1
ATOM 2314 C C . VAL B 1 115 ? 11.062 68.051 -10.103 1.00 38.63 351 VAL B C 1
ATOM 2315 O O . VAL B 1 115 ? 10.383 68.664 -10.927 1.00 39.93 351 VAL B O 1
ATOM 2319 N N . SER B 1 116 ? 12.185 67.419 -10.420 1.00 37.00 352 SER B N 1
ATOM 2320 C CA . SER B 1 116 ? 12.686 67.371 -11.780 1.00 37.12 352 SER B CA 1
ATOM 2321 C C . SER B 1 116 ? 13.410 66.037 -11.925 1.00 37.73 352 SER B C 1
ATOM 2322 O O . SER B 1 116 ? 13.622 65.332 -10.938 1.00 38.07 352 SER B O 1
ATOM 2325 N N . SER B 1 117 ? 13.798 65.686 -13.144 1.00 37.75 353 SER B N 1
ATOM 2326 C CA . SER B 1 117 ? 14.464 64.410 -13.358 1.00 38.97 353 SER B CA 1
ATOM 2327 C C . SER B 1 117 ? 15.284 64.340 -14.645 1.00 38.77 353 SER B C 1
ATOM 2328 O O . SER B 1 117 ? 15.420 65.326 -15.368 1.00 38.68 353 SER B O 1
ATOM 2331 N N . PHE B 1 118 ? 15.838 63.159 -14.904 1.00 39.10 354 PHE B N 1
ATOM 2332 C CA . PHE B 1 118 ? 16.630 62.892 -16.101 1.00 39.94 354 PHE B CA 1
ATOM 2333 C C . PHE B 1 118 ? 16.501 61.407 -16.433 1.00 40.66 354 PHE B C 1
ATOM 2334 O O . PHE B 1 118 ? 16.134 60.601 -15.571 1.00 40.40 354 PHE B O 1
ATOM 2342 N N . ASP B 1 119 ? 16.809 61.056 -17.678 1.00 41.43 355 ASP B N 1
ATOM 2343 C CA . ASP B 1 119 ? 16.695 59.681 -18.158 1.00 43.02 355 ASP B CA 1
ATOM 2344 C C . ASP B 1 119 ? 18.052 59.088 -18.504 1.00 42.16 355 ASP B C 1
ATOM 2345 O O . ASP B 1 119 ? 18.704 59.540 -19.444 1.00 42.37 355 ASP B O 1
ATOM 2350 N N . ARG B 1 120 ? 18.463 58.062 -17.764 1.00 41.62 356 ARG B N 1
ATOM 2351 C CA . ARG B 1 120 ? 19.754 57.424 -18.007 1.00 43.22 356 ARG B CA 1
ATOM 2352 C C . ARG B 1 120 ? 19.912 56.961 -19.455 1.00 44.25 356 ARG B C 1
ATOM 2353 O O . ARG B 1 120 ? 21.025 56.918 -19.974 1.00 44.03 356 ARG B O 1
ATOM 2361 N N . LYS B 1 121 ? 18.802 56.635 -20.115 1.00 45.38 357 LYS B N 1
ATOM 2362 C CA . LYS B 1 121 ? 18.868 56.192 -21.507 1.00 47.67 357 LYS B CA 1
ATOM 2363 C C . LYS B 1 121 ? 19.250 57.329 -22.463 1.00 48.63 357 LYS B C 1
ATOM 2364 O O . LYS B 1 121 ? 19.770 57.077 -23.547 1.00 49.31 357 LYS B O 1
ATOM 2370 N N . GLU B 1 122 ? 19.000 58.576 -22.061 1.00 49.89 358 GLU B N 1
ATOM 2371 C CA . GLU B 1 122 ? 19.323 59.745 -22.893 1.00 50.68 358 GLU B CA 1
ATOM 2372 C C . GLU B 1 122 ? 20.731 60.302 -22.645 1.00 50.76 358 GLU B C 1
ATOM 2373 O O . GLU B 1 122 ? 21.068 61.372 -23.151 1.00 51.25 358 GLU B O 1
ATOM 2379 N N . GLU B 1 123 ? 21.552 59.593 -21.874 1.00 51.00 359 GLU B N 1
ATOM 2380 C CA . GLU B 1 123 ? 22.898 60.083 -21.585 1.00 51.21 359 GLU B CA 1
ATOM 2381 C C . GLU B 1 123 ? 23.782 60.064 -22.821 1.00 50.98 359 GLU B C 1
ATOM 2382 O O . GLU B 1 123 ? 23.869 59.056 -23.517 1.00 51.38 359 GLU B O 1
ATOM 2388 N N . PRO B 1 124 ? 24.451 61.190 -23.109 1.00 51.55 360 PRO B N 1
ATOM 2389 C CA . PRO B 1 124 ? 25.342 61.316 -24.266 1.00 52.60 360 PRO B CA 1
ATOM 2390 C C . PRO B 1 124 ? 26.702 60.671 -23.994 1.00 54.08 360 PRO B C 1
ATOM 2391 O O . PRO B 1 124 ? 26.983 60.232 -22.877 1.00 53.17 360 PRO B O 1
ATOM 2395 N N . PRO B 1 125 ? 27.564 60.608 -25.019 1.00 55.06 361 PRO B N 1
ATOM 2396 C CA . PRO B 1 125 ? 28.895 60.011 -24.868 1.00 55.82 361 PRO B CA 1
ATOM 2397 C C . PRO B 1 125 ? 29.879 60.893 -24.100 1.00 56.10 361 PRO B C 1
ATOM 2398 O O . PRO B 1 125 ? 29.772 62.121 -24.108 1.00 57.17 361 PRO B O 1
ATOM 2402 N N . ASN B 1 126 ? 30.837 60.244 -23.444 1.00 56.14 362 ASN B N 1
ATOM 2403 C CA . ASN B 1 126 ? 31.889 60.907 -22.672 1.00 56.06 362 ASN B CA 1
ATOM 2404 C C . ASN B 1 126 ? 31.478 61.960 -21.651 1.00 54.89 362 ASN B C 1
ATOM 2405 O O . ASN B 1 126 ? 32.016 63.070 -21.629 1.00 55.45 362 ASN B O 1
ATOM 2410 N N . VAL B 1 127 ? 30.528 61.604 -20.798 1.00 52.36 363 VAL B N 1
ATOM 2411 C CA . VAL B 1 127 ? 30.081 62.502 -19.747 1.00 49.46 363 VAL B CA 1
ATOM 2412 C C . VAL B 1 127 ? 29.874 61.674 -18.493 1.00 48.11 363 VAL B C 1
ATOM 2413 O O . VAL B 1 127 ? 29.788 60.445 -18.553 1.00 46.17 363 VAL B O 1
ATOM 2417 N N . SER B 1 128 ? 29.814 62.356 -17.356 1.00 47.43 364 SER B N 1
ATOM 2418 C CA . SER B 1 128 ? 29.577 61.707 -16.075 1.00 45.43 364 SER B CA 1
ATOM 2419 C C . SER B 1 128 ? 28.064 61.706 -15.886 1.00 43.47 364 SER B C 1
ATOM 2420 O O . SER B 1 128 ? 27.432 62.764 -15.934 1.00 42.97 364 SER B O 1
ATOM 2423 N N . THR B 1 129 ? 27.480 60.529 -15.688 1.00 39.75 365 THR B N 1
ATOM 2424 C CA . THR B 1 129 ? 26.039 60.437 -15.508 1.00 39.01 365 THR B CA 1
ATOM 2425 C C . THR B 1 129 ? 25.513 61.449 -14.491 1.00 39.43 365 THR B C 1
ATOM 2426 O O . THR B 1 129 ? 24.517 62.124 -14.743 1.00 38.78 365 THR B O 1
ATOM 2438 N N . GLU B 1 131 ? 26.867 64.331 -13.376 1.00 39.24 367 GLU B N 1
ATOM 2439 C CA . GLU B 1 131 ? 27.027 65.740 -13.731 1.00 38.65 367 GLU B CA 1
ATOM 2440 C C . GLU B 1 131 ? 26.008 66.097 -14.813 1.00 37.69 367 GLU B C 1
ATOM 2441 O O . GLU B 1 131 ? 25.288 67.094 -14.716 1.00 36.46 367 GLU B O 1
ATOM 2447 N N . TRP B 1 132 ? 25.946 65.256 -15.836 1.00 36.66 368 TRP B N 1
ATOM 2448 C CA . TRP B 1 132 ? 25.033 65.459 -16.946 1.00 38.04 368 TRP B CA 1
ATOM 2449 C C . TRP B 1 132 ? 23.565 65.409 -16.519 1.00 38.06 368 TRP B C 1
ATOM 2450 O O . TRP B 1 132 ? 22.768 66.271 -16.903 1.00 38.25 368 TRP B O 1
ATOM 2461 N N . GLY B 1 133 ? 23.213 64.392 -15.738 1.00 36.75 369 GLY B N 1
ATOM 2462 C CA . GLY B 1 133 ? 21.839 64.241 -15.285 1.00 35.87 369 GLY B CA 1
ATOM 2463 C C . GLY B 1 133 ? 21.359 65.394 -14.425 1.00 36.71 369 GLY B C 1
ATOM 2464 O O . GLY B 1 133 ? 20.216 65.841 -14.547 1.00 34.85 369 GLY B O 1
ATOM 2465 N N . THR B 1 134 ? 22.229 65.868 -13.537 1.00 35.58 370 THR B N 1
ATOM 2466 C CA . THR B 1 134 ? 21.878 66.978 -12.665 1.00 37.21 370 THR B CA 1
ATOM 2467 C C . THR B 1 134 ? 21.659 68.218 -13.526 1.00 38.43 370 THR B C 1
ATOM 2468 O O . THR B 1 134 ? 20.676 68.941 -13.353 1.00 36.89 370 THR B O 1
ATOM 2472 N N . LYS B 1 135 ? 22.577 68.450 -14.461 1.00 40.44 371 LYS B N 1
ATOM 2473 C CA . LYS B 1 135 ? 22.481 69.598 -15.358 1.00 41.73 371 LYS B CA 1
ATOM 2474 C C . LYS B 1 135 ? 21.145 69.552 -16.105 1.00 41.08 371 LYS B C 1
ATOM 2475 O O . LYS B 1 135 ? 20.368 70.503 -16.051 1.00 42.63 371 LYS B O 1
ATOM 2481 N N . ILE B 1 136 ? 20.870 68.440 -16.780 1.00 41.06 372 ILE B N 1
ATOM 2482 C CA . ILE B 1 136 ? 19.616 68.286 -17.516 1.00 41.58 372 ILE B CA 1
ATOM 2483 C C . ILE B 1 136 ? 18.400 68.579 -16.637 1.00 41.04 372 ILE B C 1
ATOM 2484 O O . ILE B 1 136 ? 17.517 69.353 -17.014 1.00 41.49 372 ILE B O 1
ATOM 2489 N N . ALA B 1 137 ? 18.356 67.948 -15.467 1.00 40.23 373 ALA B N 1
ATOM 2490 C CA . ALA B 1 137 ? 17.253 68.124 -14.533 1.00 40.37 373 ALA B CA 1
ATOM 2491 C C . ALA B 1 137 ? 17.077 69.580 -14.124 1.00 41.22 373 ALA B C 1
ATOM 2492 O O . ALA B 1 137 ? 15.953 70.065 -13.990 1.00 41.87 373 ALA B O 1
ATOM 2494 N N . CYS B 1 138 ? 18.185 70.276 -13.909 1.00 40.70 374 CYS B N 1
ATOM 2495 C CA . CYS B 1 138 ? 18.106 71.670 -13.513 1.00 42.87 374 CYS B CA 1
ATOM 2496 C C . CYS B 1 138 ? 17.703 72.574 -14.687 1.00 43.88 374 CYS B C 1
ATOM 2497 O O . CYS B 1 138 ? 16.850 73.449 -14.530 1.00 43.55 374 CYS B O 1
ATOM 2500 N N . GLU B 1 139 ? 18.292 72.352 -15.861 1.00 45.63 375 GLU B N 1
ATOM 2501 C CA . GLU B 1 139 ? 17.953 73.161 -17.033 1.00 47.40 375 GLU B CA 1
ATOM 2502 C C . GLU B 1 139 ? 16.475 72.966 -17.364 1.00 47.19 375 GLU B C 1
ATOM 2503 O O . GLU B 1 139 ? 15.796 73.896 -17.792 1.00 47.69 375 GLU B O 1
ATOM 2509 N N . LYS B 1 140 ? 15.979 71.753 -17.148 1.00 47.12 376 LYS B N 1
ATOM 2510 C CA . LYS B 1 140 ? 14.583 71.432 -17.420 1.00 46.49 376 LYS B CA 1
ATOM 2511 C C . LYS B 1 140 ? 13.645 72.120 -16.428 1.00 46.53 376 LYS B C 1
ATOM 2512 O O . LYS B 1 140 ? 12.510 72.457 -16.768 1.00 45.94 376 LYS B O 1
ATOM 2518 N N . PHE B 1 141 ? 14.124 72.326 -15.204 1.00 45.33 377 PHE B N 1
ATOM 2519 C CA . PHE B 1 141 ? 13.327 72.961 -14.157 1.00 44.01 377 PHE B CA 1
ATOM 2520 C C . PHE B 1 141 ? 13.510 74.477 -14.139 1.00 44.06 377 PHE B C 1
ATOM 2521 O O . PHE B 1 141 ? 12.673 75.204 -13.600 1.00 45.16 377 PHE B O 1
ATOM 2529 N N . GLY B 1 142 ? 14.604 74.948 -14.726 1.00 43.50 378 GLY B N 1
ATOM 2530 C CA . GLY B 1 142 ? 14.876 76.374 -14.747 1.00 44.26 378 GLY B CA 1
ATOM 2531 C C . GLY B 1 142 ? 15.526 76.802 -13.442 1.00 44.75 378 GLY B C 1
ATOM 2532 O O . GLY B 1 142 ? 15.407 77.956 -13.018 1.00 44.86 378 GLY B O 1
ATOM 2533 N N . GLY B 1 143 ? 16.218 75.857 -12.809 1.00 43.27 379 GLY B N 1
ATOM 2534 C CA . GLY B 1 143 ? 16.889 76.119 -11.548 1.00 40.89 379 GLY B CA 1
ATOM 2535 C C . GLY B 1 143 ? 17.145 74.818 -10.804 1.00 40.08 379 GLY B C 1
ATOM 2536 O O . GLY B 1 143 ? 17.071 73.740 -11.396 1.00 41.27 379 GLY B O 1
ATOM 2537 N N . VAL B 1 144 ? 17.441 74.914 -9.511 1.00 37.24 380 VAL B N 1
ATOM 2538 C CA . VAL B 1 144 ? 17.697 73.734 -8.687 1.00 34.21 380 VAL B CA 1
ATOM 2539 C C . VAL B 1 144 ? 16.430 73.390 -7.915 1.00 34.08 380 VAL B C 1
ATOM 2540 O O . VAL B 1 144 ? 15.945 74.186 -7.116 1.00 33.95 380 VAL B O 1
ATOM 2544 N N . PRO B 1 145 ? 15.863 72.201 -8.161 1.00 33.47 381 PRO B N 1
ATOM 2545 C CA . PRO B 1 145 ? 14.642 71.802 -7.458 1.00 33.98 381 PRO B CA 1
ATOM 2546 C C . PRO B 1 145 ? 14.957 71.189 -6.099 1.00 34.57 381 PRO B C 1
ATOM 2547 O O . PRO B 1 145 ? 16.118 71.131 -5.695 1.00 34.67 381 PRO B O 1
ATOM 2551 N N . ASP B 1 146 ? 13.917 70.744 -5.401 1.00 34.42 382 ASP B N 1
ATOM 2552 C CA . ASP B 1 146 ? 14.087 70.105 -4.103 1.00 34.75 382 ASP B CA 1
ATOM 2553 C C . ASP B 1 146 ? 14.475 68.653 -4.345 1.00 34.50 382 ASP B C 1
ATOM 2554 O O . ASP B 1 146 ? 15.178 68.039 -3.545 1.00 34.97 382 ASP B O 1
ATOM 2559 N N . ILE B 1 147 ? 14.009 68.116 -5.467 1.00 33.36 383 ILE B N 1
ATOM 2560 C CA . ILE B 1 147 ? 14.245 66.722 -5.796 1.00 31.55 383 ILE B CA 1
ATOM 2561 C C . ILE B 1 147 ? 14.627 66.471 -7.245 1.00 32.26 383 ILE B C 1
ATOM 2562 O O . ILE B 1 147 ? 14.055 67.055 -8.170 1.00 32.20 383 ILE B O 1
ATOM 2567 N N . ILE B 1 148 ? 15.608 65.594 -7.420 1.00 29.63 384 ILE B N 1
ATOM 2568 C CA . ILE B 1 148 ? 16.064 65.177 -8.727 1.00 29.91 384 ILE B CA 1
ATOM 2569 C C . ILE B 1 148 ? 16.047 63.656 -8.625 1.00 31.39 384 ILE B C 1
ATOM 2570 O O . ILE B 1 148 ? 16.759 63.065 -7.810 1.00 30.60 384 ILE B O 1
ATOM 2575 N N . TYR B 1 149 ? 15.206 63.021 -9.427 1.00 32.20 385 TYR B N 1
ATOM 2576 C CA . TYR B 1 149 ? 15.109 61.574 -9.391 1.00 32.31 385 TYR B CA 1
ATOM 2577 C C . TYR B 1 149 ? 15.295 61.040 -10.793 1.00 32.13 385 TYR B C 1
ATOM 2578 O O . TYR B 1 149 ? 15.323 61.801 -11.750 1.00 33.01 385 TYR B O 1
ATOM 2587 N N . ASP B 1 150 ? 15.456 59.730 -10.900 1.00 31.76 386 ASP B N 1
ATOM 2588 C CA . ASP B 1 150 ? 15.582 59.081 -12.192 1.00 32.74 386 ASP B CA 1
ATOM 2589 C C . ASP B 1 150 ? 15.047 57.669 -11.992 1.00 34.38 386 ASP B C 1
ATOM 2590 O O . ASP B 1 150 ? 15.147 57.108 -10.895 1.00 34.20 386 ASP B O 1
ATOM 2595 N N . ARG B 1 151 ? 14.457 57.103 -13.040 1.00 34.66 387 ARG B N 1
ATOM 2596 C CA . ARG B 1 151 ? 13.858 55.782 -12.943 1.00 36.04 387 ARG B CA 1
ATOM 2597 C C . ARG B 1 151 ? 14.817 54.598 -13.058 1.00 36.08 387 ARG B C 1
ATOM 2598 O O . ARG B 1 151 ? 14.385 53.444 -13.171 1.00 34.95 387 ARG B O 1
ATOM 2606 N N . GLY B 1 152 ? 16.114 54.881 -13.005 1.00 34.57 388 GLY B N 1
ATOM 2607 C CA . GLY B 1 152 ? 17.099 53.817 -13.078 1.00 35.59 388 GLY B CA 1
ATOM 2608 C C . GLY B 1 152 ? 17.458 53.422 -14.492 1.00 36.38 388 GLY B C 1
ATOM 2609 O O . GLY B 1 152 ? 17.161 54.143 -15.441 1.00 37.67 388 GLY B O 1
ATOM 2610 N N . GLY B 1 153 ? 18.103 52.272 -14.635 1.00 35.36 389 GLY B N 1
ATOM 2611 C CA . GLY B 1 153 ? 18.495 51.812 -15.951 1.00 36.00 389 GLY B CA 1
ATOM 2612 C C . GLY B 1 153 ? 19.201 50.483 -15.853 1.00 37.05 389 GLY B C 1
ATOM 2613 O O . GLY B 1 153 ? 19.139 49.809 -14.819 1.00 36.64 389 GLY B O 1
ATOM 2614 N N . GLU B 1 154 ? 19.881 50.102 -16.926 1.00 37.46 390 GLU B N 1
ATOM 2615 C CA . GLU B 1 154 ? 20.596 48.837 -16.945 1.00 39.16 390 GLU B CA 1
ATOM 2616 C C . GLU B 1 154 ? 21.646 48.827 -15.830 1.00 37.79 390 GLU B C 1
ATOM 2617 O O . GLU B 1 154 ? 22.558 49.655 -15.812 1.00 36.70 390 GLU B O 1
ATOM 2623 N N . GLY B 1 155 ? 21.485 47.894 -14.894 1.00 37.00 391 GLY B N 1
ATOM 2624 C CA . GLY B 1 155 ? 22.404 47.768 -13.774 1.00 35.48 391 GLY B CA 1
ATOM 2625 C C . GLY B 1 155 ? 22.346 48.877 -12.733 1.00 35.05 391 GLY B C 1
ATOM 2626 O O . GLY B 1 155 ? 23.167 48.904 -11.819 1.00 36.22 391 GLY B O 1
ATOM 2627 N N . LYS B 1 156 ? 21.381 49.785 -12.853 1.00 33.55 392 LYS B N 1
ATOM 2628 C CA . LYS B 1 156 ? 21.263 50.910 -11.926 1.00 32.56 392 LYS B CA 1
ATOM 2629 C C . LYS B 1 156 ? 19.881 51.018 -11.300 1.00 32.61 392 LYS B C 1
ATOM 2630 O O . LYS B 1 156 ? 18.875 51.132 -12.002 1.00 31.05 392 LYS B O 1
ATOM 2636 N N . GLU B 1 157 ? 19.830 50.992 -9.976 1.00 31.14 393 GLU B N 1
ATOM 2637 C CA . GLU B 1 157 ? 18.557 51.091 -9.291 1.00 31.70 393 GLU B CA 1
ATOM 2638 C C . GLU B 1 157 ? 18.087 52.547 -9.314 1.00 30.94 393 GLU B C 1
ATOM 2639 O O . GLU B 1 157 ? 18.902 53.468 -9.248 1.00 29.63 393 GLU B O 1
ATOM 2645 N N . PRO B 1 158 ? 16.767 52.773 -9.447 1.00 29.86 394 PRO B N 1
ATOM 2646 C CA . PRO B 1 158 ? 16.236 54.141 -9.475 1.00 30.63 394 PRO B CA 1
ATOM 2647 C C . PRO B 1 158 ? 16.612 54.902 -8.196 1.00 30.64 394 PRO B C 1
ATOM 2648 O O . PRO B 1 158 ? 16.926 54.282 -7.177 1.00 31.03 394 PRO B O 1
ATOM 2660 N N . ILE B 1 160 ? 16.087 58.807 -5.690 1.00 29.86 396 ILE B N 1
ATOM 2661 C CA . ILE B 1 160 ? 15.515 60.119 -5.406 1.00 28.97 396 ILE B CA 1
ATOM 2662 C C . ILE B 1 160 ? 16.628 60.879 -4.693 1.00 28.84 396 ILE B C 1
ATOM 2663 O O . ILE B 1 160 ? 17.174 60.408 -3.696 1.00 30.93 396 ILE B O 1
ATOM 2668 N N . ARG B 1 161 ? 16.981 62.043 -5.212 1.00 28.82 397 ARG B N 1
ATOM 2669 C CA . ARG B 1 161 ? 18.026 62.847 -4.601 1.00 28.25 397 ARG B CA 1
ATOM 2670 C C . ARG B 1 161 ? 17.410 64.137 -4.050 1.00 29.05 397 ARG B C 1
ATOM 2671 O O . ARG B 1 161 ? 16.781 64.898 -4.784 1.00 27.58 397 ARG B O 1
ATOM 2679 N N . VAL B 1 162 ? 17.568 64.351 -2.745 1.00 27.83 398 VAL B N 1
ATOM 2680 C CA . VAL B 1 162 ? 17.043 65.528 -2.064 1.00 27.71 398 VAL B CA 1
ATOM 2681 C C . VAL B 1 162 ? 18.169 66.560 -1.899 1.00 30.95 398 VAL B C 1
ATOM 2682 O O . VAL B 1 162 ? 19.228 66.250 -1.355 1.00 31.78 398 VAL B O 1
ATOM 2686 N N . LEU B 1 163 ? 17.938 67.779 -2.383 1.00 29.36 399 LEU B N 1
ATOM 2687 C CA . LEU B 1 163 ? 18.938 68.845 -2.310 1.00 28.70 399 LEU B CA 1
ATOM 2688 C C . LEU B 1 163 ? 18.483 69.972 -1.385 1.00 29.13 399 LEU B C 1
ATOM 2689 O O . LEU B 1 163 ? 17.298 70.087 -1.070 1.00 28.89 399 LEU B O 1
ATOM 2694 N N . GLY B 1 164 ? 19.425 70.807 -0.957 1.00 27.97 400 GLY B N 1
ATOM 2695 C CA . GLY B 1 164 ? 19.088 71.906 -0.068 1.00 28.89 400 GLY B CA 1
ATOM 2696 C C . GLY B 1 164 ? 20.282 72.797 0.207 1.00 30.16 400 GLY B C 1
ATOM 2697 O O . GLY B 1 164 ? 21.377 72.543 -0.300 1.00 29.46 400 GLY B O 1
ATOM 2698 N N . ARG B 1 165 ? 20.074 73.836 1.013 1.00 29.72 401 ARG B N 1
ATOM 2699 C CA . ARG B 1 165 ? 21.141 74.780 1.339 1.00 31.41 401 ARG B CA 1
ATOM 2700 C C . ARG B 1 165 ? 22.236 74.155 2.195 1.00 30.54 401 ARG B C 1
ATOM 2701 O O . ARG B 1 165 ? 23.417 74.467 2.023 1.00 31.01 401 ARG B O 1
ATOM 2709 N N . ASP B 1 166 ? 21.842 73.288 3.123 1.00 29.67 402 ASP B N 1
ATOM 2710 C CA . ASP B 1 166 ? 22.795 72.580 3.972 1.00 28.59 402 ASP B CA 1
ATOM 2711 C C . ASP B 1 166 ? 22.214 71.231 4.374 1.00 28.39 402 ASP B C 1
ATOM 2712 O O . ASP B 1 166 ? 21.026 70.963 4.156 1.00 26.93 402 ASP B O 1
ATOM 2717 N N . ALA B 1 167 ? 23.058 70.383 4.954 1.00 27.18 403 ALA B N 1
ATOM 2718 C CA . ALA B 1 167 ? 22.647 69.041 5.344 1.00 28.27 403 ALA B CA 1
ATOM 2719 C C . ALA B 1 167 ? 21.418 68.982 6.250 1.00 27.99 403 ALA B C 1
ATOM 2720 O O . ALA B 1 167 ? 20.600 68.072 6.121 1.00 27.81 403 ALA B O 1
ATOM 2722 N N . ILE B 1 168 ? 21.298 69.936 7.168 1.00 27.95 404 ILE B N 1
ATOM 2723 C CA . ILE B 1 168 ? 20.167 69.952 8.083 1.00 29.75 404 ILE B CA 1
ATOM 2724 C C . ILE B 1 168 ? 18.873 70.220 7.329 1.00 31.20 404 ILE B C 1
ATOM 2725 O O . ILE B 1 168 ? 17.844 69.606 7.608 1.00 31.52 404 ILE B O 1
ATOM 2730 N N . GLU B 1 169 ? 18.931 71.132 6.365 1.00 31.69 405 GLU B N 1
ATOM 2731 C CA . GLU B 1 169 ? 17.759 71.456 5.574 1.00 33.64 405 GLU B CA 1
ATOM 2732 C C . GLU B 1 169 ? 17.348 70.232 4.758 1.00 32.99 405 GLU B C 1
ATOM 2733 O O . GLU B 1 169 ? 16.161 69.965 4.576 1.00 31.22 405 GLU B O 1
ATOM 2739 N N . VAL B 1 170 ? 18.339 69.490 4.272 1.00 29.98 406 VAL B N 1
ATOM 2740 C CA . VAL B 1 170 ? 18.071 68.298 3.484 1.00 30.19 406 VAL B CA 1
ATOM 2741 C C . VAL B 1 170 ? 17.368 67.233 4.330 1.00 30.36 406 VAL B C 1
ATOM 2742 O O . VAL B 1 170 ? 16.383 66.626 3.896 1.00 30.01 406 VAL B O 1
ATOM 2746 N N . VAL B 1 171 ? 17.873 67.019 5.540 1.00 29.33 407 VAL B N 1
ATOM 2747 C CA . VAL B 1 171 ? 17.299 66.028 6.440 1.00 31.57 407 VAL B CA 1
ATOM 2748 C C . VAL B 1 171 ? 15.867 66.373 6.857 1.00 33.71 407 VAL B C 1
ATOM 2749 O O . VAL B 1 171 ? 15.041 65.474 7.062 1.00 32.33 407 VAL B O 1
ATOM 2753 N N . LYS B 1 172 ? 15.565 67.664 6.968 1.00 34.39 408 LYS B N 1
ATOM 2754 C CA . LYS B 1 172 ? 14.210 68.078 7.328 1.00 34.54 408 LYS B CA 1
ATOM 2755 C C . LYS B 1 172 ? 13.259 67.701 6.189 1.00 33.67 408 LYS B C 1
ATOM 2756 O O . LYS B 1 172 ? 12.174 67.182 6.443 1.00 32.44 408 LYS B O 1
ATOM 2762 N N . LYS B 1 173 ? 13.667 67.949 4.942 1.00 31.78 409 LYS B N 1
ATOM 2763 C CA . LYS B 1 173 ? 12.837 67.594 3.787 1.00 31.81 409 LYS B CA 1
ATOM 2764 C C . LYS B 1 173 ? 12.625 66.079 3.747 1.00 31.75 409 LYS B C 1
ATOM 2765 O O . LYS B 1 173 ? 11.502 65.601 3.527 1.00 30.57 409 LYS B O 1
ATOM 2771 N N . VAL B 1 174 ? 13.713 65.332 3.951 1.00 29.62 410 VAL B N 1
ATOM 2772 C CA . VAL B 1 174 ? 13.662 63.870 3.952 1.00 29.07 410 VAL B CA 1
ATOM 2773 C C . VAL B 1 174 ? 12.680 63.339 4.997 1.00 30.38 410 VAL B C 1
ATOM 2774 O O . VAL B 1 174 ? 11.993 62.347 4.761 1.00 30.09 410 VAL B O 1
ATOM 2778 N N . GLU B 1 175 ? 12.618 63.993 6.153 1.00 31.07 411 GLU B N 1
ATOM 2779 C CA . GLU B 1 175 ? 11.699 63.567 7.203 1.00 32.97 411 GLU B CA 1
ATOM 2780 C C . GLU B 1 175 ? 10.253 63.724 6.729 1.00 32.92 411 GLU B C 1
ATOM 2781 O O . GLU B 1 175 ? 9.407 62.875 6.992 1.00 31.83 411 GLU B O 1
ATOM 2787 N N . VAL B 1 176 ? 9.977 64.817 6.029 1.00 33.39 412 VAL B N 1
ATOM 2788 C CA . VAL B 1 176 ? 8.637 65.063 5.515 1.00 34.92 412 VAL B CA 1
ATOM 2789 C C . VAL B 1 176 ? 8.289 63.947 4.532 1.00 34.81 412 VAL B C 1
ATOM 2790 O O . VAL B 1 176 ? 7.204 63.362 4.601 1.00 34.40 412 VAL B O 1
ATOM 2794 N N . ILE B 1 177 ? 9.225 63.649 3.633 1.00 32.71 413 ILE B N 1
ATOM 2795 C CA . ILE B 1 177 ? 9.039 62.608 2.634 1.00 32.07 413 ILE B CA 1
ATOM 2796 C C . ILE B 1 177 ? 8.826 61.251 3.298 1.00 33.27 413 ILE B C 1
ATOM 2797 O O . ILE B 1 177 ? 7.965 60.472 2.884 1.00 31.61 413 ILE B O 1
ATOM 2802 N N . GLN B 1 178 ? 9.614 60.986 4.335 1.00 32.94 414 GLN B N 1
ATOM 2803 C CA . GLN B 1 178 ? 9.551 59.726 5.065 1.00 33.34 414 GLN B CA 1
ATOM 2804 C C . GLN B 1 178 ? 8.175 59.489 5.679 1.00 34.67 414 GLN B C 1
ATOM 2805 O O . GLN B 1 178 ? 7.653 58.372 5.627 1.00 33.72 414 GLN B O 1
ATOM 2811 N N . LYS B 1 179 ? 7.592 60.531 6.264 1.00 35.16 415 LYS B N 1
ATOM 2812 C CA . LYS B 1 179 ? 6.276 60.394 6.886 1.00 37.71 415 LYS B CA 1
ATOM 2813 C C . LYS B 1 179 ? 5.204 60.044 5.874 1.00 36.96 415 LYS B C 1
ATOM 2814 O O . LYS B 1 179 ? 4.287 59.283 6.171 1.00 37.64 415 LYS B O 1
ATOM 2820 N N . ILE B 1 180 ? 5.329 60.595 4.674 1.00 36.71 416 ILE B N 1
ATOM 2821 C CA . ILE B 1 180 ? 4.377 60.309 3.612 1.00 36.25 416 ILE B CA 1
ATOM 2822 C C . ILE B 1 180 ? 4.572 58.846 3.232 1.00 36.05 416 ILE B C 1
ATOM 2823 O O . ILE B 1 180 ? 3.616 58.080 3.131 1.00 35.45 416 ILE B O 1
ATOM 2828 N N . TYR B 1 181 ? 5.830 58.459 3.053 1.00 35.18 417 TYR B N 1
ATOM 2829 C CA . TYR B 1 181 ? 6.160 57.091 2.694 1.00 34.85 417 TYR B CA 1
ATOM 2830 C C . TYR B 1 181 ? 5.642 56.094 3.734 1.00 35.29 417 TYR B C 1
ATOM 2831 O O . TYR B 1 181 ? 5.175 55.012 3.374 1.00 35.67 417 TYR B O 1
ATOM 2840 N N . ASN B 1 182 ? 5.727 56.447 5.017 1.00 35.53 418 ASN B N 1
ATOM 2841 C CA . ASN B 1 182 ? 5.252 55.545 6.064 1.00 37.69 418 ASN B CA 1
ATOM 2842 C C . ASN B 1 182 ? 3.777 55.205 5.872 1.00 38.93 418 ASN B C 1
ATOM 2843 O O . ASN B 1 182 ? 3.361 54.071 6.106 1.00 38.41 418 ASN B O 1
ATOM 2848 N N . THR B 1 183 ? 2.991 56.194 5.453 1.00 39.99 419 THR B N 1
ATOM 2849 C CA . THR B 1 183 ? 1.568 55.996 5.229 1.00 41.39 419 THR B CA 1
ATOM 2850 C C . THR B 1 183 ? 1.388 55.036 4.058 1.00 42.25 419 THR B C 1
ATOM 2851 O O . THR B 1 183 ? 0.593 54.101 4.134 1.00 42.44 419 THR B O 1
ATOM 2855 N N . LEU B 1 184 ? 2.132 55.258 2.980 1.00 43.10 420 LEU B N 1
ATOM 2856 C CA . LEU B 1 184 ? 2.036 54.381 1.817 1.00 45.21 420 LEU B CA 1
ATOM 2857 C C . LEU B 1 184 ? 2.386 52.958 2.227 1.00 46.49 420 LEU B C 1
ATOM 2858 O O . LEU B 1 184 ? 1.717 52.006 1.838 1.00 46.94 420 LEU B O 1
ATOM 2863 N N . GLU B 1 185 ? 3.450 52.829 3.011 1.00 47.20 421 GLU B N 1
ATOM 2864 C CA . GLU B 1 185 ? 3.916 51.528 3.473 1.00 48.48 421 GLU B CA 1
ATOM 2865 C C . GLU B 1 185 ? 2.888 50.824 4.341 1.00 48.58 421 GLU B C 1
ATOM 2866 O O . GLU B 1 185 ? 2.721 49.604 4.255 1.00 50.04 421 GLU B O 1
ATOM 2872 N N . GLY B 1 186 ? 2.206 51.598 5.178 1.00 48.55 422 GLY B N 1
ATOM 2873 C CA . GLY B 1 186 ? 1.217 51.026 6.071 1.00 49.67 422 GLY B CA 1
ATOM 2874 C C . GLY B 1 186 ? -0.162 50.810 5.478 1.00 50.25 422 GLY B C 1
ATOM 2875 O O . GLY B 1 186 ? -1.081 50.418 6.196 1.00 50.36 422 GLY B O 1
ATOM 2876 N N . HIS B 1 187 ? -0.315 51.058 4.180 1.00 50.79 423 HIS B N 1
ATOM 2877 C CA . HIS B 1 187 ? -1.607 50.887 3.530 1.00 52.70 423 HIS B CA 1
ATOM 2878 C C . HIS B 1 187 ? -1.922 49.414 3.251 1.00 53.92 423 HIS B C 1
ATOM 2879 O O . HIS B 1 187 ? -2.964 48.930 3.752 1.00 54.58 423 HIS B O 1
ATOM 2886 N N . SER C 1 2 ? 10.603 75.161 21.862 1.00 50.26 238 SER D N 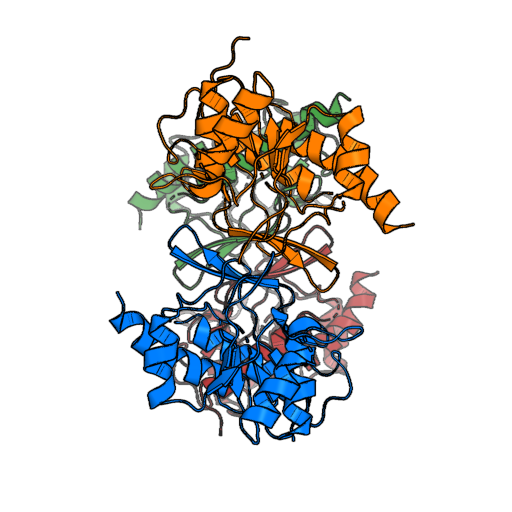1
ATOM 2887 C CA . SER C 1 2 ? 11.307 75.838 20.734 1.00 50.76 238 SER D CA 1
ATOM 2888 C C . SER C 1 2 ? 12.704 76.292 21.165 1.00 49.57 238 SER D C 1
ATOM 2889 O O . SER C 1 2 ? 13.687 76.041 20.461 1.00 48.90 238 SER D O 1
ATOM 2892 N N . LEU C 1 3 ? 12.790 76.951 22.321 1.00 47.48 239 LEU D N 1
ATOM 2893 C CA . LEU C 1 3 ? 14.078 77.431 22.819 1.00 45.70 239 LEU D CA 1
ATOM 2894 C C . LEU C 1 3 ? 15.047 76.274 23.048 1.00 44.11 239 LEU D C 1
ATOM 2895 O O . LEU C 1 3 ? 16.164 76.288 22.521 1.00 42.74 239 LEU D O 1
ATOM 2900 N N . THR C 1 4 ? 14.614 75.279 23.823 1.00 42.61 240 THR D N 1
ATOM 2901 C CA . THR C 1 4 ? 15.441 74.107 24.122 1.00 42.92 240 THR D CA 1
ATOM 2902 C C . THR C 1 4 ? 15.944 73.400 22.865 1.00 42.32 240 THR D C 1
ATOM 2903 O O . THR C 1 4 ? 17.117 73.023 22.794 1.00 40.16 240 THR D O 1
ATOM 2907 N N . TYR C 1 5 ? 15.060 73.199 21.885 1.00 41.96 241 TYR D N 1
ATOM 2908 C CA . TYR C 1 5 ? 15.452 72.550 20.633 1.00 41.88 241 TYR D CA 1
ATOM 2909 C C . TYR C 1 5 ? 16.665 73.283 20.051 1.00 41.23 241 TYR D C 1
ATOM 2910 O O . TYR C 1 5 ? 17.636 72.656 19.625 1.00 39.87 241 TYR D O 1
ATOM 2919 N N . ILE C 1 6 ? 16.586 74.615 20.034 1.00 40.41 242 ILE D N 1
ATOM 2920 C CA . ILE C 1 6 ? 17.653 75.466 19.505 1.00 39.55 242 ILE D CA 1
ATOM 2921 C C . ILE C 1 6 ? 18.966 75.345 20.290 1.00 38.15 242 ILE D C 1
ATOM 2922 O O . ILE C 1 6 ? 20.041 75.271 19.698 1.00 38.19 242 ILE D O 1
ATOM 2927 N N . ASN C 1 7 ? 18.876 75.326 21.618 1.00 36.03 243 ASN D N 1
ATOM 2928 C CA . ASN C 1 7 ? 20.067 75.216 22.456 1.00 34.42 243 ASN D CA 1
ATOM 2929 C C . ASN C 1 7 ? 20.709 73.839 22.399 1.00 33.29 243 ASN D C 1
ATOM 2930 O O . ASN C 1 7 ? 21.928 73.723 22.462 1.00 32.77 243 ASN D O 1
ATOM 2935 N N . LYS C 1 8 ? 19.892 72.794 22.300 1.00 32.18 244 LYS D N 1
ATOM 2936 C CA . LYS C 1 8 ? 20.414 71.433 22.224 1.00 32.97 244 LYS D CA 1
ATOM 2937 C C . LYS C 1 8 ? 21.201 71.219 20.928 1.00 32.85 244 LYS D C 1
ATOM 2938 O O . LYS C 1 8 ? 22.237 70.551 20.920 1.00 32.03 244 LYS D O 1
ATOM 2944 N N . GLU C 1 9 ? 20.701 71.786 19.832 1.00 32.30 245 GLU D N 1
ATOM 2945 C CA . GLU C 1 9 ? 21.368 71.666 18.536 1.00 32.17 245 GLU D CA 1
ATOM 2946 C C . GLU C 1 9 ? 22.807 72.185 18.626 1.00 32.41 245 GLU D C 1
ATOM 2947 O O . GLU C 1 9 ? 23.739 71.572 18.102 1.00 31.43 245 GLU D O 1
ATOM 2953 N N . LYS C 1 10 ? 22.979 73.321 19.290 1.00 31.68 246 LYS D N 1
ATOM 2954 C CA . LYS C 1 10 ? 24.299 73.918 19.436 1.00 32.73 246 LYS D CA 1
ATOM 2955 C C . LYS C 1 10 ? 25.234 72.990 20.211 1.00 30.81 246 LYS D C 1
ATOM 2956 O O . LYS C 1 10 ? 26.405 72.832 19.862 1.00 31.52 246 LYS D O 1
ATOM 2962 N N . VAL C 1 11 ? 24.712 72.385 21.270 1.00 30.24 247 VAL D N 1
ATOM 2963 C CA . VAL C 1 11 ? 25.493 71.474 22.101 1.00 30.29 247 VAL D CA 1
ATOM 2964 C C . VAL C 1 11 ? 25.952 70.257 21.299 1.00 29.52 247 VAL D C 1
ATOM 2965 O O . VAL C 1 11 ? 27.111 69.840 21.383 1.00 29.02 247 VAL D O 1
ATOM 2969 N N . ILE C 1 12 ? 25.030 69.685 20.535 1.00 28.75 248 ILE D N 1
ATOM 2970 C CA . ILE C 1 12 ? 25.341 68.522 19.721 1.00 29.62 248 ILE D CA 1
ATOM 2971 C C . ILE C 1 12 ? 26.403 68.850 18.672 1.00 29.64 248 ILE D C 1
ATOM 2972 O O . ILE C 1 12 ? 27.352 68.088 18.494 1.00 29.84 248 ILE D O 1
ATOM 2977 N N . LYS C 1 13 ? 26.249 69.978 17.982 1.00 29.02 249 LYS D N 1
ATOM 2978 C CA . LYS C 1 13 ? 27.217 70.373 16.952 1.00 30.30 249 LYS D CA 1
ATOM 2979 C C . LYS C 1 13 ? 28.598 70.562 17.559 1.00 30.72 249 LYS D C 1
ATOM 2980 O O . LYS C 1 13 ? 29.612 70.160 16.978 1.00 29.77 249 LYS D O 1
ATOM 2986 N N . ASN C 1 14 ? 28.621 71.180 18.736 1.00 30.87 250 ASN D N 1
ATOM 2987 C CA . ASN C 1 14 ? 29.866 71.434 19.439 1.00 31.39 250 ASN D CA 1
ATOM 2988 C C . ASN C 1 14 ? 30.580 70.146 19.824 1.00 30.97 250 ASN D C 1
ATOM 2989 O O . ASN C 1 14 ? 31.779 70.004 19.586 1.00 29.37 250 ASN D O 1
ATOM 2994 N N . LEU C 1 15 ? 29.846 69.212 20.420 1.00 28.81 251 LEU D N 1
ATOM 2995 C CA . LEU C 1 15 ? 30.439 67.943 20.824 1.00 28.26 251 LEU D CA 1
ATOM 2996 C C . LEU C 1 15 ? 30.914 67.183 19.601 1.00 28.62 251 LEU D C 1
ATOM 2997 O O . LEU C 1 15 ? 32.001 66.585 19.605 1.00 27.75 251 LEU D O 1
ATOM 3002 N N . SER C 1 16 ? 30.100 67.228 18.548 1.00 26.96 252 SER D N 1
ATOM 3003 C CA . SER C 1 16 ? 30.412 66.529 17.301 1.00 28.11 252 SER D CA 1
ATOM 3004 C C . SER C 1 16 ? 31.714 66.994 16.658 1.00 27.04 252 SER D C 1
ATOM 3005 O O . SER C 1 16 ? 32.504 66.180 16.198 1.00 24.58 252 SER D O 1
ATOM 3008 N N . TYR C 1 17 ? 31.930 68.304 16.614 1.00 26.88 253 TYR D N 1
ATOM 3009 C CA . TYR C 1 17 ? 33.144 68.823 16.009 1.00 27.52 253 TYR D CA 1
ATOM 3010 C C . TYR C 1 17 ? 34.355 68.523 16.893 1.00 28.26 253 TYR D C 1
ATOM 3011 O O . TYR C 1 17 ? 35.460 68.293 16.391 1.00 29.54 253 TYR D O 1
ATOM 3020 N N . ALA C 1 18 ? 34.147 68.521 18.208 1.00 28.33 254 ALA D N 1
ATOM 3021 C CA . ALA C 1 18 ? 35.228 68.225 19.156 1.00 29.82 254 ALA D CA 1
ATOM 3022 C C . ALA C 1 18 ? 35.747 66.800 18.952 1.00 30.65 254 ALA D C 1
ATOM 3023 O O . ALA C 1 18 ? 36.954 66.553 19.021 1.00 29.83 254 ALA D O 1
ATOM 3025 N N . ILE C 1 19 ? 34.823 65.868 18.717 1.00 30.47 255 ILE D N 1
ATOM 3026 C CA . ILE C 1 19 ? 35.169 64.468 18.495 1.00 31.41 255 ILE D CA 1
ATOM 3027 C C . ILE C 1 19 ? 35.886 64.361 17.149 1.00 31.27 255 ILE D C 1
ATOM 3028 O O . ILE C 1 19 ? 36.853 63.607 17.000 1.00 32.64 255 ILE D O 1
ATOM 3033 N N . TYR C 1 20 ? 35.392 65.119 16.175 1.00 29.30 256 TYR D N 1
ATOM 3034 C CA . TYR C 1 20 ? 35.979 65.155 14.841 1.00 29.69 256 TYR D CA 1
ATOM 3035 C C . TYR C 1 20 ? 37.455 65.546 14.981 1.00 29.83 256 TYR D C 1
ATOM 3036 O O . TYR C 1 20 ? 38.338 64.892 14.427 1.00 28.61 256 TYR D O 1
ATOM 3045 N N . LEU C 1 21 ? 37.711 66.614 15.729 1.00 30.59 257 LEU D N 1
ATOM 3046 C CA . LEU C 1 21 ? 39.079 67.078 15.938 1.00 32.22 257 LEU D CA 1
ATOM 3047 C C . LEU C 1 21 ? 39.881 66.018 16.672 1.00 33.75 257 LEU D C 1
ATOM 3048 O O . LEU C 1 21 ? 41.015 65.722 16.302 1.00 34.94 257 LEU D O 1
ATOM 3053 N N . LEU C 1 22 ? 39.280 65.435 17.703 1.00 35.16 258 LEU D N 1
ATOM 3054 C CA . LEU C 1 22 ? 39.953 64.406 18.485 1.00 37.47 258 LEU D CA 1
ATOM 3055 C C . LEU C 1 22 ? 40.377 63.212 17.635 1.00 37.73 258 LEU D C 1
ATOM 3056 O O . LEU C 1 22 ? 41.492 62.694 17.776 1.00 37.06 258 LEU D O 1
ATOM 3061 N N . LYS C 1 23 ? 39.481 62.769 16.763 1.00 38.67 259 LYS D N 1
ATOM 3062 C CA . LYS C 1 23 ? 39.770 61.636 15.901 1.00 42.92 259 LYS D CA 1
ATOM 3063 C C . LYS C 1 23 ? 41.054 61.867 15.118 1.00 44.88 259 LYS D C 1
ATOM 3064 O O . LYS C 1 23 ? 41.797 60.925 14.837 1.00 44.99 259 LYS D O 1
ATOM 3070 N N . LYS C 1 24 ? 41.328 63.127 14.783 1.00 46.22 260 LYS D N 1
ATOM 3071 C CA . LYS C 1 24 ? 42.526 63.491 14.022 1.00 48.57 260 LYS D CA 1
ATOM 3072 C C . LYS C 1 24 ? 43.795 63.384 14.870 1.00 48.45 260 LYS D C 1
ATOM 3073 O O . LYS C 1 24 ? 44.879 63.098 14.365 1.00 48.26 260 LYS D O 1
ATOM 3087 N N . ASN C 1 26 ? 46.570 62.330 17.986 1.00 49.49 262 ASN D N 1
ATOM 3088 C CA . ASN C 1 26 ? 47.302 61.158 18.434 1.00 50.17 262 ASN D CA 1
ATOM 3089 C C . ASN C 1 26 ? 47.060 61.108 19.934 1.00 48.23 262 ASN D C 1
ATOM 3090 O O . ASN C 1 26 ? 47.993 61.163 20.731 1.00 49.02 262 ASN D O 1
ATOM 3095 N N . PHE C 1 27 ? 45.790 61.027 20.304 1.00 45.77 263 PHE D N 1
ATOM 3096 C CA . PHE C 1 27 ? 45.389 60.991 21.695 1.00 44.20 263 PHE D CA 1
ATOM 3097 C C . PHE C 1 27 ? 45.870 59.728 22.391 1.00 43.27 263 PHE D C 1
ATOM 3098 O O . PHE C 1 27 ? 45.446 58.619 22.056 1.00 43.65 263 PHE D O 1
ATOM 3106 N N . THR C 1 28 ? 46.758 59.898 23.365 1.00 41.74 264 THR D N 1
ATOM 3107 C CA . THR C 1 28 ? 47.283 58.760 24.108 1.00 40.85 264 THR D CA 1
ATOM 3108 C C . THR C 1 28 ? 47.007 58.870 25.605 1.00 39.65 264 THR D C 1
ATOM 3109 O O . THR C 1 28 ? 47.165 57.894 26.340 1.00 40.96 264 THR D O 1
ATOM 3113 N N . LEU C 1 29 ? 46.596 60.046 26.065 1.00 37.66 265 LEU D N 1
ATOM 3114 C CA . LEU C 1 29 ? 46.297 60.225 27.487 1.00 37.20 265 LEU D CA 1
ATOM 3115 C C . LEU C 1 29 ? 44.956 59.586 27.859 1.00 36.18 265 LEU D C 1
ATOM 3116 O O . LEU C 1 29 ? 44.053 60.253 28.374 1.00 35.43 265 LEU D O 1
ATOM 3121 N N . ILE C 1 30 ? 44.847 58.281 27.619 1.00 35.70 266 ILE D N 1
ATOM 3122 C CA . ILE C 1 30 ? 43.614 57.553 27.889 1.00 35.62 266 ILE D CA 1
ATOM 3123 C C . ILE C 1 30 ? 43.683 56.708 29.179 1.00 36.38 266 ILE D C 1
ATOM 3124 O O . ILE C 1 30 ? 44.514 55.801 29.296 1.00 36.55 266 ILE D O 1
ATOM 3129 N N . PRO C 1 31 ? 42.828 57.011 30.169 1.00 36.45 267 PRO D N 1
ATOM 3130 C CA . PRO C 1 31 ? 42.810 56.256 31.426 1.00 37.67 267 PRO D CA 1
ATOM 3131 C C . PRO C 1 31 ? 42.184 54.886 31.225 1.00 39.06 267 PRO D C 1
ATOM 3132 O O . PRO C 1 31 ? 41.395 54.684 30.300 1.00 39.54 267 PRO D O 1
ATOM 3136 N N . GLU C 1 32 ? 42.524 53.950 32.101 1.00 40.25 268 GLU D N 1
ATOM 3137 C CA . GLU C 1 32 ? 41.992 52.606 31.999 1.00 41.16 268 GLU D CA 1
ATOM 3138 C C . GLU C 1 32 ? 40.473 52.558 32.063 1.00 38.25 268 GLU D C 1
ATOM 3139 O O . GLU C 1 32 ? 39.868 51.590 31.604 1.00 37.14 268 GLU D O 1
ATOM 3145 N N . VAL C 1 33 ? 39.850 53.599 32.615 1.00 35.80 269 VAL D N 1
ATOM 3146 C CA . VAL C 1 33 ? 38.382 53.632 32.689 1.00 34.63 269 VAL D CA 1
ATOM 3147 C C . VAL C 1 33 ? 37.764 54.309 31.461 1.00 32.83 269 VAL D C 1
ATOM 3148 O O . VAL C 1 33 ? 36.544 54.442 31.360 1.00 32.33 269 VAL D O 1
ATOM 3152 N N . GLY C 1 34 ? 38.623 54.725 30.536 1.00 33.03 270 GLY D N 1
ATOM 3153 C CA . GLY C 1 34 ? 38.173 55.392 29.328 1.00 32.81 270 GLY D CA 1
ATOM 3154 C C . GLY C 1 34 ? 37.880 56.866 29.566 1.00 32.69 270 GLY D C 1
ATOM 3155 O O . GLY C 1 34 ? 37.660 57.301 30.699 1.00 32.20 270 GLY D O 1
ATOM 3156 N N . SER C 1 35 ? 37.867 57.636 28.488 1.00 31.84 271 SER D N 1
ATOM 3157 C CA . SER C 1 35 ? 37.574 59.056 28.565 1.00 31.42 271 SER D CA 1
ATOM 3158 C C . SER C 1 35 ? 36.229 59.347 27.940 1.00 32.09 271 SER D C 1
ATOM 3159 O O . SER C 1 35 ? 35.771 58.617 27.059 1.00 30.65 271 SER D O 1
ATOM 3162 N N . ASN C 1 36 ? 35.597 60.417 28.402 1.00 30.29 272 ASN D N 1
ATOM 3163 C CA . ASN C 1 36 ? 34.343 60.845 27.828 1.00 31.53 272 ASN D CA 1
ATOM 3164 C C . ASN C 1 36 ? 34.435 62.353 27.791 1.00 31.87 272 ASN D C 1
ATOM 3165 O O . ASN C 1 36 ? 35.266 62.940 28.481 1.00 34.68 272 ASN D O 1
ATOM 3170 N N . ILE C 1 37 ? 33.612 62.982 26.968 1.00 31.69 273 ILE D N 1
ATOM 3171 C CA . ILE C 1 37 ? 33.609 64.432 26.874 1.00 30.66 273 ILE D CA 1
ATOM 3172 C C . ILE C 1 37 ? 32.143 64.830 26.874 1.00 31.82 273 ILE D C 1
ATOM 3173 O O . ILE C 1 37 ? 31.314 64.192 26.215 1.00 31.60 273 ILE D O 1
ATOM 3178 N N . ALA C 1 38 ? 31.816 65.860 27.648 1.00 30.80 274 ALA D N 1
ATOM 3179 C CA . ALA C 1 38 ? 30.437 66.307 27.766 1.00 31.27 274 ALA D CA 1
ATOM 3180 C C . ALA C 1 38 ? 30.322 67.818 27.734 1.00 31.53 274 ALA D C 1
ATOM 3181 O O . ALA C 1 38 ? 31.295 68.532 27.969 1.00 31.16 274 ALA D O 1
ATOM 3183 N N . GLU C 1 39 ? 29.113 68.287 27.439 1.00 33.62 275 GLU D N 1
ATOM 3184 C CA . GLU C 1 39 ? 28.813 69.714 27.372 1.00 34.45 275 GLU D CA 1
ATOM 3185 C C . GLU C 1 39 ? 27.350 69.912 27.753 1.00 35.35 275 GLU D C 1
ATOM 3186 O O . GLU C 1 39 ? 26.481 69.133 27.352 1.00 34.29 275 GLU D O 1
ATOM 3192 N N . SER C 1 40 ? 27.075 70.957 28.524 1.00 36.31 276 SER D N 1
ATOM 3193 C CA . SER C 1 40 ? 25.715 71.220 28.977 1.00 37.26 276 SER D CA 1
ATOM 3194 C C . SER C 1 40 ? 25.023 72.379 28.275 1.00 37.82 276 SER D C 1
ATOM 3195 O O . SER C 1 40 ? 25.668 73.242 27.680 1.00 35.62 276 SER D O 1
ATOM 3198 N N . LEU C 1 41 ? 23.693 72.379 28.360 1.00 38.11 277 LEU D N 1
ATOM 3199 C CA . LEU C 1 41 ? 22.876 73.462 27.825 1.00 39.31 277 LEU D CA 1
ATOM 3200 C C . LEU C 1 41 ? 23.168 74.604 28.802 1.00 39.73 277 LEU D C 1
ATOM 3201 O O . LEU C 1 41 ? 23.828 74.397 29.823 1.00 39.43 277 LEU D O 1
ATOM 3206 N N . PRO C 1 42 ? 22.696 75.822 28.508 1.00 41.17 278 PRO D N 1
ATOM 3207 C CA . PRO C 1 42 ? 22.984 76.896 29.469 1.00 41.24 278 PRO D CA 1
ATOM 3208 C C . PRO C 1 42 ? 22.127 76.710 30.733 1.00 41.29 278 PRO D C 1
ATOM 3209 O O . PRO C 1 42 ? 20.980 76.253 30.648 1.00 40.43 278 PRO D O 1
ATOM 3213 N N . PHE C 1 43 ? 22.682 77.047 31.896 1.00 41.59 279 PHE D N 1
ATOM 3214 C CA . PHE C 1 43 ? 21.959 76.930 33.169 1.00 42.13 279 PHE D CA 1
ATOM 3215 C C . PHE C 1 43 ? 21.413 75.519 33.404 1.00 43.24 279 PHE D C 1
ATOM 3216 O O . PHE C 1 43 ? 20.218 75.350 33.656 1.00 42.82 279 PHE D O 1
ATOM 3224 N N . PRO C 1 44 ? 22.280 74.491 33.335 1.00 43.36 280 PRO D N 1
ATOM 3225 C CA . PRO C 1 44 ? 21.852 73.100 33.542 1.00 44.12 280 PRO D CA 1
ATOM 3226 C C . PRO C 1 44 ? 21.227 72.836 34.912 1.00 46.07 280 PRO D C 1
ATOM 3227 O O . PRO C 1 44 ? 21.651 73.412 35.914 1.00 46.63 280 PRO D O 1
ATOM 3231 N N . LYS C 1 45 ? 20.218 71.971 34.958 1.00 48.39 281 LYS D N 1
ATOM 3232 C CA . LYS C 1 45 ? 19.573 71.651 36.225 1.00 50.97 281 LYS D CA 1
ATOM 3233 C C . LYS C 1 45 ? 19.955 70.249 36.681 1.00 51.34 281 LYS D C 1
ATOM 3234 O O . LYS C 1 45 ? 20.285 70.038 37.850 1.00 52.18 281 LYS D O 1
ATOM 3240 N N . ASP C 1 46 ? 19.906 69.294 35.758 1.00 51.28 282 ASP D N 1
ATOM 3241 C CA . ASP C 1 46 ? 20.272 67.914 36.056 1.00 51.67 282 ASP D CA 1
ATOM 3242 C C . ASP C 1 46 ? 21.055 67.315 34.889 1.00 50.59 282 ASP D C 1
ATOM 3243 O O . ASP C 1 46 ? 21.151 67.919 33.822 1.00 50.51 282 ASP D O 1
ATOM 3248 N N . PHE C 1 47 ? 21.617 66.131 35.095 1.00 49.90 283 PHE D N 1
ATOM 3249 C CA . PHE C 1 47 ? 22.428 65.487 34.073 1.00 49.03 283 PHE D CA 1
ATOM 3250 C C . PHE C 1 47 ? 21.772 65.403 32.698 1.00 48.34 283 PHE D C 1
ATOM 3251 O O . PHE C 1 47 ? 22.465 65.402 31.681 1.00 49.29 283 PHE D O 1
ATOM 3259 N N . LYS C 1 48 ? 20.445 65.356 32.658 1.00 46.63 284 LYS D N 1
ATOM 3260 C CA . LYS C 1 48 ? 19.749 65.271 31.381 1.00 46.61 284 LYS D CA 1
ATOM 3261 C C . LYS C 1 48 ? 19.922 66.538 30.539 1.00 44.92 284 LYS D C 1
ATOM 3262 O O . LYS C 1 48 ? 19.542 66.564 29.365 1.00 43.39 284 LYS D O 1
ATOM 3268 N N . ASP C 1 49 ? 20.489 67.584 31.138 1.00 42.89 285 ASP D N 1
ATOM 3269 C CA . ASP C 1 49 ? 20.736 68.830 30.413 1.00 41.68 285 ASP D CA 1
ATOM 3270 C C . ASP C 1 49 ? 22.166 68.793 29.895 1.00 40.50 285 ASP D C 1
ATOM 3271 O O . ASP C 1 49 ? 22.698 69.803 29.433 1.00 38.87 285 ASP D O 1
ATOM 3276 N N . VAL C 1 50 ? 22.791 67.622 29.994 1.00 37.35 286 VAL D N 1
ATOM 3277 C CA . VAL C 1 50 ? 24.162 67.443 29.538 1.00 35.51 286 VAL D CA 1
ATOM 3278 C C . VAL C 1 50 ? 24.231 66.298 28.537 1.00 34.77 286 VAL D C 1
ATOM 3279 O O . VAL C 1 50 ? 23.662 65.234 28.765 1.00 35.48 286 VAL D O 1
ATOM 3283 N N . ALA C 1 51 ? 24.920 66.528 27.424 1.00 33.95 287 ALA D N 1
ATOM 3284 C CA . ALA C 1 51 ? 25.075 65.509 26.390 1.00 33.42 287 ALA D CA 1
ATOM 3285 C C . ALA C 1 51 ? 26.512 64.991 26.411 1.00 32.98 287 ALA D C 1
ATOM 3286 O O . ALA C 1 51 ? 27.421 65.674 26.884 1.00 32.22 287 ALA D O 1
ATOM 3288 N N . ALA C 1 52 ? 26.712 63.781 25.897 1.00 32.86 288 ALA D N 1
ATOM 3289 C CA . ALA C 1 52 ? 28.040 63.175 25.863 1.00 31.78 288 ALA D CA 1
ATOM 3290 C C . ALA C 1 52 ? 27.982 61.833 25.143 1.00 32.10 288 ALA D C 1
ATOM 3291 O O . ALA C 1 52 ? 26.920 61.423 24.668 1.00 31.74 288 ALA D O 1
ATOM 3293 N N . LEU C 1 53 ? 29.120 61.147 25.061 1.00 30.35 289 LEU D N 1
ATOM 3294 C CA . LEU C 1 53 ? 29.155 59.844 24.405 1.00 31.48 289 LEU D CA 1
ATOM 3295 C C . LEU C 1 53 ? 28.370 58.836 25.238 1.00 31.13 289 LEU D C 1
ATOM 3296 O O . LEU C 1 53 ? 28.366 58.901 26.465 1.00 31.53 289 LEU D O 1
ATOM 3301 N N . THR C 1 54 ? 27.685 57.918 24.569 1.00 32.79 290 THR D N 1
ATOM 3302 C CA . THR C 1 54 ? 26.930 56.884 25.265 1.00 32.14 290 THR D CA 1
ATOM 3303 C C . THR C 1 54 ? 27.912 55.785 25.645 1.00 32.49 290 THR D C 1
ATOM 3304 O O . THR C 1 54 ? 27.654 54.978 26.539 1.00 33.75 290 THR D O 1
ATOM 3308 N N . GLY C 1 55 ? 29.043 55.765 24.948 1.00 32.34 291 GLY D N 1
ATOM 3309 C CA . GLY C 1 55 ? 30.088 54.799 25.232 1.00 32.14 291 GLY D CA 1
ATOM 3310 C C . GLY C 1 55 ? 31.226 55.549 25.896 1.00 31.38 291 GLY D C 1
ATOM 3311 O O . GLY C 1 55 ? 31.021 56.239 26.887 1.00 35.33 291 GLY D O 1
ATOM 3312 N N . ARG C 1 56 ? 32.427 55.425 25.351 1.00 31.83 292 ARG D N 1
ATOM 3313 C CA . ARG C 1 56 ? 33.586 56.116 25.891 1.00 31.08 292 ARG D CA 1
ATOM 3314 C C . ARG C 1 56 ? 34.708 56.034 24.875 1.00 29.77 292 ARG D C 1
ATOM 3315 O O . ARG C 1 56 ? 34.563 55.399 23.838 1.00 30.17 292 ARG D O 1
ATOM 3323 N N . ILE C 1 57 ? 35.810 56.715 25.148 1.00 27.21 293 ILE D N 1
ATOM 3324 C CA . ILE C 1 57 ? 36.952 56.679 24.253 1.00 27.71 293 ILE D CA 1
ATOM 3325 C C . ILE C 1 57 ? 37.932 55.746 24.950 1.00 28.67 293 ILE D C 1
ATOM 3326 O O . ILE C 1 57 ? 38.416 56.055 26.036 1.00 29.63 293 ILE D O 1
ATOM 3331 N N . ILE C 1 58 ? 38.187 54.587 24.346 1.00 28.06 294 ILE D N 1
ATOM 3332 C CA . ILE C 1 58 ? 39.086 53.607 24.944 1.00 29.66 294 ILE D CA 1
ATOM 3333 C C . ILE C 1 58 ? 40.257 53.259 24.035 1.00 32.27 294 ILE D C 1
ATOM 3334 O O . ILE C 1 58 ? 40.216 53.503 22.827 1.00 32.33 294 ILE D O 1
ATOM 3339 N N . LYS C 1 59 ? 41.297 52.682 24.624 1.00 32.42 295 LYS D N 1
ATOM 3340 C CA . LYS C 1 59 ? 42.475 52.299 23.868 1.00 36.06 295 LYS D CA 1
ATOM 3341 C C . LYS C 1 59 ? 42.203 51.108 22.959 1.00 35.51 295 LYS D C 1
ATOM 3342 O O . LYS C 1 59 ? 41.318 50.301 23.221 1.00 33.69 295 LYS D O 1
ATOM 3348 N N . ASN C 1 60 ? 42.978 51.025 21.882 1.00 36.22 296 ASN D N 1
ATOM 3349 C CA . ASN C 1 60 ? 42.903 49.933 20.914 1.00 36.31 296 ASN D CA 1
ATOM 3350 C C . ASN C 1 60 ? 44.257 49.236 21.053 1.00 38.19 296 ASN D C 1
ATOM 3351 O O . ASN C 1 60 ? 45.302 49.860 20.844 1.00 36.96 296 ASN D O 1
ATOM 3356 N N . LYS C 1 61 ? 44.247 47.959 21.419 1.00 39.57 297 LYS D N 1
ATOM 3357 C CA . LYS C 1 61 ? 45.496 47.215 21.577 1.00 43.59 297 LYS D CA 1
ATOM 3358 C C . LYS C 1 61 ? 46.350 47.276 20.313 1.00 43.97 297 LYS D C 1
ATOM 3359 O O . LYS C 1 61 ? 47.573 47.305 20.390 1.00 45.23 297 LYS D O 1
ATOM 3365 N N . LEU C 1 62 ? 45.697 47.295 19.155 1.00 44.95 298 LEU D N 1
ATOM 3366 C CA . LEU C 1 62 ? 46.386 47.360 17.871 1.00 46.13 298 LEU D CA 1
ATOM 3367 C C . LEU C 1 62 ? 47.029 48.724 17.639 1.00 46.67 298 LEU D C 1
ATOM 3368 O O . LEU C 1 62 ? 47.734 48.928 16.651 1.00 47.38 298 LEU D O 1
ATOM 3373 N N . GLY C 1 63 ? 46.783 49.655 18.552 1.00 46.04 299 GLY D N 1
ATOM 3374 C CA . GLY C 1 63 ? 47.332 50.988 18.410 1.00 43.66 299 GLY D CA 1
ATOM 3375 C C . GLY C 1 63 ? 46.218 51.989 18.167 1.00 43.22 299 GLY D C 1
ATOM 3376 O O . GLY C 1 63 ? 45.209 51.684 17.521 1.00 43.55 299 GLY D O 1
ATOM 3377 N N . GLY C 1 64 ? 46.391 53.195 18.687 1.00 41.24 300 GLY D N 1
ATOM 3378 C CA . GLY C 1 64 ? 45.366 54.199 18.504 1.00 38.47 300 GLY D CA 1
ATOM 3379 C C . GLY C 1 64 ? 44.270 54.027 19.536 1.00 36.97 300 GLY D C 1
ATOM 3380 O O . GLY C 1 64 ? 44.516 53.545 20.647 1.00 37.54 300 GLY D O 1
ATOM 3381 N N . PHE C 1 65 ? 43.054 54.409 19.172 1.00 33.87 301 PHE D N 1
ATOM 3382 C CA . PHE C 1 65 ? 41.937 54.316 20.097 1.00 32.77 301 PHE D CA 1
ATOM 3383 C C . PHE C 1 65 ? 40.596 54.205 19.387 1.00 30.57 301 PHE D C 1
ATOM 3384 O O . PHE C 1 65 ? 40.498 54.397 18.178 1.00 29.09 301 PHE D O 1
ATOM 3392 N N . TYR C 1 66 ? 39.567 53.887 20.159 1.00 29.91 302 TYR D N 1
ATOM 3393 C CA . TYR C 1 66 ? 38.211 53.756 19.640 1.00 28.67 302 TYR D CA 1
ATOM 3394 C C . TYR C 1 66 ? 37.315 54.800 20.291 1.00 28.59 302 TYR D C 1
ATOM 3395 O O . TYR C 1 66 ? 37.339 54.966 21.510 1.00 29.03 302 TYR D O 1
ATOM 3404 N N . ILE C 1 67 ? 36.535 55.510 19.488 1.00 27.37 303 ILE D N 1
ATOM 3405 C CA . ILE C 1 67 ? 35.589 56.475 20.033 1.00 28.83 303 ILE D CA 1
ATOM 3406 C C . ILE C 1 67 ? 34.280 55.697 19.941 1.00 28.98 303 ILE D C 1
ATOM 3407 O O . ILE C 1 67 ? 33.746 55.495 18.852 1.00 27.93 303 ILE D O 1
ATOM 3412 N N . VAL C 1 68 ? 33.780 55.249 21.089 1.00 26.93 304 VAL D N 1
ATOM 3413 C CA . VAL C 1 68 ? 32.581 54.428 21.120 1.00 28.56 304 VAL D CA 1
ATOM 3414 C C . VAL C 1 68 ? 31.254 55.094 21.460 1.00 29.63 304 VAL D C 1
ATOM 3415 O O . VAL C 1 68 ? 31.131 55.804 22.463 1.00 29.41 304 VAL D O 1
ATOM 3419 N N . GLY C 1 69 ? 30.253 54.841 20.620 1.00 29.91 305 GLY D N 1
ATOM 3420 C CA . GLY C 1 69 ? 28.926 55.379 20.872 1.00 30.95 305 GLY D CA 1
ATOM 3421 C C . GLY C 1 69 ? 28.486 56.630 20.128 1.00 32.75 305 GLY D C 1
ATOM 3422 O O . GLY C 1 69 ? 29.161 57.128 19.228 1.00 31.42 305 GLY D O 1
ATOM 3423 N N . ASP C 1 70 ? 27.315 57.118 20.520 1.00 34.89 306 ASP D N 1
ATOM 3424 C CA . ASP C 1 70 ? 26.711 58.310 19.941 1.00 36.72 306 ASP D CA 1
ATOM 3425 C C . ASP C 1 70 ? 26.707 59.416 20.983 1.00 36.73 306 ASP D C 1
ATOM 3426 O O . ASP C 1 70 ? 26.890 59.172 22.175 1.00 37.39 306 ASP D O 1
ATOM 3431 N N . ILE C 1 71 ? 26.482 60.637 20.520 1.00 36.88 307 ILE D N 1
ATOM 3432 C CA . ILE C 1 71 ? 26.395 61.766 21.418 1.00 34.94 307 ILE D CA 1
ATOM 3433 C C . ILE C 1 71 ? 24.910 61.940 21.712 1.00 35.51 307 ILE D C 1
ATOM 3434 O O . ILE C 1 71 ? 24.093 62.089 20.799 1.00 32.84 307 ILE D O 1
ATOM 3439 N N . GLU C 1 72 ? 24.570 61.879 22.996 1.00 35.13 308 GLU D N 1
ATOM 3440 C CA . GLU C 1 72 ? 23.193 62.011 23.449 1.00 37.88 308 GLU D CA 1
ATOM 3441 C C . GLU C 1 72 ? 23.136 62.733 24.778 1.00 38.19 308 GLU D C 1
ATOM 3442 O O . GLU C 1 72 ? 24.113 62.753 25.534 1.00 37.32 308 GLU D O 1
ATOM 3448 N N . PHE C 1 73 ? 21.983 63.328 25.057 1.00 38.06 309 PHE D N 1
ATOM 3449 C CA . PHE C 1 73 ? 21.790 64.026 26.310 1.00 39.49 309 PHE D CA 1
ATOM 3450 C C . PHE C 1 73 ? 21.565 62.986 27.403 1.00 40.12 309 PHE D C 1
ATOM 3451 O O . PHE C 1 73 ? 21.049 61.901 27.140 1.00 40.34 309 PHE D O 1
ATOM 3459 N N . GLY C 1 74 ? 21.980 63.311 28.620 1.00 42.20 310 GLY D N 1
ATOM 3460 C CA . GLY C 1 74 ? 21.824 62.388 29.730 1.00 43.55 310 GLY D CA 1
ATOM 3461 C C . GLY C 1 74 ? 22.679 61.141 29.578 1.00 45.31 310 GLY D C 1
ATOM 3462 O O . GLY C 1 74 ? 22.362 60.094 30.147 1.00 46.18 310 GLY D O 1
ATOM 3463 N N . ALA C 1 75 ? 23.767 61.240 28.820 1.00 45.33 311 ALA D N 1
ATOM 3464 C CA . ALA C 1 75 ? 24.642 60.091 28.617 1.00 46.30 311 ALA D CA 1
ATOM 3465 C C . ALA C 1 75 ? 25.779 60.002 29.635 1.00 46.31 311 ALA D C 1
ATOM 3466 O O . ALA C 1 75 ? 26.498 59.005 29.667 1.00 47.99 311 ALA D O 1
ATOM 3468 N N . SER C 1 76 ? 25.946 61.020 30.474 1.00 44.55 312 SER D N 1
ATOM 3469 C CA . SER C 1 76 ? 27.028 60.982 31.458 1.00 44.42 312 SER D CA 1
ATOM 3470 C C . SER C 1 76 ? 26.747 61.659 32.803 1.00 44.80 312 SER D C 1
ATOM 3471 O O . SER C 1 76 ? 27.159 62.801 33.037 1.00 43.13 312 SER D O 1
ATOM 3474 N N . GLU C 1 77 ? 26.060 60.944 33.691 1.00 45.55 313 GLU D N 1
ATOM 3475 C CA . GLU C 1 77 ? 25.769 61.472 35.021 1.00 47.17 313 GLU D CA 1
ATOM 3476 C C . GLU C 1 77 ? 27.079 61.868 35.681 1.00 46.27 313 GLU D C 1
ATOM 3477 O O . GLU C 1 77 ? 27.184 62.937 36.281 1.00 46.75 313 GLU D O 1
ATOM 3483 N N . HIS C 1 78 ? 28.070 60.985 35.578 1.00 45.29 314 HIS D N 1
ATOM 3484 C CA . HIS C 1 78 ? 29.379 61.237 36.164 1.00 43.82 314 HIS D CA 1
ATOM 3485 C C . HIS C 1 78 ? 29.857 62.628 35.765 1.00 42.88 314 HIS D C 1
ATOM 3486 O O . HIS C 1 78 ? 29.867 63.530 36.597 1.00 42.06 314 HIS D O 1
ATOM 3493 N N . ILE C 1 79 ? 30.220 62.808 34.492 1.00 42.46 315 ILE D N 1
ATOM 3494 C CA . ILE C 1 79 ? 30.716 64.101 34.010 1.00 41.57 315 ILE D CA 1
ATOM 3495 C C . ILE C 1 79 ? 29.738 65.251 34.231 1.00 41.88 315 ILE D C 1
ATOM 3496 O O . ILE C 1 79 ? 30.150 66.381 34.498 1.00 41.64 315 ILE D O 1
ATOM 3501 N N . ALA C 1 80 ? 28.447 64.963 34.102 1.00 42.77 316 ALA D N 1
ATOM 3502 C CA . ALA C 1 80 ? 27.425 65.984 34.290 1.00 44.11 316 ALA D CA 1
ATOM 3503 C C . ALA C 1 80 ? 27.576 66.593 35.683 1.00 45.24 316 ALA D C 1
ATOM 3504 O O . ALA C 1 80 ? 27.466 67.811 35.848 1.00 45.90 316 ALA D O 1
ATOM 3506 N N . LYS C 1 81 ? 27.847 65.746 36.677 1.00 45.14 317 LYS D N 1
ATOM 3507 C CA . LYS C 1 81 ? 28.018 66.220 38.053 1.00 45.29 317 LYS D CA 1
ATOM 3508 C C . LYS C 1 81 ? 29.130 67.268 38.130 1.00 44.29 317 LYS D C 1
ATOM 3509 O O . LYS C 1 81 ? 28.989 68.264 38.843 1.00 44.67 317 LYS D O 1
ATOM 3515 N N . ILE C 1 82 ? 30.226 67.058 37.399 1.00 42.52 318 ILE D N 1
ATOM 3516 C CA . ILE C 1 82 ? 31.330 68.013 37.431 1.00 42.86 318 ILE D CA 1
ATOM 3517 C C . ILE C 1 82 ? 30.914 69.351 36.836 1.00 43.98 318 ILE D C 1
ATOM 3518 O O . ILE C 1 82 ? 31.164 70.406 37.420 1.00 43.58 318 ILE D O 1
ATOM 3523 N N . ILE C 1 83 ? 30.274 69.306 35.673 1.00 43.77 319 ILE D N 1
ATOM 3524 C CA . ILE C 1 83 ? 29.844 70.532 35.012 1.00 44.04 319 ILE D CA 1
ATOM 3525 C C . ILE C 1 83 ? 28.815 71.329 35.823 1.00 44.39 319 ILE D C 1
ATOM 3526 O O . ILE C 1 83 ? 29.014 72.516 36.091 1.00 43.33 319 ILE D O 1
ATOM 3531 N N . LEU C 1 84 ? 27.724 70.689 36.226 1.00 45.30 320 LEU D N 1
ATOM 3532 C CA . LEU C 1 84 ? 26.718 71.408 36.996 1.00 47.52 320 LEU D CA 1
ATOM 3533 C C . LEU C 1 84 ? 27.301 72.058 38.251 1.00 48.65 320 LEU D C 1
ATOM 3534 O O . LEU C 1 84 ? 26.864 73.141 38.648 1.00 49.33 320 LEU D O 1
ATOM 3539 N N . SER C 1 85 ? 28.299 71.418 38.859 1.00 48.89 321 SER D N 1
ATOM 3540 C CA . SER C 1 85 ? 28.919 71.969 40.060 1.00 50.30 321 SER D CA 1
ATOM 3541 C C . SER C 1 85 ? 29.799 73.167 39.740 1.00 50.45 321 SER D C 1
ATOM 3542 O O . SER C 1 85 ? 29.794 74.154 40.468 1.00 51.57 321 SER D O 1
ATOM 3545 N N . ALA C 1 86 ? 30.563 73.081 38.658 1.00 51.25 322 ALA D N 1
ATOM 3546 C CA . ALA C 1 86 ? 31.430 74.190 38.275 1.00 52.72 322 ALA D CA 1
ATOM 3547 C C . ALA C 1 86 ? 30.571 75.332 37.721 1.00 53.52 322 ALA D C 1
ATOM 3548 O O . ALA C 1 86 ? 30.982 76.496 37.722 1.00 53.23 322 ALA D O 1
ATOM 3550 N N . SER C 1 87 ? 29.368 74.997 37.262 1.00 53.08 323 SER D N 1
ATOM 3551 C CA . SER C 1 87 ? 28.482 76.010 36.714 1.00 53.70 323 SER D CA 1
ATOM 3552 C C . SER C 1 87 ? 27.957 76.916 37.828 1.00 53.92 323 SER D C 1
ATOM 3553 O O . SER C 1 87 ? 27.465 78.012 37.560 1.00 54.87 323 SER D O 1
ATOM 3556 N N . LYS C 1 88 ? 28.057 76.456 39.072 1.00 53.50 324 LYS D N 1
ATOM 3557 C CA . LYS C 1 88 ? 27.595 77.252 40.204 1.00 53.66 324 LYS D CA 1
ATOM 3558 C C . LYS C 1 88 ? 28.647 78.303 40.553 1.00 53.35 324 LYS D C 1
ATOM 3559 O O . LYS C 1 88 ? 28.415 79.179 41.384 1.00 54.74 324 LYS D O 1
ATOM 3565 N N . PHE C 1 89 ? 29.804 78.207 39.911 1.00 52.59 325 PHE D N 1
ATOM 3566 C CA . PHE C 1 89 ? 30.889 79.147 40.142 1.00 52.40 325 PHE D CA 1
ATOM 3567 C C . PHE C 1 89 ? 31.112 80.013 38.909 1.00 53.60 325 PHE D C 1
ATOM 3568 O O . PHE C 1 89 ? 31.721 81.083 38.998 1.00 54.62 325 PHE D O 1
ATOM 3576 N N . ASN C 1 90 ? 30.613 79.547 37.763 1.00 52.99 326 ASN D N 1
ATOM 3577 C CA . ASN C 1 90 ? 30.753 80.274 36.497 1.00 52.67 326 ASN D CA 1
ATOM 3578 C C . ASN C 1 90 ? 29.826 79.598 35.482 1.00 53.17 326 ASN D C 1
ATOM 3579 O O . ASN C 1 90 ? 30.125 78.509 34.985 1.00 53.50 326 ASN D O 1
ATOM 3584 N N . PRO C 1 91 ? 28.690 80.241 35.158 1.00 53.50 327 PRO D N 1
ATOM 3585 C CA . PRO C 1 91 ? 27.708 79.703 34.209 1.00 52.92 327 PRO D CA 1
ATOM 3586 C C . PRO C 1 91 ? 28.257 79.527 32.792 1.00 52.24 327 PRO D C 1
ATOM 3587 O O . PRO C 1 91 ? 27.623 78.880 31.955 1.00 51.64 327 PRO D O 1
ATOM 3591 N N . GLU C 1 92 ? 29.432 80.101 32.536 1.00 51.63 328 GLU D N 1
ATOM 3592 C CA . GLU C 1 92 ? 30.060 80.015 31.224 1.00 52.00 328 GLU D CA 1
ATOM 3593 C C . GLU C 1 92 ? 30.629 78.632 30.958 1.00 51.30 328 GLU D C 1
ATOM 3594 O O . GLU C 1 92 ? 30.666 78.185 29.810 1.00 51.91 328 GLU D O 1
ATOM 3600 N N . ILE C 1 93 ? 31.106 77.977 32.013 1.00 49.96 329 ILE D N 1
ATOM 3601 C CA . ILE C 1 93 ? 31.669 76.629 31.898 1.00 49.03 329 ILE D CA 1
ATOM 3602 C C . ILE C 1 93 ? 30.575 75.580 31.669 1.00 48.91 329 ILE D C 1
ATOM 3603 O O . ILE C 1 93 ? 29.771 75.330 32.572 1.00 47.12 329 ILE D O 1
ATOM 3608 N N . ARG C 1 94 ? 30.540 74.967 30.482 1.00 48.20 330 ARG D N 1
ATOM 3609 C CA . ARG C 1 94 ? 29.522 73.946 30.211 1.00 47.97 330 ARG D CA 1
ATOM 3610 C C . ARG C 1 94 ? 30.085 72.626 29.678 1.00 46.95 330 ARG D C 1
ATOM 3611 O O . ARG C 1 94 ? 29.319 71.684 29.436 1.00 47.48 330 ARG D O 1
ATOM 3619 N N . ALA C 1 95 ? 31.399 72.549 29.482 1.00 44.00 331 ALA D N 1
ATOM 3620 C CA . ALA C 1 95 ? 31.997 71.328 28.951 1.00 43.75 331 ALA D CA 1
ATOM 3621 C C . ALA C 1 95 ? 33.196 70.813 29.734 1.00 44.02 331 ALA D C 1
ATOM 3622 O O . ALA C 1 95 ? 33.967 71.591 30.296 1.00 44.13 331 ALA D O 1
ATOM 3624 N N . CYS C 1 96 ? 33.359 69.490 29.740 1.00 43.16 332 CYS D N 1
ATOM 3625 C CA . CYS C 1 96 ? 34.457 68.846 30.452 1.00 41.78 332 CYS D CA 1
ATOM 3626 C C . CYS C 1 96 ? 34.837 67.505 29.821 1.00 39.98 332 CYS D C 1
ATOM 3627 O O . CYS C 1 96 ? 34.015 66.846 29.186 1.00 39.89 332 CYS D O 1
ATOM 3638 N N . ASN C 1 98 ? 37.578 64.009 30.761 1.00 38.34 334 ASN D N 1
ATOM 3639 C CA . ASN C 1 98 ? 38.545 63.429 31.684 1.00 38.61 334 ASN D CA 1
ATOM 3640 C C . ASN C 1 98 ? 39.639 62.696 30.914 1.00 39.55 334 ASN D C 1
ATOM 3641 O O . ASN C 1 98 ? 39.356 61.907 30.007 1.00 38.89 334 ASN D O 1
ATOM 3646 N N . ILE C 1 99 ? 40.890 62.971 31.270 1.00 40.04 335 ILE D N 1
ATOM 3647 C CA . ILE C 1 99 ? 42.022 62.330 30.620 1.00 39.82 335 ILE D CA 1
ATOM 3648 C C . ILE C 1 99 ? 42.972 61.711 31.641 1.00 40.72 335 ILE D C 1
ATOM 3649 O O . ILE C 1 99 ? 42.833 61.920 32.847 1.00 39.95 335 ILE D O 1
ATOM 3654 N N . LYS C 1 100 ? 43.936 60.949 31.139 1.00 41.85 336 LYS D N 1
ATOM 3655 C CA . LYS C 1 100 ? 44.907 60.243 31.967 1.00 44.38 336 LYS D CA 1
ATOM 3656 C C . LYS C 1 100 ? 45.729 61.135 32.896 1.00 44.95 336 LYS D C 1
ATOM 3657 O O . LYS C 1 100 ? 46.147 62.229 32.517 1.00 45.41 336 LYS D O 1
ATOM 3663 N N . TYR C 1 101 ? 45.950 60.658 34.117 1.00 46.35 337 TYR D N 1
ATOM 3664 C CA . TYR C 1 101 ? 46.730 61.398 35.100 1.00 48.24 337 TYR D CA 1
ATOM 3665 C C . TYR C 1 101 ? 48.200 60.997 35.028 1.00 49.10 337 TYR D C 1
ATOM 3666 O O . TYR C 1 101 ? 48.530 59.852 34.714 1.00 49.10 337 TYR D O 1
ATOM 3675 N N . ASP C 1 102 ? 49.073 61.950 35.334 1.00 49.88 338 ASP D N 1
ATOM 3676 C CA . ASP C 1 102 ? 50.518 61.727 35.339 1.00 50.54 338 ASP D CA 1
ATOM 3677 C C . ASP C 1 102 ? 51.180 62.834 36.159 1.00 51.00 338 ASP D C 1
ATOM 3678 O O . ASP C 1 102 ? 51.021 64.016 35.859 1.00 51.68 338 ASP D O 1
ATOM 3683 N N . GLY C 1 103 ? 51.910 62.439 37.199 1.00 51.63 339 GLY D N 1
ATOM 3684 C CA . GLY C 1 103 ? 52.576 63.401 38.065 1.00 51.44 339 GLY D CA 1
ATOM 3685 C C . GLY C 1 103 ? 53.470 64.412 37.367 1.00 51.42 339 GLY D C 1
ATOM 3686 O O . GLY C 1 103 ? 53.344 65.620 37.589 1.00 51.98 339 GLY D O 1
ATOM 3687 N N . GLY C 1 104 ? 54.379 63.922 36.529 1.00 50.97 340 GLY D N 1
ATOM 3688 C CA . GLY C 1 104 ? 55.289 64.804 35.816 1.00 51.49 340 GLY D CA 1
ATOM 36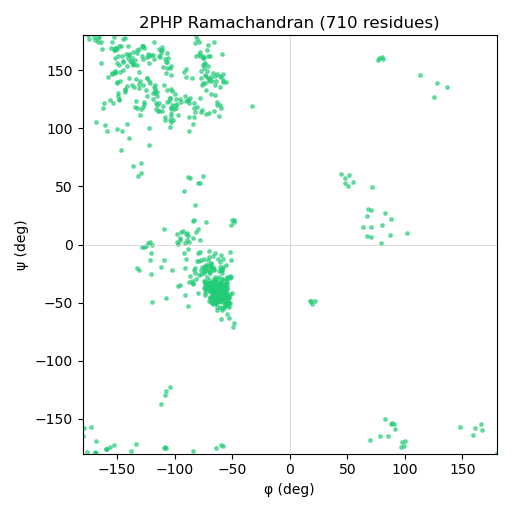89 C C . GLY C 1 104 ? 54.570 65.784 34.907 1.00 51.95 340 GLY D C 1
ATOM 3690 O O . GLY C 1 104 ? 54.938 66.962 34.821 1.00 52.05 340 GLY D O 1
ATOM 3691 N N . LEU C 1 105 ? 53.546 65.290 34.218 1.00 51.37 341 LEU D N 1
ATOM 3692 C CA . LEU C 1 105 ? 52.760 66.114 33.314 1.00 50.07 341 LEU D CA 1
ATOM 3693 C C . LEU C 1 105 ? 52.028 67.194 34.113 1.00 50.27 341 LEU D C 1
ATOM 3694 O O . LEU C 1 105 ? 51.951 68.346 33.683 1.00 49.22 341 LEU D O 1
ATOM 3699 N N . ILE C 1 106 ? 51.505 66.814 35.278 1.00 50.72 342 ILE D N 1
ATOM 3700 C CA . ILE C 1 106 ? 50.773 67.731 36.147 1.00 53.02 342 ILE D CA 1
ATOM 3701 C C . ILE C 1 106 ? 51.592 68.951 36.566 1.00 54.36 342 ILE D C 1
ATOM 3702 O O . ILE C 1 106 ? 51.084 70.076 36.579 1.00 55.04 342 ILE D O 1
ATOM 3707 N N . LYS C 1 107 ? 52.854 68.729 36.916 1.00 54.65 343 LYS D N 1
ATOM 3708 C CA . LYS C 1 107 ? 53.720 69.825 37.321 1.00 54.56 343 LYS D CA 1
ATOM 3709 C C . LYS C 1 107 ? 53.867 70.817 36.179 1.00 54.78 343 LYS D C 1
ATOM 3710 O O . LYS C 1 107 ? 53.777 72.023 36.397 1.00 55.33 343 LYS D O 1
ATOM 3716 N N . LEU C 1 108 ? 54.094 70.299 34.972 1.00 54.23 344 LEU D N 1
ATOM 3717 C CA . LEU C 1 108 ? 54.266 71.120 33.776 1.00 54.15 344 LEU D CA 1
ATOM 3718 C C . LEU C 1 108 ? 52.985 71.834 33.364 1.00 55.29 344 LEU D C 1
ATOM 3719 O O . LEU C 1 108 ? 53.024 72.813 32.613 1.00 56.72 344 LEU D O 1
ATOM 3724 N N . LEU C 1 109 ? 51.850 71.340 33.845 1.00 55.29 345 LEU D N 1
ATOM 3725 C CA . LEU C 1 109 ? 50.580 71.957 33.504 1.00 56.73 345 LEU D CA 1
ATOM 3726 C C . LEU C 1 109 ? 50.307 73.128 34.439 1.00 57.19 345 LEU D C 1
ATOM 3727 O O . LEU C 1 109 ? 49.704 74.123 34.032 1.00 58.05 345 LEU D O 1
ATOM 3732 N N . LYS C 1 110 ? 50.768 73.008 35.684 1.00 57.53 346 LYS D N 1
ATOM 3733 C CA . LYS C 1 110 ? 50.577 74.049 36.695 1.00 57.57 346 LYS D CA 1
ATOM 3734 C C . LYS C 1 110 ? 51.177 75.411 36.302 1.00 57.57 346 LYS D C 1
ATOM 3735 O O . LYS C 1 110 ? 50.723 76.457 36.787 1.00 57.35 346 LYS D O 1
ATOM 3741 N N . ASP C 1 111 ? 52.181 75.382 35.426 1.00 57.39 347 ASP D N 1
ATOM 3742 C CA . ASP C 1 111 ? 52.868 76.572 34.935 1.00 58.12 347 ASP D CA 1
ATOM 3743 C C . ASP C 1 111 ? 52.196 77.164 33.703 1.00 57.50 347 ASP D C 1
ATOM 3744 O O . ASP C 1 111 ? 52.629 78.198 33.197 1.00 58.26 347 ASP D O 1
ATOM 3749 N N . LYS C 1 112 ? 51.154 76.511 33.200 1.00 56.18 348 LYS D N 1
ATOM 3750 C CA . LYS C 1 112 ? 50.478 77.030 32.017 1.00 54.51 348 LYS D CA 1
ATOM 3751 C C . LYS C 1 112 ? 48.963 77.104 32.149 1.00 53.58 348 LYS D C 1
ATOM 3752 O O . LYS C 1 112 ? 48.319 77.870 31.442 1.00 55.02 348 LYS D O 1
ATOM 3758 N N . PHE C 1 113 ? 48.393 76.329 33.062 1.00 51.38 349 PHE D N 1
ATOM 3759 C CA . PHE C 1 113 ? 46.944 76.326 33.236 1.00 50.85 349 PHE D CA 1
ATOM 3760 C C . PHE C 1 113 ? 46.538 76.664 34.666 1.00 50.38 349 PHE D C 1
ATOM 3761 O O . PHE C 1 113 ? 47.353 76.612 35.585 1.00 50.28 349 PHE D O 1
ATOM 3769 N N . ALA C 1 114 ? 45.265 77.004 34.838 1.00 50.76 350 ALA D N 1
ATOM 3770 C CA . ALA C 1 114 ? 44.719 77.302 36.153 1.00 51.03 350 ALA D CA 1
ATOM 3771 C C . ALA C 1 114 ? 44.350 75.946 36.741 1.00 51.63 350 ALA D C 1
ATOM 3772 O O . ALA C 1 114 ? 43.340 75.351 36.358 1.00 51.82 350 ALA D O 1
ATOM 3774 N N . VAL C 1 115 ? 45.178 75.457 37.658 1.00 51.58 351 VAL D N 1
ATOM 3775 C CA . VAL C 1 115 ? 44.949 74.159 38.278 1.00 51.19 351 VAL D CA 1
ATOM 3776 C C . VAL C 1 115 ? 44.526 74.204 39.748 1.00 52.03 351 VAL D C 1
ATOM 3777 O O . VAL C 1 115 ? 45.059 74.969 40.553 1.00 53.18 351 VAL D O 1
ATOM 3781 N N . SER C 1 116 ? 43.548 73.374 40.082 1.00 51.64 352 SER D N 1
ATOM 3782 C CA . SER C 1 116 ? 43.060 73.256 41.446 1.00 52.22 352 SER D CA 1
ATOM 3783 C C . SER C 1 116 ? 42.876 71.761 41.614 1.00 52.99 352 SER D C 1
ATOM 3784 O O . SER C 1 116 ? 43.186 70.999 40.694 1.00 53.91 352 SER D O 1
ATOM 3787 N N . SER C 1 117 ? 42.378 71.325 42.766 1.00 53.48 353 SER D N 1
ATOM 3788 C CA . SER C 1 117 ? 42.182 69.895 42.975 1.00 54.27 353 SER D CA 1
ATOM 3789 C C . SER C 1 117 ? 41.359 69.566 44.210 1.00 54.21 353 SER D C 1
ATOM 3790 O O . SER C 1 117 ? 40.741 70.441 44.822 1.00 54.81 353 SER D O 1
ATOM 3793 N N . PHE C 1 118 ? 41.356 68.285 44.557 1.00 54.58 354 PHE D N 1
ATOM 3794 C CA . PHE C 1 118 ? 40.631 67.791 45.718 1.00 55.11 354 PHE D CA 1
ATOM 3795 C C . PHE C 1 118 ? 41.164 66.402 46.034 1.00 55.51 354 PHE D C 1
ATOM 3796 O O . PHE C 1 118 ? 41.724 65.731 45.158 1.00 55.23 354 PHE D O 1
ATOM 3804 N N . ASP C 1 119 ? 41.008 65.977 47.285 1.00 55.29 355 ASP D N 1
ATOM 3805 C CA . ASP C 1 119 ? 41.471 64.659 47.685 1.00 54.82 355 ASP D CA 1
ATOM 3806 C C . ASP C 1 119 ? 40.295 63.778 48.078 1.00 54.58 355 ASP D C 1
ATOM 3807 O O . ASP C 1 119 ? 39.439 64.174 48.873 1.00 54.83 355 ASP D O 1
ATOM 3812 N N . ARG C 1 120 ? 40.275 62.571 47.525 1.00 53.49 356 ARG D N 1
ATOM 3813 C CA . ARG C 1 120 ? 39.199 61.627 47.776 1.00 53.78 356 ARG D CA 1
ATOM 3814 C C . ARG C 1 120 ? 39.017 61.180 49.227 1.00 54.69 356 ARG D C 1
ATOM 3815 O O . ARG C 1 120 ? 37.908 60.832 49.627 1.00 54.89 356 ARG D O 1
ATOM 3823 N N . LYS C 1 121 ? 40.087 61.188 50.017 1.00 55.39 357 LYS D N 1
ATOM 3824 C CA . LYS C 1 121 ? 39.983 60.766 51.415 1.00 56.59 357 LYS D CA 1
ATOM 3825 C C . LYS C 1 121 ? 39.240 61.775 52.317 1.00 56.58 357 LYS D C 1
ATOM 3826 O O . LYS C 1 121 ? 38.628 61.386 53.317 1.00 56.88 357 LYS D O 1
ATOM 3832 N N . GLU C 1 122 ? 39.279 63.061 51.974 1.00 56.22 358 GLU D N 1
ATOM 3833 C CA . GLU C 1 122 ? 38.608 64.067 52.800 1.00 56.94 358 GLU D CA 1
ATOM 3834 C C . GLU C 1 122 ? 37.089 64.039 52.634 1.00 57.03 358 GLU D C 1
ATOM 3835 O O . GLU C 1 122 ? 36.352 64.455 53.527 1.00 57.63 358 GLU D O 1
ATOM 3841 N N . GLU C 1 123 ? 36.625 63.545 51.490 1.00 57.23 359 GLU D N 1
ATOM 3842 C CA . GLU C 1 123 ? 35.195 63.482 51.197 1.00 57.38 359 GLU D CA 1
ATOM 3843 C C . GLU C 1 123 ? 34.324 63.247 52.432 1.00 57.13 359 GLU D C 1
ATOM 3844 O O . GLU C 1 123 ? 34.443 62.223 53.105 1.00 57.11 359 GLU D O 1
ATOM 3850 N N . PRO C 1 124 ? 33.428 64.199 52.742 1.00 57.21 360 PRO D N 1
ATOM 3851 C CA . PRO C 1 124 ? 32.544 64.064 53.905 1.00 57.30 360 PRO D CA 1
ATOM 3852 C C . PRO C 1 124 ? 31.448 63.051 53.590 1.00 57.58 360 PRO D C 1
ATOM 3853 O O . PRO C 1 124 ? 31.112 62.832 52.424 1.00 58.62 360 PRO D O 1
ATOM 3857 N N . PRO C 1 125 ? 30.876 62.420 54.623 1.00 57.93 361 PRO D N 1
ATOM 3858 C CA . PRO C 1 125 ? 29.817 61.431 54.398 1.00 58.08 361 PRO D CA 1
ATOM 3859 C C . PRO C 1 125 ? 28.612 62.022 53.671 1.00 57.96 361 PRO D C 1
ATOM 3860 O O . PRO C 1 125 ? 28.457 63.241 53.589 1.00 57.78 361 PRO D O 1
ATOM 3864 N N . ASN C 1 126 ? 27.773 61.136 53.142 1.00 58.25 362 ASN D N 1
ATOM 3865 C CA . ASN C 1 126 ? 26.554 61.506 52.433 1.00 59.03 362 ASN D CA 1
ATOM 3866 C C . ASN C 1 126 ? 26.688 62.592 51.372 1.00 58.78 362 ASN D C 1
ATOM 3867 O O . ASN C 1 126 ? 25.958 63.587 51.394 1.00 59.02 362 ASN D O 1
ATOM 3872 N N . VAL C 1 127 ? 27.615 62.401 50.441 1.00 57.80 363 VAL D N 1
ATOM 3873 C CA . VAL C 1 127 ? 27.808 63.359 49.358 1.00 56.85 363 VAL D CA 1
ATOM 3874 C C . VAL C 1 127 ? 28.291 62.625 48.112 1.00 56.21 363 VAL D C 1
ATOM 3875 O O . VAL C 1 127 ? 28.753 61.484 48.191 1.00 56.46 363 VAL D O 1
ATOM 3879 N N . SER C 1 128 ? 28.163 63.286 46.965 1.00 54.63 364 SER D N 1
ATOM 3880 C CA . SER C 1 128 ? 28.607 62.740 45.690 1.00 52.54 364 SER D CA 1
ATOM 3881 C C . SER C 1 128 ? 30.065 63.147 45.524 1.00 50.76 364 SER D C 1
ATOM 3882 O O . SER C 1 128 ? 30.392 64.330 45.588 1.00 51.00 364 SER D O 1
ATOM 3885 N N . THR C 1 129 ? 30.941 62.174 45.311 1.00 48.86 365 THR D N 1
ATOM 3886 C CA . THR C 1 129 ? 32.357 62.478 45.170 1.00 47.97 365 THR D CA 1
ATOM 3887 C C . THR C 1 129 ? 32.647 63.578 44.152 1.00 47.76 365 THR D C 1
ATOM 3888 O O . THR C 1 129 ? 33.433 64.479 44.427 1.00 46.99 365 THR D O 1
ATOM 3900 N N . GLU C 1 131 ? 30.445 65.945 42.777 1.00 51.59 367 GLU D N 1
ATOM 3901 C CA . GLU C 1 131 ? 29.843 67.218 43.163 1.00 52.01 367 GLU D CA 1
ATOM 3902 C C . GLU C 1 131 ? 30.702 67.857 44.243 1.00 51.78 367 GLU D C 1
ATOM 3903 O O . GLU C 1 131 ? 31.049 69.034 44.160 1.00 51.53 367 GLU D O 1
ATOM 3909 N N . TRP C 1 132 ? 31.038 67.067 45.260 1.00 51.68 368 TRP D N 1
ATOM 3910 C CA . TRP C 1 132 ? 31.853 67.545 46.369 1.00 51.67 368 TRP D CA 1
ATOM 3911 C C . TRP C 1 132 ? 33.238 67.964 45.910 1.00 51.54 368 TRP D C 1
ATOM 3912 O O . TRP C 1 132 ? 33.658 69.101 46.137 1.00 52.54 368 TRP D O 1
ATOM 3923 N N . GLY C 1 133 ? 33.948 67.037 45.273 1.00 50.54 369 GLY D N 1
ATOM 3924 C CA . GLY C 1 133 ? 35.292 67.318 44.802 1.00 50.05 369 GLY D CA 1
ATOM 3925 C C . GLY C 1 133 ? 35.394 68.554 43.925 1.00 51.45 369 GLY D C 1
ATOM 3926 O O . GLY C 1 133 ? 36.305 69.376 44.095 1.00 49.89 369 GLY D O 1
ATOM 3927 N N . THR C 1 134 ? 34.466 68.687 42.978 1.00 51.69 370 THR D N 1
ATOM 3928 C CA . THR C 1 134 ? 34.478 69.832 42.074 1.00 52.49 370 THR D CA 1
ATOM 3929 C C . THR C 1 134 ? 34.238 71.114 42.856 1.00 53.00 370 THR D C 1
ATOM 3930 O O . THR C 1 134 ? 34.962 72.100 42.680 1.00 53.24 370 THR D O 1
ATOM 3934 N N . LYS C 1 135 ? 33.224 71.094 43.719 1.00 53.53 371 LYS D N 1
ATOM 3935 C CA . LYS C 1 135 ? 32.894 72.261 44.531 1.00 53.95 371 LYS D CA 1
ATOM 3936 C C . LYS C 1 135 ? 34.094 72.662 45.388 1.00 54.04 371 LYS D C 1
ATOM 3937 O O . LYS C 1 135 ? 34.435 73.843 45.468 1.00 55.04 371 LYS D O 1
ATOM 3943 N N . ILE C 1 136 ? 34.745 71.683 46.013 1.00 53.81 372 ILE D N 1
ATOM 3944 C CA . ILE C 1 136 ? 35.916 71.960 46.842 1.00 53.38 372 ILE D CA 1
ATOM 3945 C C . ILE C 1 136 ? 37.051 72.518 45.992 1.00 52.54 372 ILE D C 1
ATOM 3946 O O . ILE C 1 136 ? 37.745 73.444 46.401 1.00 52.88 372 ILE D O 1
ATOM 3951 N N . ALA C 1 137 ? 37.243 71.943 44.811 1.00 52.05 373 ALA D N 1
ATOM 3952 C CA . ALA C 1 137 ? 38.302 72.387 43.911 1.00 52.47 373 ALA D CA 1
ATOM 3953 C C . ALA C 1 137 ? 38.076 73.821 43.436 1.00 53.12 373 ALA D C 1
ATOM 3954 O O . ALA C 1 137 ? 39.030 74.579 43.249 1.00 52.29 373 ALA D O 1
ATOM 3956 N N . CYS C 1 138 ? 36.813 74.189 43.234 1.00 53.92 374 CYS D N 1
ATOM 3957 C CA . CYS C 1 138 ? 36.481 75.537 42.787 1.00 55.00 374 CYS D CA 1
ATOM 3958 C C . CYS C 1 138 ? 36.511 76.530 43.951 1.00 55.68 374 CYS D C 1
ATOM 3959 O O . CYS C 1 138 ? 37.013 77.642 43.795 1.00 55.67 374 CYS D O 1
ATOM 3962 N N . GLU C 1 139 ? 35.982 76.134 45.110 1.00 55.56 375 GLU D N 1
ATOM 3963 C CA . GLU C 1 139 ? 36.006 76.998 46.298 1.00 55.90 375 GLU D CA 1
ATOM 3964 C C . GLU C 1 139 ? 37.465 77.317 46.598 1.00 56.46 375 GLU D C 1
ATOM 3965 O O . GLU C 1 139 ? 37.801 78.417 47.019 1.00 58.01 375 GLU D O 1
ATOM 3971 N N . LYS C 1 140 ? 38.315 76.320 46.380 1.00 56.86 376 LYS D N 1
ATOM 3972 C CA . LYS C 1 140 ? 39.748 76.410 46.613 1.00 55.95 376 LYS D CA 1
ATOM 3973 C C . LYS C 1 140 ? 40.471 77.308 45.612 1.00 55.29 376 LYS D C 1
ATOM 3974 O O . LYS C 1 140 ? 41.451 77.959 45.953 1.00 55.64 376 LYS D O 1
ATOM 3980 N N . PHE C 1 141 ? 39.991 77.328 44.374 1.00 54.91 377 PHE D N 1
ATOM 3981 C CA . PHE C 1 141 ? 40.619 78.119 43.325 1.00 54.76 377 PHE D CA 1
ATOM 3982 C C . PHE C 1 141 ? 40.091 79.549 43.268 1.00 55.53 377 PHE D C 1
ATOM 3983 O O . PHE C 1 141 ? 40.825 80.474 42.900 1.00 55.02 377 PHE D O 1
ATOM 3991 N N . GLY C 1 142 ? 38.817 79.720 43.612 1.00 56.06 378 GLY D N 1
ATOM 3992 C CA . GLY C 1 142 ? 38.212 81.040 43.577 1.00 56.20 378 GLY D CA 1
ATOM 3993 C C . GLY C 1 142 ? 37.344 81.218 42.344 1.00 56.46 378 GLY D C 1
ATOM 3994 O O . GLY C 1 142 ? 36.888 82.320 42.030 1.00 56.57 378 GLY D O 1
ATOM 3995 N N . GLY C 1 143 ? 37.122 80.112 41.645 1.00 56.10 379 GLY D N 1
ATOM 3996 C CA . GLY C 1 143 ? 36.321 80.114 40.438 1.00 55.01 379 GLY D CA 1
ATOM 3997 C C . GLY C 1 143 ? 36.556 78.789 39.743 1.00 54.45 379 GLY D C 1
ATOM 3998 O O . GLY C 1 143 ? 37.013 77.824 40.367 1.00 54.59 379 GLY D O 1
ATOM 3999 N N . VAL C 1 144 ? 36.261 78.735 38.451 1.00 53.49 380 VAL D N 1
ATOM 4000 C CA . VAL C 1 144 ? 36.455 77.507 37.697 1.00 51.62 380 VAL D CA 1
ATOM 4001 C C . VAL C 1 144 ? 37.786 77.534 36.953 1.00 50.71 380 VAL D C 1
ATOM 4002 O O . VAL C 1 144 ? 37.976 78.317 36.019 1.00 51.13 380 VAL D O 1
ATOM 4006 N N . PRO C 1 145 ? 38.734 76.682 37.370 1.00 49.62 381 PRO D N 1
ATOM 4007 C CA . PRO C 1 145 ? 40.059 76.596 36.752 1.00 49.05 381 PRO D CA 1
ATOM 4008 C C . PRO C 1 145 ? 40.020 75.718 35.502 1.00 48.79 381 PRO D C 1
ATOM 4009 O O . PRO C 1 145 ? 39.003 75.086 35.213 1.00 48.04 381 PRO D O 1
ATOM 4013 N N . ASP C 1 146 ? 41.134 75.673 34.778 1.00 47.92 382 ASP D N 1
ATOM 4014 C CA . ASP C 1 146 ? 41.222 74.867 33.568 1.00 48.55 382 ASP D CA 1
ATOM 4015 C C . ASP C 1 146 ? 41.214 73.389 33.910 1.00 48.95 382 ASP D C 1
ATOM 4016 O O . ASP C 1 146 ? 40.510 72.591 33.282 1.00 49.19 382 ASP D O 1
ATOM 4021 N N . ILE C 1 147 ? 42.006 73.038 34.918 1.00 48.51 383 ILE D N 1
ATOM 4022 C CA . ILE C 1 147 ? 42.161 71.656 35.337 1.00 46.85 383 ILE D CA 1
ATOM 4023 C C . ILE C 1 147 ? 41.813 71.379 36.795 1.00 47.23 383 ILE D C 1
ATOM 4024 O O . ILE C 1 147 ? 42.095 72.179 37.688 1.00 47.76 383 ILE D O 1
ATOM 4029 N N . ILE C 1 148 ? 41.177 70.233 37.008 1.00 46.29 384 ILE D N 1
ATOM 4030 C CA . ILE C 1 148 ? 40.792 69.757 38.328 1.00 45.28 384 ILE D CA 1
ATOM 4031 C C . ILE C 1 148 ? 41.249 68.304 38.321 1.00 47.40 384 ILE D C 1
ATOM 4032 O O . ILE C 1 148 ? 40.768 67.503 37.508 1.00 47.06 384 ILE D O 1
ATOM 4037 N N . TYR C 1 149 ? 42.183 67.966 39.206 1.00 49.19 385 TYR D N 1
ATOM 4038 C CA . TYR C 1 149 ? 42.699 66.604 39.282 1.00 50.37 385 TYR D CA 1
ATOM 4039 C C . TYR C 1 149 ? 42.621 66.071 40.706 1.00 51.15 385 TYR D C 1
ATOM 4040 O O . TYR C 1 149 ? 42.325 66.813 41.644 1.00 51.25 385 TYR D O 1
ATOM 4049 N N . ASP C 1 150 ? 42.891 64.779 40.854 1.00 51.39 386 ASP D N 1
ATOM 4050 C CA . ASP C 1 150 ? 42.895 64.119 42.154 1.00 51.80 386 ASP D CA 1
ATOM 4051 C C . ASP C 1 150 ? 43.823 62.927 41.982 1.00 51.91 386 ASP D C 1
ATOM 4052 O O . ASP C 1 150 ? 43.903 62.360 40.895 1.00 51.40 386 ASP D O 1
ATOM 4057 N N . ARG C 1 151 ? 44.524 62.552 43.046 1.00 51.61 387 ARG D N 1
ATOM 4058 C CA . ARG C 1 151 ? 45.465 61.437 42.983 1.00 51.16 387 ARG D CA 1
ATOM 4059 C C . ARG C 1 151 ? 44.824 60.056 43.019 1.00 49.74 387 ARG D C 1
ATOM 4060 O O . ARG C 1 151 ? 45.524 59.046 43.033 1.00 49.00 387 ARG D O 1
ATOM 4068 N N . GLY C 1 152 ? 43.499 60.010 43.029 1.00 49.14 388 GLY D N 1
ATOM 4069 C CA . GLY C 1 152 ? 42.820 58.729 43.069 1.00 48.60 388 GLY D CA 1
ATOM 4070 C C . GLY C 1 152 ? 42.626 58.260 44.498 1.00 47.82 388 GLY D C 1
ATOM 4071 O O . GLY C 1 152 ? 42.575 59.070 45.425 1.00 47.30 388 GLY D O 1
ATOM 4072 N N . GLY C 1 153 ? 42.518 56.948 44.674 1.00 47.11 389 GLY D N 1
ATOM 4073 C CA . GLY C 1 153 ? 42.329 56.394 45.999 1.00 46.84 389 GLY D CA 1
ATOM 4074 C C . GLY C 1 153 ? 41.896 54.941 45.965 1.00 47.02 389 GLY D C 1
ATOM 4075 O O . GLY C 1 153 ? 42.167 54.221 45.004 1.00 46.16 389 GLY D O 1
ATOM 4076 N N . GLU C 1 154 ? 41.215 54.513 47.021 1.00 47.08 390 GLU D N 1
ATOM 4077 C CA . GLU C 1 154 ? 40.737 53.143 47.125 1.00 47.99 390 GLU D CA 1
ATOM 4078 C C . GLU C 1 154 ? 39.753 52.814 45.995 1.00 47.67 390 GLU D C 1
ATOM 4079 O O . GLU C 1 154 ? 38.638 53.339 45.955 1.00 47.81 390 GLU D O 1
ATOM 4085 N N . GLY C 1 155 ? 40.187 51.954 45.075 1.00 47.35 391 GLY D N 1
ATOM 4086 C CA . GLY C 1 155 ? 39.353 51.552 43.952 1.00 47.15 391 GLY D CA 1
ATOM 4087 C C . GLY C 1 155 ? 39.116 52.634 42.909 1.00 46.97 391 GLY D C 1
ATOM 4088 O O . GLY C 1 155 ? 38.222 52.508 42.071 1.00 46.65 391 GLY D O 1
ATOM 4089 N N . LYS C 1 156 ? 39.916 53.696 42.950 1.00 47.19 392 LYS D N 1
ATOM 4090 C CA . LYS C 1 156 ? 39.764 54.803 42.008 1.00 45.68 392 LYS D CA 1
ATOM 4091 C C . LYS C 1 156 ? 41.083 55.253 41.397 1.00 45.76 392 LYS D C 1
ATOM 4092 O O . LYS C 1 156 ? 42.022 55.628 42.101 1.00 45.98 392 LYS D O 1
ATOM 4098 N N . GLU C 1 157 ? 41.130 55.233 40.073 1.00 44.56 393 GLU D N 1
ATOM 4099 C CA . GLU C 1 157 ? 42.308 55.640 39.326 1.00 44.64 393 GLU D CA 1
ATOM 4100 C C . GLU C 1 157 ? 42.458 57.167 39.358 1.00 43.76 393 GLU D C 1
ATOM 4101 O O . GLU C 1 157 ? 41.462 57.890 39.391 1.00 43.20 393 GLU D O 1
ATOM 4107 N N . PRO C 1 158 ? 43.706 57.674 39.385 1.00 43.54 394 PRO D N 1
ATOM 4108 C CA . PRO C 1 158 ? 43.961 59.121 39.406 1.00 44.25 394 PRO D CA 1
ATOM 4109 C C . PRO C 1 158 ? 43.483 59.742 38.088 1.00 45.46 394 PRO D C 1
ATOM 4110 O O . PRO C 1 158 ? 43.616 59.128 37.027 1.00 45.58 394 PRO D O 1
ATOM 4122 N N . ILE C 1 160 ? 42.705 63.497 35.503 1.00 44.00 396 ILE D N 1
ATOM 4123 C CA . ILE C 1 160 ? 42.909 64.897 35.127 1.00 42.03 396 ILE D CA 1
ATOM 4124 C C . ILE C 1 160 ? 41.636 65.299 34.389 1.00 42.35 396 ILE D C 1
ATOM 4125 O O . ILE C 1 160 ? 41.252 64.647 33.417 1.00 43.41 396 ILE D O 1
ATOM 4130 N N . ARG C 1 161 ? 40.979 66.360 34.848 1.00 40.61 397 ARG D N 1
ATOM 4131 C CA . ARG C 1 161 ? 39.741 66.814 34.218 1.00 39.29 397 ARG D CA 1
ATOM 4132 C C . ARG C 1 161 ? 39.902 68.203 33.618 1.00 39.08 397 ARG D C 1
ATOM 4133 O O . ARG C 1 161 ? 40.155 69.174 34.332 1.00 39.62 397 ARG D O 1
ATOM 4141 N N . VAL C 1 162 ? 39.771 68.290 32.299 1.00 38.39 398 VAL D N 1
ATOM 4142 C CA . VAL C 1 162 ? 39.898 69.564 31.601 1.00 38.79 398 VAL D CA 1
ATOM 4143 C C . VAL C 1 162 ? 38.520 70.177 31.388 1.00 39.36 398 VAL D C 1
ATOM 4144 O O . VAL C 1 162 ? 37.625 69.532 30.837 1.00 39.25 398 VAL D O 1
ATOM 4148 N N . LEU C 1 163 ? 38.338 71.418 31.841 1.00 39.09 399 LEU D N 1
ATOM 4149 C CA . LEU C 1 163 ? 37.044 72.081 31.684 1.00 38.10 399 LEU D CA 1
ATOM 4150 C C . LEU C 1 163 ? 37.103 73.245 30.685 1.00 36.66 399 LEU D C 1
ATOM 4151 O O . LEU C 1 163 ? 38.186 73.630 30.239 1.00 33.69 399 LEU D O 1
ATOM 4156 N N . GLY C 1 164 ? 35.929 73.764 30.321 1.00 35.40 400 GLY D N 1
ATOM 4157 C CA . GLY C 1 164 ? 35.861 74.874 29.391 1.00 36.97 400 GLY D CA 1
ATOM 4158 C C . GLY C 1 164 ? 34.456 75.358 29.069 1.00 39.04 400 GLY D C 1
ATOM 4159 O O . GLY C 1 164 ? 33.460 74.840 29.593 1.00 38.14 400 GLY D O 1
ATOM 4160 N N . ARG C 1 165 ? 34.388 76.365 28.200 1.00 40.65 401 ARG D N 1
ATOM 4161 C CA . ARG C 1 165 ? 33.122 76.948 27.766 1.00 43.30 401 ARG D CA 1
ATOM 4162 C C . ARG C 1 165 ? 32.407 76.028 26.783 1.00 42.26 401 ARG D C 1
ATOM 4163 O O . ARG C 1 165 ? 31.203 76.123 26.600 1.00 42.71 401 ARG D O 1
ATOM 4171 N N . ASP C 1 166 ? 33.148 75.148 26.127 1.00 41.64 402 ASP D N 1
ATOM 4172 C CA . ASP C 1 166 ? 32.509 74.210 25.219 1.00 40.45 402 ASP D CA 1
ATOM 4173 C 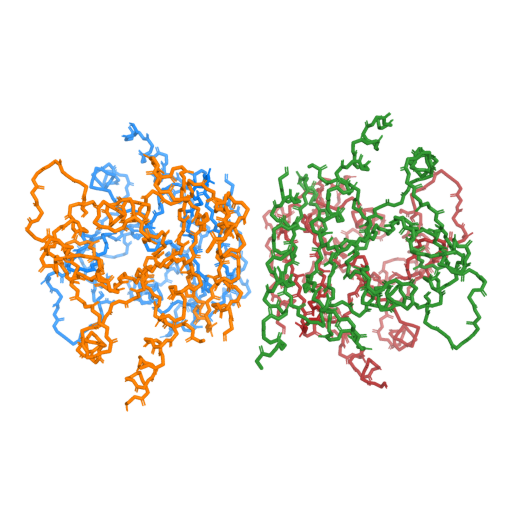C . ASP C 1 166 ? 33.457 73.067 24.908 1.00 37.48 402 ASP D C 1
ATOM 4174 O O . ASP C 1 166 ? 34.640 73.127 25.238 1.00 35.22 402 ASP D O 1
ATOM 4179 N N . ALA C 1 167 ? 32.925 72.020 24.289 1.00 35.29 403 ALA D N 1
ATOM 4180 C CA . ALA C 1 167 ? 33.716 70.842 23.956 1.00 34.28 403 ALA D CA 1
ATOM 4181 C C . ALA C 1 167 ? 34.912 71.156 23.075 1.00 33.33 403 ALA D C 1
ATOM 4182 O O . ALA C 1 167 ? 35.982 70.565 23.241 1.00 33.08 403 ALA D O 1
ATOM 4184 N N . ILE C 1 168 ? 34.739 72.082 22.136 1.00 33.64 404 ILE D N 1
ATOM 4185 C CA . ILE C 1 168 ? 35.829 72.439 21.239 1.00 34.15 404 ILE D CA 1
ATOM 4186 C C . ILE C 1 168 ? 36.949 73.106 22.029 1.00 35.10 404 ILE D C 1
ATOM 4187 O O . ILE C 1 168 ? 38.122 72.812 21.805 1.00 33.76 404 ILE D O 1
ATOM 4192 N N . GLU C 1 169 ? 36.574 73.995 22.952 1.00 37.26 405 GLU D N 1
ATOM 4193 C CA . GLU C 1 169 ? 37.537 74.685 23.813 1.00 40.43 405 GLU D CA 1
ATOM 4194 C C . GLU C 1 169 ? 38.354 73.623 24.546 1.00 40.48 405 GLU D C 1
ATOM 4195 O O . GLU C 1 169 ? 39.588 73.637 24.527 1.00 39.74 405 GLU D O 1
ATOM 4201 N N . VAL C 1 170 ? 37.639 72.710 25.200 1.00 40.47 406 VAL D N 1
ATOM 4202 C CA . VAL C 1 170 ? 38.263 71.628 25.958 1.00 39.25 406 VAL D CA 1
ATOM 4203 C C . VAL C 1 170 ? 39.214 70.814 25.088 1.00 38.38 406 VAL D C 1
ATOM 4204 O O . VAL C 1 170 ? 40.367 70.596 25.454 1.00 39.05 406 VAL D O 1
ATOM 4208 N N . VAL C 1 171 ? 38.737 70.363 23.935 1.00 38.34 407 VAL D N 1
ATOM 4209 C CA . VAL C 1 171 ? 39.582 69.577 23.056 1.00 39.50 407 VAL D CA 1
ATOM 4210 C C . VAL C 1 171 ? 40.849 70.343 22.684 1.00 41.42 407 VAL D C 1
ATOM 4211 O O . VAL C 1 171 ? 41.940 69.773 22.669 1.00 41.62 407 VAL D O 1
ATOM 4215 N N . LYS C 1 172 ? 40.714 71.631 22.383 1.00 42.68 408 LYS D N 1
ATOM 4216 C CA . LYS C 1 172 ? 41.883 72.427 22.032 1.00 43.95 408 LYS D CA 1
ATOM 4217 C C . LYS C 1 172 ? 42.873 72.381 23.194 1.00 43.99 408 LYS D C 1
ATOM 4218 O O . LYS C 1 172 ? 44.076 72.202 22.993 1.00 43.74 408 LYS D O 1
ATOM 4224 N N . LYS C 1 173 ? 42.358 72.531 24.412 1.00 42.89 409 LYS D N 1
ATOM 4225 C CA . LYS C 1 173 ? 43.205 72.480 25.594 1.00 43.38 409 LYS D CA 1
ATOM 4226 C C . LYS C 1 173 ? 43.876 71.114 25.698 1.00 43.63 409 LYS D C 1
ATOM 4227 O O . LYS C 1 173 ? 45.071 71.022 25.978 1.00 44.03 409 LYS D O 1
ATOM 4233 N N . VAL C 1 174 ? 43.106 70.050 25.474 1.00 43.92 410 VAL D N 1
ATOM 4234 C CA . VAL C 1 174 ? 43.666 68.707 25.560 1.00 42.52 410 VAL D CA 1
ATOM 4235 C C . VAL C 1 174 ? 44.796 68.501 24.561 1.00 42.62 410 VAL D C 1
ATOM 4236 O O . VAL C 1 174 ? 45.748 67.778 24.845 1.00 42.17 410 VAL D O 1
ATOM 4240 N N . GLU C 1 175 ? 44.702 69.140 23.396 1.00 43.59 411 GLU D N 1
ATOM 4241 C CA . GLU C 1 175 ? 45.748 68.997 22.382 1.00 44.88 411 GLU D CA 1
ATOM 4242 C C . GLU C 1 175 ? 47.049 69.628 22.870 1.00 45.80 411 GLU D C 1
ATOM 4243 O O . GLU C 1 175 ? 48.140 69.114 22.606 1.00 45.03 411 GLU D O 1
ATOM 4249 N N . VAL C 1 176 ? 46.926 70.748 23.575 1.00 46.29 412 VAL D N 1
ATOM 4250 C CA . VAL C 1 176 ? 48.087 71.431 24.128 1.00 46.91 412 VAL D CA 1
ATOM 4251 C C . VAL C 1 176 ? 48.696 70.512 25.185 1.00 46.48 412 VAL D C 1
ATOM 4252 O O . VAL C 1 176 ? 49.909 70.299 25.216 1.00 46.56 412 VAL D O 1
ATOM 4256 N N . ILE C 1 177 ? 47.840 69.963 26.043 1.00 44.82 413 ILE D N 1
ATOM 4257 C CA . ILE C 1 177 ? 48.293 69.060 27.098 1.00 45.14 413 ILE D CA 1
ATOM 4258 C C . ILE C 1 177 ? 49.002 67.832 26.516 1.00 44.92 413 ILE D C 1
ATOM 4259 O O . ILE C 1 177 ? 50.070 67.441 26.987 1.00 44.90 413 ILE D O 1
ATOM 4264 N N . GLN C 1 178 ? 48.408 67.234 25.487 1.00 45.09 414 GLN D N 1
ATOM 4265 C CA . GLN C 1 178 ? 48.981 66.055 24.840 1.00 45.17 414 GLN D CA 1
ATOM 4266 C C . GLN C 1 178 ? 50.396 66.344 24.354 1.00 45.86 414 GLN D C 1
ATOM 4267 O O . GLN C 1 178 ? 51.284 65.501 24.476 1.00 44.71 414 GLN D O 1
ATOM 4273 N N . LYS C 1 179 ? 50.592 67.535 23.795 1.00 47.61 415 LYS D N 1
ATOM 4274 C CA . LYS C 1 179 ? 51.902 67.947 23.297 1.00 50.43 415 LYS D CA 1
ATOM 4275 C C . LYS C 1 179 ? 52.893 68.050 24.451 1.00 49.95 415 LYS D C 1
ATOM 4276 O O . LYS C 1 179 ? 53.996 67.508 24.389 1.00 51.03 415 LYS D O 1
ATOM 4282 N N . ILE C 1 180 ? 52.494 68.761 25.499 1.00 50.60 416 ILE D N 1
ATOM 4283 C CA . ILE C 1 180 ? 53.333 68.918 26.681 1.00 50.78 416 ILE D CA 1
ATOM 4284 C C . ILE C 1 180 ? 53.759 67.528 27.164 1.00 51.75 416 ILE D C 1
ATOM 4285 O O . ILE C 1 180 ? 54.925 67.293 27.484 1.00 52.44 416 ILE D O 1
ATOM 4290 N N . TYR C 1 181 ? 52.797 66.612 27.194 1.00 51.41 417 TYR D N 1
ATOM 4291 C CA . TYR C 1 181 ? 53.023 65.247 27.646 1.00 51.23 417 TYR D CA 1
ATOM 4292 C C . TYR C 1 181 ? 54.004 64.463 26.779 1.00 51.55 417 TYR D C 1
ATOM 4293 O O . TYR C 1 181 ? 54.766 63.646 27.292 1.00 51.04 417 TYR D O 1
ATOM 4302 N N . ASN C 1 182 ? 53.988 64.703 25.471 1.00 52.66 418 ASN D N 1
ATOM 4303 C CA . ASN C 1 182 ? 54.880 63.978 24.565 1.00 54.12 418 ASN D CA 1
ATOM 4304 C C . ASN C 1 182 ? 56.360 64.295 24.760 1.00 55.39 418 ASN D C 1
ATOM 4305 O O . ASN C 1 182 ? 57.228 63.524 24.334 1.00 55.52 418 ASN D O 1
ATOM 4310 N N . THR C 1 183 ? 56.653 65.425 25.396 1.00 56.32 419 THR D N 1
ATOM 4311 C CA . THR C 1 183 ? 58.043 65.804 25.640 1.00 57.53 419 THR D CA 1
ATOM 4312 C C . THR C 1 183 ? 58.561 65.129 26.907 1.00 57.93 419 THR D C 1
ATOM 4313 O O . THR C 1 183 ? 59.538 65.587 27.503 1.00 57.77 419 THR D O 1
ATOM 4317 N N . LEU C 1 184 ? 57.899 64.047 27.315 1.00 58.48 420 LEU D N 1
ATOM 4318 C CA . LEU C 1 184 ? 58.307 63.315 28.508 1.00 58.72 420 LEU D CA 1
ATOM 4319 C C . LEU C 1 184 ? 58.670 61.867 28.179 1.00 60.26 420 LEU D C 1
ATOM 4320 O O . LEU C 1 184 ? 59.726 61.379 28.585 1.00 61.22 420 LEU D O 1
ATOM 4325 N N . GLU C 1 185 ? 57.793 61.188 27.438 1.00 61.88 421 GLU D N 1
ATOM 4326 C CA . GLU C 1 185 ? 58.026 59.793 27.072 1.00 62.87 421 GLU D CA 1
ATOM 4327 C C . GLU C 1 185 ? 59.350 59.649 26.333 1.00 63.95 421 GLU D C 1
ATOM 4328 O O . GLU C 1 185 ? 60.246 58.965 26.884 1.00 64.37 421 GLU D O 1
ATOM 4330 N N . TYR D 1 5 ? 41.741 18.456 18.614 1.00 51.67 241 TYR E N 1
ATOM 4331 C CA . TYR D 1 5 ? 42.797 19.444 18.241 1.00 51.95 241 TYR E CA 1
ATOM 4332 C C . TYR D 1 5 ? 42.369 20.842 18.691 1.00 51.49 241 TYR E C 1
ATOM 4333 O O . TYR D 1 5 ? 41.175 21.154 18.712 1.00 52.10 241 TYR E O 1
ATOM 4342 N N . ILE D 1 6 ? 43.341 21.668 19.069 1.00 49.30 242 ILE E N 1
ATOM 4343 C CA . ILE D 1 6 ? 43.068 23.033 19.502 1.00 46.16 242 ILE E CA 1
ATOM 4344 C C . ILE D 1 6 ? 44.134 23.959 18.936 1.00 43.82 242 ILE E C 1
ATOM 4345 O O . ILE D 1 6 ? 45.188 24.142 19.544 1.00 45.08 242 ILE E O 1
ATOM 4350 N N . ASN D 1 7 ? 43.860 24.524 17.761 1.00 41.57 243 ASN E N 1
ATOM 4351 C CA . ASN D 1 7 ? 44.778 25.452 17.098 1.00 38.56 243 ASN E CA 1
ATOM 4352 C C . ASN D 1 7 ? 44.186 26.862 17.162 1.00 37.44 243 ASN E C 1
ATOM 4353 O O . ASN D 1 7 ? 43.141 27.080 17.784 1.00 35.92 243 ASN E O 1
ATOM 4358 N N . LYS D 1 8 ? 44.850 27.812 16.509 1.00 34.72 244 LYS E N 1
ATOM 4359 C CA . LYS D 1 8 ? 44.391 29.193 16.512 1.00 35.15 244 LYS E CA 1
ATOM 4360 C C . LYS D 1 8 ? 42.962 29.324 16.001 1.00 34.97 244 LYS E C 1
ATOM 4361 O O . LYS D 1 8 ? 42.149 30.031 16.600 1.00 33.60 244 LYS E O 1
ATOM 4367 N N . GLU D 1 9 ? 42.661 28.638 14.901 1.00 34.88 245 GLU E N 1
ATOM 4368 C CA . GLU D 1 9 ? 41.321 28.675 14.314 1.00 35.31 245 GLU E CA 1
ATOM 4369 C C . GLU D 1 9 ? 40.271 28.310 15.354 1.00 34.57 245 GLU E C 1
ATOM 4370 O O . GLU D 1 9 ? 39.247 28.983 15.476 1.00 34.27 245 GLU E O 1
ATOM 4376 N N . LYS D 1 10 ? 40.532 27.237 16.097 1.00 33.93 246 LYS E N 1
ATOM 4377 C CA . LYS D 1 10 ? 39.609 26.776 17.128 1.00 34.66 246 LYS E CA 1
ATOM 4378 C C . LYS D 1 10 ? 39.382 27.872 18.168 1.00 32.68 246 LYS E C 1
ATOM 4379 O O . LYS D 1 10 ? 38.243 28.162 18.527 1.00 32.90 246 LYS E O 1
ATOM 4385 N N . VAL D 1 11 ? 40.469 28.486 18.632 1.00 30.23 247 VAL E N 1
ATOM 4386 C CA . VAL D 1 11 ? 40.386 29.556 19.630 1.00 29.31 247 VAL E CA 1
ATOM 4387 C C . VAL D 1 11 ? 39.608 30.789 19.149 1.00 29.23 247 VAL E C 1
ATOM 4388 O O . VAL D 1 11 ? 38.814 31.355 19.905 1.00 27.89 247 VAL E O 1
ATOM 4392 N N . ILE D 1 12 ? 39.842 31.210 17.905 1.00 27.18 248 ILE E N 1
ATOM 4393 C CA . ILE D 1 12 ? 39.146 32.370 17.350 1.00 26.74 248 ILE E CA 1
ATOM 4394 C C . ILE D 1 12 ? 37.651 32.035 17.231 1.00 26.70 248 ILE E C 1
ATOM 4395 O O . ILE D 1 12 ? 36.802 32.891 17.466 1.00 27.25 248 ILE E O 1
ATOM 4400 N N . LYS D 1 13 ? 37.333 30.796 16.863 1.00 25.46 249 LYS E N 1
ATOM 4401 C CA . LYS D 1 13 ? 35.930 30.374 16.727 1.00 26.80 249 LYS E CA 1
ATOM 4402 C C . LYS D 1 13 ? 35.248 30.347 18.096 1.00 26.10 249 LYS E C 1
ATOM 4403 O O . LYS D 1 13 ? 34.098 30.772 18.241 1.00 24.04 249 LYS E O 1
ATOM 4409 N N . ASN D 1 14 ? 35.979 29.838 19.088 1.00 25.75 250 ASN E N 1
ATOM 4410 C CA . ASN D 1 14 ? 35.487 29.733 20.459 1.00 25.87 250 ASN E CA 1
ATOM 4411 C C . ASN D 1 14 ? 35.118 31.100 20.994 1.00 23.72 250 ASN E C 1
ATOM 4412 O O . ASN D 1 14 ? 34.009 31.309 21.457 1.00 22.91 250 ASN E O 1
ATOM 4417 N N . LEU D 1 15 ? 36.063 32.023 20.939 1.00 23.89 251 LEU E N 1
ATOM 4418 C CA . LEU D 1 15 ? 35.833 33.382 21.417 1.00 25.55 251 LEU E CA 1
ATOM 4419 C C . LEU D 1 15 ? 34.699 34.073 20.648 1.00 24.84 251 LEU E C 1
ATOM 4420 O O . LEU D 1 15 ? 33.880 34.773 21.241 1.00 23.96 251 LEU E O 1
ATOM 4425 N N . SER D 1 16 ? 34.655 33.867 19.332 1.00 24.21 252 SER E N 1
ATOM 4426 C CA . SER D 1 16 ? 33.610 34.452 18.485 1.00 25.45 252 SER E CA 1
ATOM 4427 C C . SER D 1 16 ? 32.225 33.975 18.910 1.00 24.72 252 SER E C 1
ATOM 4428 O O . SER D 1 16 ? 31.292 34.762 19.031 1.00 23.14 252 SER E O 1
ATOM 4431 N N . TYR D 1 17 ? 32.092 32.674 19.127 1.00 23.84 253 TYR E N 1
ATOM 4432 C CA . TYR D 1 17 ? 30.818 32.128 19.544 1.00 23.39 253 TYR E CA 1
ATOM 4433 C C . TYR D 1 17 ? 30.474 32.597 20.972 1.00 25.04 253 TYR E C 1
ATOM 4434 O O . TYR D 1 17 ? 29.308 32.816 21.301 1.00 24.44 253 TYR E O 1
ATOM 4443 N N . ALA D 1 18 ? 31.493 32.760 21.813 1.00 24.74 254 ALA E N 1
ATOM 4444 C CA . ALA D 1 18 ? 31.281 33.230 23.186 1.00 27.33 254 ALA E CA 1
ATOM 4445 C C . ALA D 1 18 ? 30.722 34.650 23.137 1.00 27.68 254 ALA E C 1
ATOM 4446 O O . ALA D 1 18 ? 29.780 34.972 23.855 1.00 26.95 254 ALA E O 1
ATOM 4448 N N . ILE D 1 19 ? 31.301 35.496 22.284 1.00 28.38 255 ILE E N 1
ATOM 4449 C CA . ILE D 1 19 ? 30.828 36.878 22.134 1.00 29.62 255 ILE E CA 1
ATOM 4450 C C . ILE D 1 19 ? 29.374 36.865 21.630 1.00 29.65 255 ILE E C 1
ATOM 4451 O O . ILE D 1 19 ? 28.526 37.624 22.117 1.00 27.67 255 ILE E O 1
ATOM 4456 N N . TYR D 1 20 ? 29.110 35.999 20.651 1.00 28.58 256 TYR E N 1
ATOM 4457 C CA . TYR D 1 20 ? 27.780 35.826 20.069 1.00 30.44 256 TYR E CA 1
ATOM 4458 C C . TYR D 1 20 ? 26.768 35.548 21.182 1.00 30.59 256 TYR E C 1
ATOM 4459 O O . TYR D 1 20 ? 25.720 36.188 21.253 1.00 31.16 256 TYR E O 1
ATOM 4468 N N . LEU D 1 21 ? 27.085 34.593 22.052 1.00 30.29 257 LEU E N 1
ATOM 4469 C CA . LEU D 1 21 ? 26.190 34.261 23.158 1.00 30.75 257 LEU E CA 1
ATOM 4470 C C . LEU D 1 21 ? 26.026 35.471 24.075 1.00 31.52 257 LEU E C 1
ATOM 4471 O O . LEU D 1 21 ? 24.925 35.782 24.533 1.00 33.00 257 LEU E O 1
ATOM 4476 N N . LEU D 1 22 ? 27.134 36.155 24.323 1.00 30.79 258 LEU E N 1
ATOM 4477 C CA . LEU D 1 22 ? 27.145 37.323 25.177 1.00 32.78 258 LEU E CA 1
ATOM 4478 C C . LEU D 1 22 ? 26.220 38.416 24.639 1.00 33.82 258 LEU E C 1
ATOM 4479 O O . LEU D 1 22 ? 25.565 39.119 25.413 1.00 32.09 258 LEU E O 1
ATOM 4484 N N . LYS D 1 23 ? 26.160 38.553 23.316 1.00 34.58 259 LYS E N 1
ATOM 4485 C CA . LYS D 1 23 ? 25.309 39.571 22.700 1.00 38.51 259 LYS E CA 1
ATOM 4486 C C . LYS D 1 23 ? 23.828 39.291 22.960 1.00 40.21 259 LYS E C 1
ATOM 4487 O O . LYS D 1 23 ? 23.005 40.200 22.889 1.00 41.43 259 LYS E O 1
ATOM 4493 N N . LYS D 1 24 ? 23.494 38.039 23.257 1.00 40.67 260 LYS E N 1
ATOM 4494 C CA . LYS D 1 24 ? 22.108 37.661 23.534 1.00 43.44 260 LYS E CA 1
ATOM 4495 C C . LYS D 1 24 ? 21.757 37.988 24.985 1.00 44.25 260 LYS E C 1
ATOM 4496 O O . LYS D 1 24 ? 20.588 38.081 25.345 1.00 45.09 260 LYS E O 1
ATOM 4510 N N . ASN D 1 26 ? 21.668 39.998 28.800 1.00 44.53 262 ASN E N 1
ATOM 4511 C CA . ASN D 1 26 ? 21.426 41.308 29.379 1.00 43.46 262 ASN E CA 1
ATOM 4512 C C . ASN D 1 26 ? 22.559 41.430 30.385 1.00 41.39 262 ASN E C 1
ATOM 4513 O O . ASN D 1 26 ? 22.357 41.425 31.599 1.00 41.87 262 ASN E O 1
ATOM 4518 N N . PHE D 1 27 ? 23.764 41.513 29.838 1.00 38.35 263 PHE E N 1
ATOM 4519 C CA . PHE D 1 27 ? 24.996 41.602 30.599 1.00 37.04 263 PHE E CA 1
ATOM 4520 C C . PHE D 1 27 ? 25.209 42.997 31.179 1.00 36.92 263 PHE E C 1
ATOM 4521 O O . PHE D 1 27 ? 25.367 43.964 30.443 1.00 39.14 263 PHE E O 1
ATOM 4529 N N . THR D 1 28 ? 25.217 43.105 32.501 1.00 35.37 264 THR E N 1
ATOM 4530 C CA . THR D 1 28 ? 25.416 44.400 33.136 1.00 34.21 264 THR E CA 1
ATOM 4531 C C . THR D 1 28 ? 26.575 44.369 34.113 1.00 34.32 264 THR E C 1
ATOM 4532 O O . THR D 1 28 ? 26.904 45.387 34.718 1.00 36.13 264 THR E O 1
ATOM 4536 N N . LEU D 1 29 ? 27.196 43.204 34.261 1.00 32.52 265 LEU E N 1
ATOM 4537 C CA . LEU D 1 29 ? 28.315 43.049 35.191 1.00 32.97 265 LEU E CA 1
ATOM 4538 C C . LEU D 1 29 ? 29.616 43.576 34.608 1.00 31.91 265 LEU E C 1
ATOM 4539 O O . LEU D 1 29 ? 30.635 42.890 34.597 1.00 29.88 265 LEU E O 1
ATOM 4544 N N . ILE D 1 30 ? 29.575 44.819 34.147 1.00 31.57 266 ILE E N 1
ATOM 4545 C CA . ILE D 1 30 ? 30.736 45.437 33.537 1.00 31.40 266 ILE E CA 1
ATOM 4546 C C . ILE D 1 30 ? 31.396 46.428 34.479 1.00 30.99 266 ILE E C 1
ATOM 4547 O O . ILE D 1 30 ? 30.747 47.332 34.998 1.00 31.71 266 ILE E O 1
ATOM 4552 N N . PRO D 1 31 ? 32.704 46.267 34.721 1.00 30.35 267 PRO E N 1
ATOM 4553 C CA . PRO D 1 31 ? 33.409 47.187 35.615 1.00 30.71 267 PRO E CA 1
ATOM 4554 C C . PRO D 1 31 ? 33.727 48.506 34.908 1.00 32.53 267 PRO E C 1
ATOM 4555 O O . PRO D 1 31 ? 33.647 48.607 33.675 1.00 31.62 267 PRO E O 1
ATOM 4559 N N . GLU D 1 32 ? 34.096 49.509 35.695 1.00 31.99 268 GLU E N 1
ATOM 4560 C CA . GLU D 1 32 ? 34.447 50.817 35.161 1.00 35.11 268 GLU E CA 1
ATOM 4561 C C . GLU D 1 32 ? 35.561 50.723 34.107 1.00 34.05 268 GLU E C 1
ATOM 4562 O O . GLU D 1 32 ? 35.614 51.540 33.189 1.00 33.28 268 GLU E O 1
ATOM 4568 N N . VAL D 1 33 ? 36.446 49.736 34.237 1.00 31.74 269 VAL E N 1
ATOM 4569 C CA . VAL D 1 33 ? 37.534 49.576 33.270 1.00 31.51 269 VAL E CA 1
ATOM 4570 C C . VAL D 1 33 ? 37.125 48.677 32.103 1.00 29.52 269 VAL E C 1
ATOM 4571 O O . VAL D 1 33 ? 37.942 48.363 31.236 1.00 27.62 269 VAL E O 1
ATOM 4575 N N . GLY D 1 34 ? 35.863 48.256 32.095 1.00 27.18 270 GLY E N 1
ATOM 4576 C CA . GLY D 1 34 ? 35.376 47.407 31.022 1.00 26.59 270 GLY E CA 1
ATOM 4577 C C . GLY D 1 34 ? 35.815 45.960 31.112 1.00 26.70 270 GLY E C 1
ATOM 4578 O O . GLY D 1 34 ? 36.808 45.638 31.770 1.00 29.39 270 GLY E O 1
ATOM 4579 N N . SER D 1 35 ? 35.073 45.080 30.446 1.00 25.91 271 SER E N 1
ATOM 4580 C CA . SER D 1 35 ? 35.379 43.649 30.449 1.00 24.67 271 SER E CA 1
ATOM 4581 C C . SER D 1 35 ? 36.044 43.186 29.162 1.00 26.12 271 SER E C 1
ATOM 4582 O O . SER D 1 35 ? 35.848 43.776 28.101 1.00 24.43 271 SER E O 1
ATOM 4585 N N . ASN D 1 36 ? 36.824 42.115 29.266 1.00 24.59 272 ASN E N 1
ATOM 4586 C CA . ASN D 1 36 ? 37.464 41.509 28.106 1.00 25.92 272 ASN E CA 1
ATOM 4587 C C . ASN D 1 36 ? 37.390 40.006 28.366 1.00 26.53 272 ASN E C 1
ATOM 4588 O O . ASN D 1 36 ? 37.305 39.572 29.518 1.00 25.85 272 ASN E O 1
ATOM 4593 N N . ILE D 1 37 ? 37.391 39.216 27.303 1.00 25.53 273 ILE E N 1
ATOM 4594 C CA . ILE D 1 37 ? 37.329 37.766 27.437 1.00 24.93 273 ILE E CA 1
ATOM 4595 C C . ILE D 1 37 ? 38.484 37.231 26.628 1.00 25.49 273 ILE E C 1
ATOM 4596 O O . ILE D 1 37 ? 38.750 37.714 25.525 1.00 24.84 273 ILE E O 1
ATOM 4601 N N . ALA D 1 38 ? 39.179 36.242 27.172 1.00 25.89 274 ALA E N 1
ATOM 4602 C CA . ALA D 1 38 ? 40.324 35.685 26.477 1.00 27.34 274 ALA E CA 1
ATOM 4603 C C . ALA D 1 38 ? 40.402 34.168 26.576 1.00 27.75 274 ALA E C 1
ATOM 4604 O O . ALA D 1 38 ? 39.823 33.555 27.482 1.00 27.57 274 ALA E O 1
ATOM 4606 N N . GLU D 1 39 ? 41.113 33.581 25.615 1.00 28.07 275 GLU E N 1
ATOM 4607 C CA . GLU D 1 39 ? 41.326 32.141 25.541 1.00 27.21 275 GLU E CA 1
ATOM 4608 C C . GLU D 1 39 ? 42.674 31.882 24.888 1.00 29.61 275 GLU E C 1
ATOM 4609 O O . GLU D 1 39 ? 43.042 32.539 23.905 1.00 29.37 275 GLU E O 1
ATOM 4615 N N . SER D 1 40 ? 43.403 30.914 25.424 1.00 29.29 276 SER E N 1
ATOM 4616 C CA . SER D 1 40 ? 44.724 30.589 24.906 1.00 30.41 276 SER E CA 1
ATOM 4617 C C . SER D 1 40 ? 44.773 29.239 24.212 1.00 30.49 276 SER E C 1
ATOM 4618 O O . SER D 1 40 ? 43.848 28.424 24.314 1.00 29.44 276 SER E O 1
ATOM 4621 N N . LEU D 1 41 ? 45.879 29.018 23.509 1.00 32.34 277 LEU E N 1
ATOM 4622 C CA . LEU D 1 41 ? 46.133 27.743 22.851 1.00 34.44 277 LEU E CA 1
ATOM 4623 C C . LEU D 1 41 ? 46.522 26.862 24.042 1.00 35.46 277 LEU E C 1
ATOM 4624 O O . LEU D 1 41 ? 46.854 27.376 25.114 1.00 33.58 277 LEU E O 1
ATOM 4629 N N . PRO D 1 42 ? 46.487 25.532 23.885 1.00 37.32 278 PRO E N 1
ATOM 4630 C CA . PRO D 1 42 ? 46.865 24.737 25.058 1.00 38.81 278 PRO E CA 1
ATOM 4631 C C . PRO D 1 42 ? 48.330 24.959 25.423 1.00 39.06 278 PRO E C 1
ATOM 4632 O O . PRO D 1 42 ? 49.157 25.169 24.541 1.00 36.31 278 PRO E O 1
ATOM 4636 N N . PHE D 1 43 ? 48.636 24.938 26.721 1.00 40.67 279 PHE E N 1
ATOM 4637 C CA . PHE D 1 43 ? 50.005 25.142 27.205 1.00 42.92 279 PHE E CA 1
ATOM 4638 C C . PHE D 1 43 ? 50.622 26.406 26.618 1.00 44.15 279 PHE E C 1
ATOM 4639 O O . PHE D 1 43 ? 51.654 26.349 25.949 1.00 44.54 279 PHE E O 1
ATOM 4647 N N . PRO D 1 44 ? 49.997 27.568 26.866 1.00 44.65 280 PRO E N 1
ATOM 4648 C CA . PRO D 1 44 ? 50.500 28.847 26.351 1.00 45.53 280 PRO E CA 1
ATOM 4649 C C . PRO D 1 44 ? 51.856 29.252 26.938 1.00 46.48 280 PRO E C 1
ATOM 4650 O O . PRO D 1 44 ? 52.091 29.121 28.141 1.00 45.33 280 PRO E O 1
ATOM 4654 N N . LYS D 1 45 ? 52.742 29.748 26.078 1.00 48.02 281 LYS E N 1
ATOM 4655 C CA . LYS D 1 45 ? 54.077 30.170 26.499 1.00 49.41 281 LYS E CA 1
ATOM 4656 C C . LYS D 1 45 ? 54.073 31.637 26.935 1.00 49.47 281 LYS E C 1
ATOM 4657 O O . LYS D 1 45 ? 54.527 31.974 28.027 1.00 51.64 281 LYS E O 1
ATOM 4663 N N . ASP D 1 46 ? 53.561 32.509 26.076 1.00 48.21 282 ASP E N 1
ATOM 4664 C CA . ASP D 1 46 ? 53.494 33.932 26.382 1.00 47.08 282 ASP E CA 1
ATOM 4665 C C . ASP D 1 46 ? 52.105 34.457 26.019 1.00 45.42 282 ASP E C 1
ATOM 4666 O O . ASP D 1 46 ? 51.217 33.677 25.682 1.00 44.45 282 ASP E O 1
ATOM 4671 N N . PHE D 1 47 ? 51.923 35.773 26.066 1.00 44.11 283 PHE E N 1
ATOM 4672 C CA . PHE D 1 47 ? 50.622 36.363 25.772 1.00 44.39 283 PHE E CA 1
ATOM 4673 C C . PHE D 1 47 ? 50.236 36.294 24.294 1.00 43.93 283 PHE E C 1
ATOM 4674 O O . PHE D 1 47 ? 49.073 36.499 23.938 1.00 43.05 283 PHE E O 1
ATOM 4682 N N . LYS D 1 48 ? 51.204 35.976 23.441 1.00 42.71 284 LYS E N 1
ATOM 4683 C CA . LYS D 1 48 ? 50.946 35.872 22.011 1.00 43.21 284 LYS E CA 1
ATOM 4684 C C . LYS D 1 48 ? 50.139 34.614 21.721 1.00 41.72 284 LYS E C 1
ATOM 4685 O O . LYS D 1 48 ? 49.542 34.488 20.656 1.00 40.95 284 LYS E O 1
ATOM 4691 N N . ASP D 1 49 ? 50.120 33.683 22.671 1.00 41.05 285 ASP E N 1
ATOM 4692 C CA . ASP D 1 49 ? 49.353 32.452 22.499 1.00 41.71 285 ASP E CA 1
ATOM 4693 C C . ASP D 1 49 ? 47.959 32.626 23.096 1.00 40.13 285 ASP E C 1
ATOM 4694 O O . ASP D 1 49 ? 47.209 31.661 23.247 1.00 41.04 285 ASP E O 1
ATOM 4699 N N . VAL D 1 50 ? 47.620 33.871 23.419 1.00 38.34 286 VAL E N 1
ATOM 4700 C CA . VAL D 1 50 ? 46.330 34.194 24.013 1.00 35.39 286 VAL E CA 1
ATOM 4701 C C . VAL D 1 50 ? 45.591 35.242 23.189 1.00 33.74 286 VAL E C 1
ATOM 4702 O O . VAL D 1 50 ? 46.134 36.301 22.884 1.00 31.51 286 VAL E O 1
ATOM 4706 N N . ALA D 1 51 ? 44.345 34.938 22.839 1.00 32.80 287 ALA E N 1
ATOM 4707 C CA . ALA D 1 51 ? 43.520 35.847 22.048 1.00 32.15 287 ALA E CA 1
ATOM 4708 C C . ALA D 1 51 ? 42.475 36.547 22.912 1.00 32.05 287 ALA E C 1
ATOM 4709 O O . ALA D 1 51 ? 42.031 36.010 23.930 1.00 30.70 287 ALA E O 1
ATOM 4711 N N . ALA D 1 52 ? 42.092 37.752 22.496 1.00 31.62 288 ALA E N 1
ATOM 4712 C CA . ALA D 1 52 ? 41.097 38.548 23.217 1.00 30.33 288 ALA E CA 1
ATOM 4713 C C . ALA D 1 52 ? 40.666 39.721 22.344 1.00 30.29 288 ALA E C 1
ATOM 4714 O O . ALA D 1 52 ? 41.133 39.860 21.214 1.00 31.08 288 ALA E O 1
ATOM 4716 N N . LEU D 1 53 ? 39.767 40.553 22.860 1.00 28.97 289 LEU E N 1
ATOM 4717 C CA . LEU D 1 53 ? 39.311 41.725 22.119 1.00 29.58 289 LEU E CA 1
ATOM 4718 C C . LEU D 1 53 ? 40.383 42.802 22.152 1.00 29.36 289 LEU E C 1
ATOM 4719 O O . LEU D 1 53 ? 41.019 43.019 23.183 1.00 30.55 289 LEU E O 1
ATOM 4724 N N . THR D 1 54 ? 40.576 43.467 21.018 1.00 28.46 290 THR E N 1
ATOM 4725 C CA . THR D 1 54 ? 41.549 44.546 20.912 1.00 29.34 290 THR E CA 1
ATOM 4726 C C . THR D 1 54 ? 40.976 45.771 21.627 1.00 29.71 290 THR E C 1
ATOM 4727 O O . THR D 1 54 ? 41.709 46.688 22.013 1.00 27.28 290 THR E O 1
ATOM 4731 N N . GLY D 1 55 ? 39.655 45.773 21.793 1.00 28.72 291 GLY E N 1
ATOM 4732 C CA . GLY D 1 55 ? 38.987 46.857 22.490 1.00 28.90 291 GLY E CA 1
ATOM 4733 C C . GLY D 1 55 ? 38.612 46.381 23.883 1.00 29.61 291 GLY E C 1
ATOM 4734 O O . GLY D 1 55 ? 39.472 45.959 24.644 1.00 32.55 291 GLY E O 1
ATOM 4735 N N . ARG D 1 56 ? 37.328 46.437 24.211 1.00 29.27 292 ARG E N 1
ATOM 4736 C CA . ARG D 1 56 ? 36.841 45.997 25.511 1.00 30.64 292 ARG E CA 1
ATOM 4737 C C . ARG D 1 56 ? 35.322 45.966 25.412 1.00 30.03 292 ARG E C 1
ATOM 4738 O O . ARG D 1 56 ? 34.753 46.329 24.381 1.00 30.77 292 ARG E O 1
ATOM 4746 N N . ILE D 1 57 ? 34.674 45.506 26.473 1.00 27.71 293 ILE E N 1
ATOM 4747 C CA . ILE D 1 57 ? 33.227 45.472 26.529 1.00 26.55 293 ILE E CA 1
ATOM 4748 C C . ILE D 1 57 ? 32.892 46.548 27.557 1.00 27.89 293 ILE E C 1
ATOM 4749 O O . ILE D 1 57 ? 33.345 46.483 28.708 1.00 27.73 293 ILE E O 1
ATOM 4754 N N . ILE D 1 58 ? 32.145 47.563 27.128 1.00 26.69 294 ILE E N 1
ATOM 4755 C CA . ILE D 1 58 ? 31.777 48.670 28.005 1.00 26.71 294 ILE E CA 1
ATOM 4756 C C . ILE D 1 58 ? 30.275 48.902 28.010 1.00 28.27 294 ILE E C 1
ATOM 4757 O O . ILE D 1 58 ? 29.566 48.479 27.099 1.00 28.78 294 ILE E O 1
ATOM 4762 N N . LYS D 1 59 ? 29.787 49.568 29.047 1.00 29.16 295 LYS E N 1
ATOM 4763 C CA . LYS D 1 59 ? 28.362 49.850 29.146 1.00 33.50 295 LYS E CA 1
ATOM 4764 C C . LYS D 1 59 ? 27.901 50.904 28.144 1.00 33.54 295 LYS E C 1
ATOM 4765 O O . LYS D 1 59 ? 28.660 51.789 27.743 1.00 31.88 295 LYS E O 1
ATOM 4771 N N . ASN D 1 60 ? 26.651 50.769 27.725 1.00 34.30 296 ASN E N 1
ATOM 4772 C CA . ASN D 1 60 ? 26.032 51.736 26.839 1.00 36.13 296 ASN E CA 1
ATOM 4773 C C . ASN D 1 60 ? 25.159 52.446 27.861 1.00 39.04 296 ASN E C 1
ATOM 4774 O O . ASN D 1 60 ? 24.118 51.925 28.256 1.00 39.03 296 ASN E O 1
ATOM 4779 N N . LYS D 1 61 ? 25.611 53.610 28.315 1.00 40.87 297 LYS E N 1
ATOM 4780 C CA . LYS D 1 61 ? 24.901 54.378 29.330 1.00 44.22 297 LYS E CA 1
ATOM 4781 C C . LYS D 1 61 ? 23.425 54.627 29.045 1.00 45.20 297 LYS E C 1
ATOM 4782 O O . LYS D 1 61 ? 22.678 55.031 29.933 1.00 46.69 297 LYS E O 1
ATOM 4788 N N . LEU D 1 62 ? 22.998 54.374 27.816 1.00 46.15 298 LEU E N 1
ATOM 4789 C CA . LEU D 1 62 ? 21.595 54.555 27.467 1.00 47.36 298 LEU E CA 1
ATOM 4790 C C . LEU D 1 62 ? 20.860 53.219 27.552 1.00 47.23 298 LEU E C 1
ATOM 4791 O O . LEU D 1 62 ? 19.656 53.141 27.302 1.00 48.22 298 LEU E O 1
ATOM 4796 N N . GLY D 1 63 ? 21.592 52.171 27.920 1.00 45.59 299 GLY E N 1
ATOM 4797 C CA . GLY D 1 63 ? 21.005 50.846 28.019 1.00 43.35 299 GLY E CA 1
ATOM 4798 C C . GLY D 1 63 ? 21.762 49.831 27.179 1.00 42.16 299 GLY E C 1
ATOM 4799 O O . GLY D 1 63 ? 21.980 50.039 25.986 1.00 41.93 299 GLY E O 1
ATOM 4800 N N . GLY D 1 64 ? 22.166 48.731 27.806 1.00 40.42 300 GLY E N 1
ATOM 4801 C CA . GLY D 1 64 ? 22.899 47.700 27.096 1.00 37.78 300 GLY E CA 1
ATOM 4802 C C . GLY D 1 64 ? 24.398 47.915 27.188 1.00 36.34 300 GLY E C 1
ATOM 4803 O O . GLY D 1 64 ? 24.879 48.603 28.087 1.00 35.01 300 GLY E O 1
ATOM 4804 N N . PHE D 1 65 ? 25.140 47.335 26.249 1.00 34.35 301 PHE E N 1
ATOM 4805 C CA . PHE D 1 65 ? 26.593 47.466 26.241 1.00 34.20 301 PHE E CA 1
ATOM 4806 C C . PHE D 1 65 ? 27.161 47.412 24.825 1.00 34.00 301 PHE E C 1
ATOM 4807 O O . PHE D 1 65 ? 26.454 47.068 23.879 1.00 33.45 301 PHE E O 1
ATOM 4815 N N . TYR D 1 66 ? 28.440 47.759 24.698 1.00 32.69 302 TYR E N 1
ATOM 4816 C CA . TYR D 1 66 ? 29.149 47.741 23.421 1.00 32.66 302 TYR E CA 1
ATOM 4817 C C . TYR D 1 66 ? 30.290 46.738 23.490 1.00 32.26 302 TYR E C 1
ATOM 4818 O O . TYR D 1 66 ? 31.006 46.678 24.491 1.00 30.95 302 TYR E O 1
ATOM 4827 N N . ILE D 1 67 ? 30.458 45.961 22.427 1.00 31.21 303 ILE E N 1
ATOM 4828 C CA . ILE D 1 67 ? 31.556 45.009 22.342 1.00 30.89 303 ILE E CA 1
ATOM 4829 C C . ILE D 1 67 ? 32.459 45.655 21.306 1.00 31.33 303 ILE E C 1
ATOM 4830 O O . ILE D 1 67 ? 32.144 45.686 20.118 1.00 32.33 303 ILE E O 1
ATOM 4835 N N . VAL D 1 68 ? 33.578 46.187 21.778 1.00 30.59 304 VAL E N 1
ATOM 4836 C CA . VAL D 1 68 ? 34.504 46.919 20.934 1.00 31.96 304 VAL E CA 1
ATOM 4837 C C . VAL D 1 68 ? 35.788 46.226 20.500 1.00 32.24 304 VAL E C 1
ATOM 4838 O O . VAL D 1 68 ? 36.495 45.626 21.309 1.00 33.87 304 VAL E O 1
ATOM 4842 N N . GLY D 1 69 ? 36.090 46.340 19.212 1.00 32.31 305 GLY E N 1
ATOM 4843 C CA . GLY D 1 69 ? 37.307 45.762 18.679 1.00 33.58 305 GLY E CA 1
ATOM 4844 C C . GLY D 1 69 ? 37.157 44.409 18.024 1.00 34.50 305 GLY E C 1
ATOM 4845 O O . GLY D 1 69 ? 36.046 43.931 17.788 1.00 34.31 305 GLY E O 1
ATOM 4846 N N . ASP D 1 70 ? 38.295 43.789 17.731 1.00 35.46 306 ASP E N 1
ATOM 4847 C CA . ASP D 1 70 ? 38.308 42.472 17.094 1.00 37.27 306 ASP E CA 1
ATOM 4848 C C . ASP D 1 70 ? 39.063 41.464 17.948 1.00 35.38 306 ASP E C 1
ATOM 4849 O O . ASP D 1 70 ? 39.909 41.833 18.765 1.00 35.59 306 ASP E O 1
ATOM 4854 N N . ILE D 1 71 ? 38.749 40.188 17.757 1.00 34.91 307 ILE E N 1
ATOM 4855 C CA . ILE D 1 71 ? 39.440 39.127 18.473 1.00 34.74 307 ILE E CA 1
ATOM 4856 C C . ILE D 1 71 ? 40.780 38.928 17.776 1.00 34.79 307 ILE E C 1
ATOM 4857 O O . ILE D 1 71 ? 40.834 38.726 16.566 1.00 34.12 307 ILE E O 1
ATOM 4862 N N . GLU D 1 72 ? 41.863 38.997 18.536 1.00 35.72 308 GLU E N 1
ATOM 4863 C CA . GLU D 1 72 ? 43.190 38.830 17.962 1.00 37.77 308 GLU E CA 1
ATOM 4864 C C . GLU D 1 72 ? 44.135 38.268 19.005 1.00 38.04 308 GLU E C 1
ATOM 4865 O O . GLU D 1 72 ? 43.983 38.530 20.201 1.00 37.04 308 GLU E O 1
ATOM 4871 N N . PHE D 1 73 ? 45.115 37.501 18.547 1.00 36.71 309 PHE E N 1
ATOM 4872 C CA . PHE D 1 73 ? 46.095 36.921 19.442 1.00 37.92 309 PHE E CA 1
ATOM 4873 C C . PHE D 1 73 ? 47.035 38.007 19.942 1.00 38.50 309 PHE E C 1
ATOM 4874 O O . PHE D 1 73 ? 47.516 38.827 19.166 1.00 40.99 309 PHE E O 1
ATOM 4882 N N . GLY D 1 74 ? 47.265 38.017 21.250 1.00 39.56 310 GLY E N 1
ATOM 4883 C CA . GLY D 1 74 ? 48.138 39.002 21.859 1.00 40.62 310 GLY E CA 1
ATOM 4884 C C . GLY D 1 74 ? 47.423 40.291 22.224 1.00 42.19 310 GLY E C 1
ATOM 4885 O O . GLY D 1 74 ? 48.065 41.257 22.626 1.00 42.32 310 GLY E O 1
ATOM 4886 N N . ALA D 1 75 ? 46.095 40.303 22.112 1.00 42.59 311 ALA E N 1
ATOM 4887 C CA . ALA D 1 75 ? 45.314 41.506 22.401 1.00 43.34 311 ALA E CA 1
ATOM 4888 C C . ALA D 1 75 ? 45.162 41.865 23.876 1.00 45.56 311 ALA E C 1
ATOM 4889 O O . ALA D 1 75 ? 44.726 42.967 24.199 1.00 47.31 311 ALA E O 1
ATOM 4891 N N . SER D 1 76 ? 45.512 40.956 24.777 1.00 46.09 312 SER E N 1
ATOM 4892 C CA . SER D 1 76 ? 45.375 41.265 26.190 1.00 46.65 312 SER E CA 1
ATOM 4893 C C . SER D 1 76 ? 46.458 40.648 27.051 1.00 46.86 312 SER E C 1
ATOM 4894 O O . SER D 1 76 ? 46.374 39.474 27.423 1.00 48.12 312 SER E O 1
ATOM 4897 N N . GLU D 1 77 ? 47.478 41.436 27.364 1.00 45.92 313 GLU E N 1
ATOM 4898 C CA . GLU D 1 77 ? 48.547 40.949 28.218 1.00 45.65 313 GLU E CA 1
ATOM 4899 C C . GLU D 1 77 ? 47.957 40.726 29.601 1.00 44.47 313 GLU E C 1
ATOM 4900 O O . GLU D 1 77 ? 48.248 39.729 30.260 1.00 44.98 313 GLU E O 1
ATOM 4906 N N . HIS D 1 78 ? 47.115 41.663 30.028 1.00 42.19 314 HIS E N 1
ATOM 4907 C CA . HIS D 1 78 ? 46.493 41.595 31.342 1.00 41.25 314 HIS E CA 1
ATOM 4908 C C . HIS D 1 78 ? 45.875 40.234 31.629 1.00 40.57 314 HIS E C 1
ATOM 4909 O O . HIS D 1 78 ? 46.351 39.505 32.500 1.00 40.28 314 HIS E O 1
ATOM 4916 N N . ILE D 1 79 ? 44.818 39.881 30.903 1.00 39.15 315 ILE E N 1
ATOM 4917 C CA . ILE D 1 79 ? 44.175 38.599 31.151 1.00 38.59 315 ILE E CA 1
ATOM 4918 C C . ILE D 1 79 ? 45.085 37.420 30.821 1.00 36.81 315 ILE E C 1
ATOM 4919 O O . ILE D 1 79 ? 44.952 36.350 31.411 1.00 36.14 315 ILE E O 1
ATOM 4924 N N . ALA D 1 80 ? 46.013 37.610 29.890 1.00 35.86 316 ALA E N 1
ATOM 4925 C CA . ALA D 1 80 ? 46.928 36.531 29.533 1.00 36.99 316 ALA E CA 1
ATOM 4926 C C . ALA D 1 80 ? 47.676 36.071 30.783 1.00 36.93 316 ALA E C 1
ATOM 4927 O O . ALA D 1 80 ? 47.839 34.870 31.011 1.00 37.46 316 ALA E O 1
ATOM 4929 N N . LYS D 1 81 ? 48.120 37.028 31.596 1.00 36.59 317 LYS E N 1
ATOM 4930 C CA . LYS D 1 81 ? 48.841 36.710 32.824 1.00 38.13 317 LYS E CA 1
ATOM 4931 C C . LYS D 1 81 ? 48.034 35.773 33.710 1.00 37.54 317 LYS E C 1
ATOM 4932 O O . LYS D 1 81 ? 48.582 34.845 34.306 1.00 38.01 317 LYS E O 1
ATOM 4938 N N . ILE D 1 82 ? 46.733 36.020 33.798 1.00 34.95 318 ILE E N 1
ATOM 4939 C CA . ILE D 1 82 ? 45.853 35.200 34.618 1.00 35.89 318 ILE E CA 1
ATOM 4940 C C . ILE D 1 82 ? 45.763 33.782 34.063 1.00 36.05 318 ILE E C 1
ATOM 4941 O O . ILE D 1 82 ? 45.909 32.804 34.800 1.00 36.66 318 ILE E O 1
ATOM 4946 N N . ILE D 1 83 ? 45.519 33.673 32.762 1.00 35.58 319 ILE E N 1
ATOM 4947 C CA . ILE D 1 83 ? 45.408 32.369 32.127 1.00 35.52 319 ILE E CA 1
ATOM 4948 C C . ILE D 1 83 ? 46.736 31.604 32.196 1.00 36.82 319 ILE E C 1
ATOM 4949 O O . ILE D 1 83 ? 46.751 30.407 32.488 1.00 36.55 319 ILE E O 1
ATOM 4954 N N . LEU D 1 84 ? 47.847 32.291 31.943 1.00 37.50 320 LEU E N 1
ATOM 4955 C CA . LEU D 1 84 ? 49.158 31.647 32.000 1.00 39.27 320 LEU E CA 1
ATOM 4956 C C . LEU D 1 84 ? 49.480 31.132 33.405 1.00 38.97 320 LEU E C 1
ATOM 4957 O O . LEU D 1 84 ? 50.028 30.036 33.559 1.00 38.04 320 LEU E O 1
ATOM 4962 N N . SER D 1 85 ? 49.142 31.913 34.429 1.00 38.57 321 SER E N 1
ATOM 4963 C CA . SER D 1 85 ? 49.398 31.484 35.798 1.00 39.49 321 SER E CA 1
ATOM 4964 C C . SER D 1 85 ? 48.519 30.288 36.152 1.00 39.49 321 SER E C 1
ATOM 4965 O O . SER D 1 85 ? 49.016 29.273 36.630 1.00 41.76 321 SER E O 1
ATOM 4968 N N . ALA D 1 86 ? 47.216 30.404 35.903 1.00 38.84 322 ALA E N 1
ATOM 4969 C CA . ALA D 1 86 ? 46.273 29.329 36.211 1.00 37.94 322 ALA E CA 1
ATOM 4970 C C . ALA D 1 86 ? 46.545 28.020 35.470 1.00 37.99 322 ALA E C 1
ATOM 4971 O O . ALA D 1 86 ? 46.318 26.936 36.017 1.00 36.99 322 ALA E O 1
ATOM 4973 N N . SER D 1 87 ? 47.012 28.112 34.229 1.00 37.61 323 SER E N 1
ATOM 4974 C CA . SER D 1 87 ? 47.273 26.909 33.447 1.00 39.84 323 SER E CA 1
ATOM 4975 C C . SER D 1 87 ? 48.304 26.006 34.125 1.00 40.92 323 SER E C 1
ATOM 4976 O O . SER D 1 87 ? 48.356 24.809 33.855 1.00 40.42 323 SER E O 1
ATOM 4979 N N . LYS D 1 88 ? 49.115 26.587 35.008 1.00 43.10 324 LYS E N 1
ATOM 4980 C CA . LYS D 1 88 ? 50.130 25.829 35.739 1.00 44.53 324 LYS E CA 1
ATOM 4981 C C . LYS D 1 88 ? 49.485 24.832 36.696 1.00 43.33 324 LYS E C 1
ATOM 4982 O O . LYS D 1 88 ? 50.021 23.750 36.932 1.00 44.51 324 LYS E O 1
ATOM 4988 N N . PHE D 1 89 ? 48.334 25.201 37.247 1.00 42.33 325 PHE E N 1
ATOM 4989 C CA . PHE D 1 89 ? 47.617 24.335 38.178 1.00 41.86 325 PHE E CA 1
ATOM 4990 C C . PHE D 1 89 ? 46.694 23.368 37.445 1.00 42.28 325 PHE E C 1
ATOM 4991 O O . PHE D 1 89 ? 46.399 22.282 37.940 1.00 43.02 325 PHE E O 1
ATOM 4999 N N . ASN D 1 90 ? 46.242 23.767 36.262 1.00 40.45 326 ASN E N 1
ATOM 5000 C CA . ASN D 1 90 ? 45.364 22.931 35.455 1.00 39.86 326 ASN E CA 1
ATOM 5001 C C . ASN D 1 90 ? 45.432 23.434 34.019 1.00 40.95 326 ASN E C 1
ATOM 5002 O O . ASN D 1 90 ? 44.833 24.463 33.681 1.00 41.02 326 ASN E O 1
ATOM 5007 N N . PRO D 1 91 ? 46.173 22.716 33.155 1.00 41.42 327 PRO E N 1
ATOM 5008 C CA . PRO D 1 91 ? 46.346 23.065 31.742 1.00 39.95 327 PRO E CA 1
ATOM 5009 C C . PRO D 1 91 ? 45.065 22.989 30.928 1.00 38.95 327 PRO E C 1
ATOM 5010 O O . PRO D 1 91 ? 45.046 23.380 29.763 1.00 39.80 327 PRO E O 1
ATOM 5014 N N . GLU D 1 92 ? 43.999 22.475 31.531 1.00 38.60 328 GLU E N 1
ATOM 5015 C CA . GLU D 1 92 ? 42.719 22.406 30.838 1.00 39.61 328 GLU E CA 1
ATOM 5016 C C . GLU D 1 92 ? 42.075 23.797 30.830 1.00 38.59 328 GLU E C 1
ATOM 5017 O O . GLU D 1 92 ? 41.253 24.098 29.968 1.00 38.72 328 GLU E O 1
ATOM 5023 N N . ILE D 1 93 ? 42.441 24.626 31.807 1.00 36.72 329 ILE E N 1
ATOM 5024 C CA . ILE D 1 93 ? 41.918 25.987 31.921 1.00 35.97 329 ILE E CA 1
ATOM 5025 C C . ILE D 1 93 ? 42.632 26.860 30.889 1.00 35.57 329 ILE E C 1
ATOM 5026 O O . ILE D 1 93 ? 43.840 27.081 30.989 1.00 34.42 329 ILE E O 1
ATOM 5031 N N . ARG D 1 94 ? 41.884 27.349 29.901 1.00 34.30 330 ARG E N 1
ATOM 5032 C CA . ARG D 1 94 ? 42.456 28.176 28.843 1.00 33.37 330 ARG E CA 1
ATOM 5033 C C . ARG D 1 94 ? 41.743 29.519 28.654 1.00 33.43 330 ARG E C 1
ATOM 5034 O O . ARG D 1 94 ? 42.162 30.333 27.827 1.00 32.18 330 ARG E O 1
ATOM 5042 N N . ALA D 1 95 ? 40.680 29.760 29.414 1.00 30.56 331 ALA E N 1
ATOM 5043 C CA . ALA D 1 95 ? 39.930 31.002 29.247 1.00 30.24 331 ALA E CA 1
ATOM 5044 C C . ALA D 1 95 ? 39.602 31.761 30.526 1.00 30.17 331 ALA E C 1
ATOM 5045 O O . ALA D 1 95 ? 39.490 31.183 31.613 1.00 28.72 331 ALA E O 1
ATOM 5047 N N . CYS D 1 96 ? 39.427 33.071 30.371 1.00 29.87 332 CYS E N 1
ATOM 5048 C CA . CYS D 1 96 ? 39.096 33.939 31.489 1.00 29.78 332 CYS E CA 1
ATOM 5049 C C . CYS D 1 96 ? 38.396 35.204 31.016 1.00 29.93 332 CYS E C 1
ATOM 5050 O O . CYS D 1 96 ? 38.645 35.704 29.914 1.00 29.65 332 CYS E O 1
ATOM 5061 N N . ASN D 1 98 ? 36.989 39.007 32.889 1.00 27.86 334 ASN E N 1
ATOM 5062 C CA . ASN D 1 98 ? 36.874 39.793 34.113 1.00 28.21 334 ASN E CA 1
ATOM 5063 C C . ASN D 1 98 ? 35.541 40.521 34.090 1.00 28.88 334 ASN E C 1
ATOM 5064 O O . ASN D 1 98 ? 35.172 41.097 33.064 1.00 27.00 334 ASN E O 1
ATOM 5069 N N . ILE D 1 99 ? 34.822 40.474 35.216 1.00 28.12 335 ILE E N 1
ATOM 5070 C CA . ILE D 1 99 ? 33.525 41.131 35.353 1.00 29.36 335 ILE E CA 1
ATOM 5071 C C . ILE D 1 99 ? 33.459 41.965 36.634 1.00 31.56 335 ILE E C 1
ATOM 5072 O O . ILE D 1 99 ? 34.326 41.860 37.510 1.00 29.95 335 ILE E O 1
ATOM 5077 N N . LYS D 1 100 ? 32.421 42.792 36.728 1.00 30.75 336 LYS E N 1
ATOM 5078 C CA . LYS D 1 100 ? 32.210 43.664 37.874 1.00 32.13 336 LYS E CA 1
ATOM 5079 C C . LYS D 1 100 ? 32.111 42.876 39.185 1.00 32.99 336 LYS E C 1
ATOM 5080 O O . LYS D 1 100 ? 31.606 41.749 39.215 1.00 31.99 336 LYS E O 1
ATOM 5086 N N . TYR D 1 101 ? 32.597 43.483 40.262 1.00 33.60 337 TYR E N 1
ATOM 5087 C CA . TYR D 1 101 ? 32.571 42.873 41.590 1.00 35.81 337 TYR E CA 1
ATOM 5088 C C . TYR D 1 101 ? 31.468 43.478 42.464 1.00 35.86 337 TYR E C 1
ATOM 5089 O O . TYR D 1 101 ? 31.171 44.663 42.368 1.00 33.94 337 TYR E O 1
ATOM 5098 N N . ASP D 1 102 ? 30.878 42.654 43.321 1.00 36.54 338 ASP E N 1
ATOM 5099 C CA . ASP D 1 102 ? 29.843 43.102 44.248 1.00 36.54 338 ASP E CA 1
ATOM 5100 C C . ASP D 1 102 ? 29.943 42.249 45.501 1.00 36.54 338 ASP E C 1
ATOM 5101 O O . ASP D 1 102 ? 29.958 41.021 45.417 1.00 35.91 338 ASP E O 1
ATOM 5106 N N . GLY D 1 103 ? 30.021 42.906 46.656 1.00 35.37 339 GLY E N 1
ATOM 5107 C CA . GLY D 1 103 ? 30.128 42.186 47.916 1.00 34.11 339 GLY E CA 1
ATOM 5108 C C . GLY D 1 103 ? 29.053 41.135 48.126 1.00 33.31 339 GLY E C 1
ATOM 5109 O O . GLY D 1 103 ? 29.357 39.968 48.387 1.00 33.64 339 GLY E O 1
ATOM 5110 N N . GLY D 1 104 ? 27.791 41.543 48.007 1.00 32.79 340 GLY E N 1
ATOM 5111 C CA . GLY D 1 104 ? 26.696 40.610 48.194 1.00 31.34 340 GLY E CA 1
ATOM 5112 C C . GLY D 1 104 ? 26.768 39.463 47.208 1.00 32.90 340 GLY E C 1
ATOM 5113 O O . GLY D 1 104 ? 26.601 38.294 47.581 1.00 32.37 340 GLY E O 1
ATOM 5114 N N . LEU D 1 105 ? 27.025 39.797 45.945 1.00 31.23 341 LEU E N 1
ATOM 5115 C CA . LEU D 1 105 ? 27.110 38.800 44.892 1.00 31.46 341 LEU E CA 1
ATOM 5116 C C . LEU D 1 105 ? 28.106 37.690 45.230 1.00 32.37 341 LEU E C 1
ATOM 5117 O O . LEU D 1 105 ? 27.775 36.513 45.141 1.00 31.83 341 LEU E O 1
ATOM 5122 N N . ILE D 1 106 ? 29.324 38.059 45.611 1.00 33.43 342 ILE E N 1
ATOM 5123 C CA . ILE D 1 106 ? 30.336 37.063 45.950 1.00 35.89 342 ILE E CA 1
ATOM 5124 C C . ILE D 1 106 ? 29.850 36.103 47.033 1.00 37.26 342 ILE E C 1
ATOM 5125 O O . ILE D 1 106 ? 30.052 34.890 46.923 1.00 37.94 342 ILE E O 1
ATOM 5130 N N . LYS D 1 107 ? 29.231 36.659 48.079 1.00 38.10 343 LYS E N 1
ATOM 5131 C CA . LYS D 1 107 ? 28.705 35.817 49.139 1.00 40.47 343 LYS E CA 1
ATOM 5132 C C . LYS D 1 107 ? 27.813 34.725 48.568 1.00 39.52 343 LYS E C 1
ATOM 5133 O O . LYS D 1 107 ? 28.009 33.562 48.845 1.00 40.40 343 LYS E O 1
ATOM 5139 N N . LEU D 1 108 ? 26.866 35.142 47.720 1.00 38.00 344 LEU E N 1
ATOM 5140 C CA . LEU D 1 108 ? 25.932 34.217 47.071 1.00 37.85 344 LEU E CA 1
ATOM 5141 C C . LEU D 1 108 ? 26.603 33.249 46.089 1.00 38.41 344 LEU E C 1
ATOM 5142 O O . LEU D 1 108 ? 26.121 32.132 45.879 1.00 39.39 344 LEU E O 1
ATOM 5147 N N . LEU D 1 109 ? 27.703 33.673 45.478 1.00 38.41 345 LEU E N 1
ATOM 5148 C CA . LEU D 1 109 ? 28.398 32.819 44.524 1.00 38.83 345 LEU E CA 1
ATOM 5149 C C . LEU D 1 109 ? 29.182 31.697 45.196 1.00 40.50 345 LEU E C 1
ATOM 5150 O O . LEU D 1 109 ? 29.325 30.617 44.624 1.00 39.77 345 LEU E O 1
ATOM 5155 N N . LYS D 1 110 ? 29.680 31.948 46.408 1.00 43.33 346 LYS E N 1
ATOM 5156 C CA . LYS D 1 110 ? 30.460 30.945 47.139 1.00 46.11 346 LYS E CA 1
ATOM 5157 C C . LYS D 1 110 ? 29.680 29.650 47.393 1.00 47.13 346 LYS E C 1
ATOM 5158 O O . LYS D 1 110 ? 30.274 28.594 47.605 1.00 47.41 346 LYS E O 1
ATOM 5164 N N . ASP D 1 111 ? 28.353 29.730 47.355 1.00 49.27 347 ASP E N 1
ATOM 5165 C CA . ASP D 1 111 ? 27.508 28.557 47.563 1.00 51.46 347 ASP E CA 1
ATOM 5166 C C . ASP D 1 111 ? 27.101 27.907 46.246 1.00 51.55 347 ASP E C 1
ATOM 5167 O O . ASP D 1 111 ? 26.324 26.952 46.241 1.00 51.97 347 ASP E O 1
ATOM 5172 N N . LYS D 1 112 ? 27.624 28.422 45.134 1.00 50.42 348 LYS E N 1
ATOM 5173 C CA . LYS D 1 112 ? 27.293 27.889 43.810 1.00 48.43 348 LYS E CA 1
ATOM 5174 C C . LYS D 1 112 ? 28.514 27.648 42.922 1.00 46.49 348 LYS E C 1
ATOM 5175 O O . LYS D 1 112 ? 28.441 26.882 41.960 1.00 46.35 348 LYS E O 1
ATOM 5181 N N . PHE D 1 113 ? 29.628 28.300 43.249 1.00 43.43 349 PHE E N 1
ATOM 5182 C CA . PHE D 1 113 ? 30.864 28.184 42.474 1.00 41.73 349 PHE E CA 1
ATOM 5183 C C . PHE D 1 113 ? 32.074 27.983 43.379 1.00 40.71 349 PHE E C 1
ATOM 5184 O O . PHE D 1 113 ? 32.033 28.316 44.561 1.00 39.98 349 PHE E O 1
ATOM 5192 N N . ALA D 1 114 ? 33.154 27.447 42.817 1.00 38.73 350 ALA E N 1
ATOM 5193 C CA . ALA D 1 114 ? 34.386 27.277 43.578 1.00 39.14 350 ALA E CA 1
ATOM 5194 C C . ALA D 1 114 ? 35.007 28.674 43.520 1.00 40.06 350 ALA E C 1
ATOM 5195 O O . ALA D 1 114 ? 35.306 29.183 42.433 1.00 40.25 350 ALA E O 1
ATOM 5197 N N . VAL D 1 115 ? 35.184 29.303 44.676 1.00 38.92 351 VAL E N 1
ATOM 5198 C CA . VAL D 1 115 ? 35.725 30.659 44.719 1.00 38.74 351 VAL E CA 1
ATOM 5199 C C . VAL D 1 115 ? 37.008 30.804 45.530 1.00 40.30 351 VAL E C 1
ATOM 5200 O O . VAL D 1 115 ? 37.145 30.218 46.604 1.00 41.30 351 VAL E O 1
ATOM 5204 N N . SER D 1 116 ? 37.940 31.596 45.010 1.00 39.54 352 SER E N 1
ATOM 5205 C CA . SER D 1 116 ? 39.200 31.866 45.687 1.00 40.56 352 SER E CA 1
ATOM 5206 C C . SER D 1 116 ? 39.552 33.332 45.442 1.00 41.51 352 SER E C 1
ATOM 5207 O O . SER D 1 116 ? 38.992 33.971 44.547 1.00 43.11 352 SER E O 1
ATOM 5210 N N . SER D 1 117 ? 40.471 33.873 46.231 1.00 41.24 353 SER E N 1
ATOM 5211 C CA . SER D 1 117 ? 40.835 35.271 46.072 1.00 41.54 353 SER E CA 1
ATOM 5212 C C . SER D 1 117 ? 42.252 35.556 46.521 1.00 42.86 353 SER E C 1
ATOM 5213 O O . SER D 1 117 ? 42.970 34.664 46.971 1.00 44.03 353 SER E O 1
ATOM 5216 N N . PHE D 1 118 ? 42.651 36.810 46.373 1.00 42.57 354 PHE E N 1
ATOM 5217 C CA . PHE D 1 118 ? 43.970 37.246 46.787 1.00 44.94 354 PHE E CA 1
ATOM 5218 C C . PHE D 1 118 ? 43.850 38.701 47.218 1.00 46.97 354 PHE E C 1
ATOM 5219 O O . PHE D 1 118 ? 42.944 39.412 46.777 1.00 47.29 354 PHE E O 1
ATOM 5227 N N . ASP D 1 119 ? 44.746 39.138 48.093 1.00 49.16 355 ASP E N 1
ATOM 5228 C CA . ASP D 1 119 ? 44.710 40.508 48.588 1.00 51.14 355 ASP E CA 1
ATOM 5229 C C . ASP D 1 119 ? 45.835 41.315 47.957 1.00 51.05 355 ASP E C 1
ATOM 5230 O O . ASP D 1 119 ? 47.002 40.946 48.072 1.00 51.47 355 ASP E O 1
ATOM 5235 N N . ARG D 1 120 ? 45.477 42.410 47.288 1.00 51.07 356 ARG E N 1
ATOM 5236 C CA . ARG D 1 120 ? 46.458 43.272 46.639 1.00 51.33 356 ARG E CA 1
ATOM 5237 C C . ARG D 1 120 ? 47.460 43.858 47.633 1.00 52.65 356 ARG E C 1
ATOM 5238 O O . ARG D 1 120 ? 48.624 44.083 47.290 1.00 52.84 356 ARG E O 1
ATOM 5246 N N . LYS D 1 121 ? 47.016 44.102 48.863 1.00 52.82 357 LYS E N 1
ATOM 5247 C CA . LYS D 1 121 ? 47.901 44.667 49.875 1.00 54.37 357 LYS E CA 1
ATOM 5248 C C . LYS D 1 121 ? 48.979 43.695 50.362 1.00 54.71 357 LYS E C 1
ATOM 5249 O O . LYS D 1 121 ? 49.909 44.101 51.060 1.00 55.29 357 LYS E O 1
ATOM 5255 N N . GLU D 1 122 ? 48.857 42.422 49.997 1.00 54.84 358 GLU E N 1
ATOM 5256 C CA . GLU D 1 122 ? 49.826 41.410 50.411 1.00 55.22 358 GLU E CA 1
ATOM 5257 C C . GLU D 1 122 ? 50.862 41.122 49.338 1.00 55.22 358 GLU E C 1
ATOM 5258 O O . GLU D 1 122 ? 51.722 40.260 49.518 1.00 56.18 358 GLU E O 1
ATOM 5264 N N . GLU D 1 123 ? 50.786 41.838 48.223 1.00 55.63 359 GLU E N 1
ATOM 5265 C CA . GLU D 1 123 ? 51.711 41.611 47.122 1.00 55.31 359 GLU E CA 1
ATOM 5266 C C . GLU D 1 123 ? 53.167 41.943 47.447 1.00 55.59 359 GLU E C 1
ATOM 5267 O O . GLU D 1 123 ? 53.478 43.028 47.942 1.00 55.10 359 GLU E O 1
ATOM 5273 N N . PRO D 1 124 ? 54.081 40.997 47.176 1.00 55.57 360 PRO E N 1
ATOM 5274 C CA . PRO D 1 124 ? 55.507 41.207 47.432 1.00 56.19 360 PRO E CA 1
ATOM 5275 C C . PRO D 1 124 ? 56.081 42.002 46.265 1.00 56.91 360 PRO E C 1
ATOM 5276 O O . PRO D 1 124 ? 55.469 42.075 45.201 1.00 57.04 360 PRO E O 1
ATOM 5280 N N . PRO D 1 125 ? 57.260 42.612 46.443 1.00 57.89 361 PRO E N 1
ATOM 5281 C CA . PRO D 1 125 ? 57.844 43.389 45.342 1.00 57.55 361 PRO E CA 1
ATOM 5282 C C . PRO D 1 125 ? 58.421 42.529 4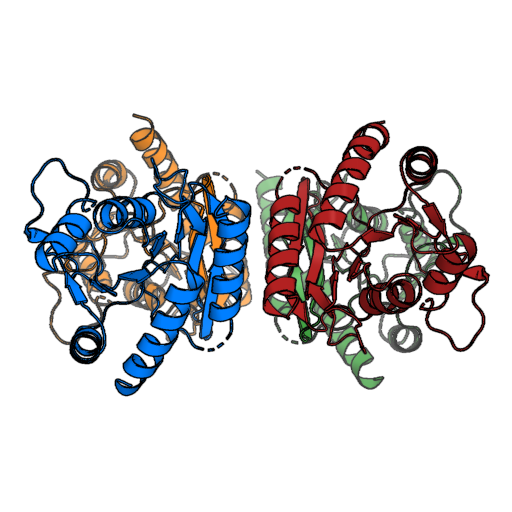4.224 1.00 57.91 361 PRO E C 1
ATOM 5283 O O . PRO D 1 125 ? 58.699 41.340 44.421 1.00 58.38 361 PRO E O 1
ATOM 5287 N N . ASN D 1 126 ? 58.596 43.136 43.053 1.00 58.27 362 ASN E N 1
ATOM 5288 C CA . ASN D 1 126 ? 59.163 42.438 41.908 1.00 58.90 362 ASN E CA 1
ATOM 5289 C C . ASN D 1 126 ? 58.304 41.370 41.232 1.00 58.11 362 ASN E C 1
ATOM 5290 O O . ASN D 1 126 ? 58.836 40.413 40.660 1.00 59.46 362 ASN E O 1
ATOM 5295 N N . VAL D 1 127 ? 56.987 41.524 41.281 1.00 56.48 363 VAL E N 1
ATOM 5296 C CA . VAL D 1 127 ? 56.112 40.559 40.633 1.00 54.25 363 VAL E CA 1
ATOM 5297 C C . VAL D 1 127 ? 54.962 41.267 39.941 1.00 53.07 363 VAL E C 1
ATOM 5298 O O . VAL D 1 127 ? 54.698 42.442 40.195 1.00 52.33 363 VAL E O 1
ATOM 5302 N N . SER D 1 128 ? 54.289 40.545 39.052 1.00 52.16 364 SER E N 1
ATOM 5303 C CA . SER D 1 128 ? 53.134 41.084 38.354 1.00 50.05 364 SER E CA 1
ATOM 5304 C C . SER D 1 128 ? 51.960 40.707 39.237 1.00 47.43 364 SER E C 1
ATOM 5305 O O . SER D 1 128 ? 51.813 39.539 39.612 1.00 45.97 364 SER E O 1
ATOM 5308 N N . THR D 1 129 ? 51.140 41.692 39.586 1.00 45.86 365 THR E N 1
ATOM 5309 C CA . THR D 1 129 ? 49.989 41.439 40.444 1.00 44.40 365 THR E CA 1
ATOM 5310 C C . THR D 1 129 ? 49.176 40.261 39.930 1.00 44.69 365 THR E C 1
ATOM 5311 O O . THR D 1 129 ? 48.893 39.324 40.677 1.00 45.27 365 THR E O 1
ATOM 5323 N N . GLU D 1 131 ? 49.979 37.774 37.964 1.00 44.06 367 GLU E N 1
ATOM 5324 C CA . GLU D 1 131 ? 50.651 36.477 38.026 1.00 44.90 367 GLU E CA 1
ATOM 5325 C C . GLU D 1 131 ? 50.668 36.013 39.477 1.00 43.26 367 GLU E C 1
ATOM 5326 O O . GLU D 1 131 ? 50.270 34.894 39.796 1.00 42.84 367 GLU E O 1
ATOM 5332 N N . TRP D 1 132 ? 51.124 36.901 40.351 1.00 43.07 368 TRP E N 1
ATOM 5333 C CA . TRP D 1 132 ? 51.208 36.610 41.768 1.00 42.26 368 TRP E CA 1
ATOM 5334 C C . TRP D 1 132 ? 49.841 36.262 42.347 1.00 41.46 368 TRP E C 1
ATOM 5335 O O . TRP D 1 132 ? 49.656 35.195 42.938 1.00 40.68 368 TRP E O 1
ATOM 5346 N N . GLY D 1 133 ? 48.887 37.171 42.171 1.00 40.25 369 GLY E N 1
ATOM 5347 C CA . GLY D 1 133 ? 47.548 36.968 42.698 1.00 38.93 369 GLY E CA 1
ATOM 5348 C C . GLY D 1 133 ? 46.871 35.686 42.253 1.00 39.15 369 GLY E C 1
ATOM 5349 O O . GLY D 1 133 ? 46.226 35.004 43.056 1.00 36.76 369 GLY E O 1
ATOM 5350 N N . THR D 1 134 ? 46.997 35.363 40.969 1.00 38.83 370 THR E N 1
ATOM 5351 C CA . THR D 1 134 ? 46.394 34.148 40.446 1.00 40.91 370 THR E CA 1
ATOM 5352 C C . THR D 1 134 ? 47.060 32.949 41.120 1.00 41.81 370 THR E C 1
ATOM 5353 O O . THR D 1 134 ? 46.378 32.009 41.536 1.00 41.57 370 THR E O 1
ATOM 5357 N N . LYS D 1 135 ? 48.386 32.993 41.242 1.00 43.33 371 LYS E N 1
ATOM 5358 C CA . LYS D 1 135 ? 49.115 31.897 41.876 1.00 45.92 371 LYS E CA 1
ATOM 5359 C C . LYS D 1 135 ? 48.604 31.721 43.306 1.00 45.65 371 LYS E C 1
ATOM 5360 O O . LYS D 1 135 ? 48.320 30.605 43.743 1.00 47.08 371 LYS E O 1
ATOM 5366 N N . ILE D 1 136 ? 48.471 32.829 44.025 1.00 45.18 372 ILE E N 1
ATOM 5367 C CA . ILE D 1 136 ? 47.985 32.797 45.401 1.00 45.49 372 ILE E CA 1
ATOM 5368 C C . ILE D 1 136 ? 46.637 32.083 45.525 1.00 45.22 372 ILE E C 1
ATOM 5369 O O . ILE D 1 136 ? 46.506 31.090 46.247 1.00 45.01 372 ILE E O 1
ATOM 5374 N N . ALA D 1 137 ? 45.635 32.604 44.826 1.00 43.55 373 ALA E N 1
ATOM 5375 C CA . ALA D 1 137 ? 44.297 32.034 44.876 1.00 42.98 373 ALA E CA 1
ATOM 5376 C C . ALA D 1 137 ? 44.285 30.552 44.498 1.00 42.79 373 ALA E C 1
ATOM 5377 O O . ALA D 1 137 ? 43.599 29.745 45.130 1.00 41.59 373 ALA E O 1
ATOM 5379 N N . CYS D 1 138 ? 45.049 30.189 43.473 1.00 42.88 374 CYS E N 1
ATOM 5380 C CA . CYS D 1 138 ? 45.095 28.799 43.033 1.00 43.62 374 CYS E CA 1
ATOM 5381 C C . CYS D 1 138 ? 45.736 27.857 44.057 1.00 44.59 374 CYS E C 1
ATOM 5382 O O . CYS D 1 138 ? 45.253 26.739 44.260 1.00 44.30 374 CYS E O 1
ATOM 5385 N N . GLU D 1 139 ? 46.814 28.304 44.698 1.00 45.75 375 GLU E N 1
ATOM 5386 C CA . GLU D 1 139 ? 47.496 27.490 45.703 1.00 47.99 375 GLU E CA 1
ATOM 5387 C C . GLU D 1 139 ? 46.591 27.328 46.917 1.00 47.91 375 GLU E C 1
ATOM 5388 O O . GLU D 1 139 ? 46.561 26.277 47.551 1.00 48.72 375 GLU E O 1
ATOM 5394 N N . LYS D 1 140 ? 45.851 28.384 47.231 1.00 48.03 376 LYS E N 1
ATOM 5395 C CA . LYS D 1 140 ? 44.936 28.389 48.365 1.00 47.84 376 LYS E CA 1
ATOM 5396 C C . LYS D 1 140 ? 43.804 27.386 48.125 1.00 48.45 376 LYS E C 1
ATOM 5397 O O . LYS D 1 140 ? 43.388 26.658 49.034 1.00 48.73 376 LYS E O 1
ATOM 5403 N N . PHE D 1 141 ? 43.320 27.345 46.887 1.00 47.16 377 PHE E N 1
ATOM 5404 C CA . PHE D 1 141 ? 42.232 26.449 46.497 1.00 46.85 377 PHE E CA 1
ATOM 5405 C C . PHE D 1 141 ? 42.761 25.052 46.175 1.00 46.71 377 PHE E C 1
ATOM 5406 O O . PHE D 1 141 ? 42.017 24.066 46.213 1.00 46.50 377 PHE E O 1
ATOM 5414 N N . GLY D 1 142 ? 44.048 24.971 45.856 1.00 46.00 378 GLY E N 1
ATOM 5415 C CA . GLY D 1 142 ? 44.631 23.689 45.506 1.00 45.65 378 GLY E CA 1
ATOM 5416 C C . GLY D 1 142 ? 44.118 23.244 44.147 1.00 45.69 378 GLY E C 1
ATOM 5417 O O . GLY D 1 142 ? 43.660 22.106 43.982 1.00 45.16 378 GLY E O 1
ATOM 5418 N N . GLY D 1 143 ? 44.201 24.154 43.176 1.00 45.23 379 GLY E N 1
ATOM 5419 C CA . GLY D 1 143 ? 43.743 23.885 41.819 1.00 43.59 379 GLY E CA 1
ATOM 5420 C C . GLY D 1 143 ? 43.228 25.175 41.195 1.00 43.03 379 GLY E C 1
ATOM 5421 O O . GLY D 1 143 ? 43.615 26.264 41.621 1.00 42.26 379 GLY E O 1
ATOM 5422 N N . VAL D 1 144 ? 42.367 25.071 40.185 1.00 41.23 380 VAL E N 1
ATOM 5423 C CA . VAL D 1 144 ? 41.813 26.269 39.561 1.00 39.18 380 VAL E CA 1
ATOM 5424 C C . VAL D 1 144 ? 40.320 26.339 39.849 1.00 38.56 380 VAL E C 1
ATOM 5425 O O . VAL D 1 144 ? 39.552 25.482 39.406 1.00 40.05 380 VAL E O 1
ATOM 5429 N N . PRO D 1 145 ? 39.890 27.355 40.611 1.00 37.36 381 PRO E N 1
ATOM 5430 C CA . PRO D 1 145 ? 38.476 27.526 40.952 1.00 37.71 381 PRO E CA 1
ATOM 5431 C C . PRO D 1 145 ? 37.714 28.176 39.804 1.00 38.13 381 PRO E C 1
ATOM 5432 O O . PRO D 1 145 ? 38.306 28.539 38.782 1.00 37.96 381 PRO E O 1
ATOM 5436 N N . ASP D 1 146 ? 36.406 28.328 39.979 1.00 38.20 382 ASP E N 1
ATOM 5437 C CA . ASP D 1 146 ? 35.584 28.953 38.959 1.00 37.35 382 ASP E CA 1
ATOM 5438 C C . ASP D 1 146 ? 35.854 30.453 38.947 1.00 37.22 382 ASP E C 1
ATOM 5439 O O . ASP D 1 146 ? 35.883 31.082 37.883 1.00 35.08 382 ASP E O 1
ATOM 5444 N N . ILE D 1 147 ? 36.077 31.008 40.136 1.00 35.11 383 ILE E N 1
ATOM 5445 C CA . ILE D 1 147 ? 36.277 32.439 40.293 1.00 34.08 383 ILE E CA 1
ATOM 5446 C C . ILE D 1 147 ? 37.456 32.848 41.168 1.00 34.17 383 ILE E C 1
ATOM 5447 O O . ILE D 1 147 ? 37.746 32.223 42.180 1.00 34.94 383 ILE E O 1
ATOM 5452 N N . ILE D 1 148 ? 38.127 33.914 40.754 1.00 32.94 384 ILE E N 1
ATOM 5453 C CA . ILE D 1 148 ? 39.250 34.473 41.485 1.00 33.34 384 ILE E CA 1
ATOM 5454 C C . ILE D 1 148 ? 38.948 35.955 41.598 1.00 34.28 384 ILE E C 1
ATOM 5455 O O . ILE D 1 148 ? 38.958 36.676 40.604 1.00 33.71 384 ILE E O 1
ATOM 5460 N N . TYR D 1 149 ? 38.663 36.411 42.809 1.00 35.08 385 TYR E N 1
ATOM 5461 C CA . TYR D 1 149 ? 38.349 37.815 43.009 1.00 35.42 385 TYR E CA 1
ATOM 5462 C C . TYR D 1 149 ? 39.352 38.503 43.923 1.00 35.57 385 TYR E C 1
ATOM 5463 O O . TYR D 1 149 ? 40.256 37.863 44.466 1.00 36.03 385 TYR E O 1
ATOM 5472 N N . ASP D 1 150 ? 39.202 39.817 44.052 1.00 35.39 386 ASP E N 1
ATOM 5473 C CA . ASP D 1 150 ? 40.044 40.625 44.929 1.00 36.88 386 ASP E CA 1
ATOM 5474 C C . ASP D 1 150 ? 39.246 41.894 45.230 1.00 38.49 386 ASP E C 1
ATOM 5475 O O . ASP D 1 150 ? 38.497 42.381 44.376 1.00 36.94 386 ASP E O 1
ATOM 5480 N N . ARG D 1 151 ? 39.373 42.412 46.448 1.00 39.54 387 ARG E N 1
ATOM 5481 C CA . ARG D 1 151 ? 38.622 43.602 46.826 1.00 41.52 387 ARG E CA 1
ATOM 5482 C C . ARG D 1 151 ? 39.207 44.918 46.334 1.00 41.59 387 ARG E C 1
ATOM 5483 O O . ARG D 1 151 ? 38.799 45.994 46.773 1.00 41.49 387 ARG E O 1
ATOM 5491 N N . GLY D 1 152 ? 40.155 44.830 45.406 1.00 40.98 388 GLY E N 1
ATOM 5492 C CA . GLY D 1 152 ? 40.758 46.031 44.858 1.00 41.45 388 GLY E CA 1
ATOM 5493 C C . GLY D 1 152 ? 41.790 46.668 45.761 1.00 41.47 388 GLY E C 1
ATOM 5494 O O . GLY D 1 152 ? 42.267 46.049 46.706 1.00 41.03 388 GLY E O 1
ATOM 5495 N N . GLY D 1 153 ? 42.137 47.912 45.459 1.00 41.58 389 GLY E N 1
ATOM 5496 C CA . GLY D 1 153 ? 43.122 48.616 46.251 1.00 41.93 389 GLY E CA 1
ATOM 5497 C C . GLY D 1 153 ? 43.323 50.024 45.739 1.00 42.82 389 GLY E C 1
ATOM 5498 O O . GLY D 1 153 ? 42.449 50.576 45.061 1.00 42.77 389 GLY E O 1
ATOM 5499 N N . GLU D 1 154 ? 44.472 50.611 46.060 1.00 42.36 390 GLU E N 1
ATOM 5500 C CA . GLU D 1 154 ? 44.783 51.964 45.622 1.00 43.60 390 GLU E CA 1
ATOM 5501 C C . GLU D 1 154 ? 44.796 52.007 44.089 1.00 42.08 390 GLU E C 1
ATOM 5502 O O . GLU D 1 154 ? 45.558 51.288 43.444 1.00 41.41 390 GLU E O 1
ATOM 5508 N N . GLY D 1 155 ? 43.927 52.844 43.523 1.00 42.04 391 GLY E N 1
ATOM 5509 C CA . GLY D 1 155 ? 43.823 52.990 42.077 1.00 40.75 391 GLY E CA 1
ATOM 5510 C C . GLY D 1 155 ? 43.367 51.755 41.316 1.00 40.12 391 GLY E C 1
ATOM 5511 O O . GLY D 1 155 ? 43.501 51.703 40.096 1.00 40.80 391 GLY E O 1
ATOM 5512 N N . LYS D 1 156 ? 42.822 50.766 42.019 1.00 38.68 392 LYS E N 1
ATOM 5513 C CA . LYS D 1 156 ? 42.369 49.532 41.380 1.00 37.63 392 LYS E CA 1
ATOM 5514 C C . LYS D 1 156 ? 40.986 49.129 41.879 1.00 37.95 392 LYS E C 1
ATOM 5515 O O . LYS D 1 156 ? 40.802 48.858 43.061 1.00 37.67 392 LYS E O 1
ATOM 5521 N N . GLU D 1 157 ? 40.008 49.071 40.987 1.00 38.62 393 GLU E N 1
ATOM 5522 C CA . GLU D 1 157 ? 38.671 48.701 41.426 1.00 39.64 393 GLU E CA 1
ATOM 5523 C C . GLU D 1 157 ? 38.607 47.202 41.695 1.00 38.83 393 GLU E C 1
ATOM 5524 O O . GLU D 1 157 ? 39.388 46.435 41.134 1.00 37.87 393 GLU E O 1
ATOM 5530 N N . PRO D 1 158 ? 37.683 46.767 42.572 1.00 37.87 394 PRO E N 1
ATOM 5531 C CA . PRO D 1 158 ? 37.556 45.340 42.884 1.00 37.93 394 PRO E CA 1
ATOM 5532 C C . PRO D 1 158 ? 37.234 44.605 41.585 1.00 38.41 394 PRO E C 1
ATOM 5533 O O . PRO D 1 158 ? 36.799 45.235 40.612 1.00 37.08 394 PRO E O 1
ATOM 5545 N N . ILE D 1 160 ? 36.027 40.503 39.723 1.00 34.40 396 ILE E N 1
ATOM 5546 C CA . ILE D 1 160 ? 35.682 39.088 39.761 1.00 32.56 396 ILE E CA 1
ATOM 5547 C C . ILE D 1 160 ? 36.184 38.530 38.436 1.00 32.98 396 ILE E C 1
ATOM 5548 O O . ILE D 1 160 ? 35.910 39.094 37.379 1.00 33.29 396 ILE E O 1
ATOM 5553 N N . ARG D 1 161 ? 36.928 37.433 38.492 1.00 31.46 397 ARG E N 1
ATOM 5554 C CA . ARG D 1 161 ? 37.456 36.819 37.286 1.00 30.26 397 ARG E CA 1
ATOM 5555 C C . ARG D 1 161 ? 36.896 35.408 37.181 1.00 31.59 397 ARG E C 1
ATOM 5556 O O . ARG D 1 161 ? 37.002 34.614 38.111 1.00 31.67 397 ARG E O 1
ATOM 5564 N N . VAL D 1 162 ? 36.269 35.114 36.050 1.00 29.59 398 VAL E N 1
ATOM 5565 C CA . VAL D 1 162 ? 35.673 33.810 35.826 1.00 28.88 398 VAL E CA 1
ATOM 5566 C C . VAL D 1 162 ? 36.566 33.008 34.889 1.00 31.81 398 VAL E C 1
ATOM 5567 O O . VAL D 1 162 ? 36.923 33.480 33.798 1.00 30.06 39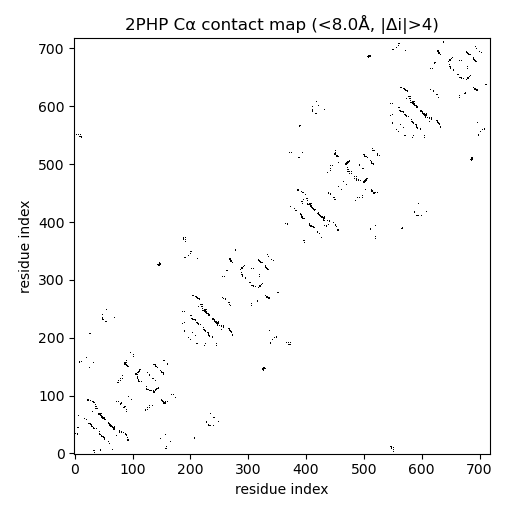8 VAL E O 1
ATOM 5571 N N . LEU D 1 163 ? 36.936 31.802 35.322 1.00 30.79 399 LEU E N 1
ATOM 5572 C CA . LEU D 1 163 ? 37.787 30.928 34.522 1.00 32.53 399 LEU E CA 1
ATOM 5573 C C . LEU D 1 163 ? 37.052 29.674 34.046 1.00 32.73 399 LEU E C 1
ATOM 5574 O O . LEU D 1 163 ? 36.015 29.299 34.593 1.00 33.12 399 LEU E O 1
ATOM 5579 N N . GLY D 1 164 ? 37.593 29.032 33.018 1.00 30.93 400 GLY E N 1
ATOM 5580 C CA . GLY D 1 164 ? 36.969 27.834 32.496 1.00 30.35 400 GLY E CA 1
ATOM 5581 C C . GLY D 1 164 ? 37.827 27.190 31.430 1.00 31.95 400 GLY E C 1
ATOM 5582 O O . GLY D 1 164 ? 38.881 27.708 31.074 1.00 31.26 400 GLY E O 1
ATOM 5583 N N . ARG D 1 165 ? 37.380 26.047 30.925 1.00 32.40 401 ARG E N 1
ATOM 5584 C CA . ARG D 1 165 ? 38.117 25.336 29.895 1.00 34.30 401 ARG E CA 1
ATOM 5585 C C . ARG D 1 165 ? 38.266 26.187 28.634 1.00 33.25 401 ARG E C 1
ATOM 5586 O O . ARG D 1 165 ? 39.342 26.231 28.037 1.00 32.69 401 ARG E O 1
ATOM 5594 N N . ASP D 1 166 ? 37.183 26.847 28.227 1.00 31.06 402 ASP E N 1
ATOM 5595 C CA . ASP D 1 166 ? 37.218 27.731 27.066 1.00 31.05 402 ASP E CA 1
ATOM 5596 C C . ASP D 1 166 ? 36.269 28.919 27.268 1.00 30.35 402 ASP E C 1
ATOM 5597 O O . ASP D 1 166 ? 35.497 28.947 28.230 1.00 29.21 402 ASP E O 1
ATOM 5602 N N . ALA D 1 167 ? 36.342 29.902 26.372 1.00 28.96 403 ALA E N 1
ATOM 5603 C CA . ALA D 1 167 ? 35.527 31.109 26.483 1.00 27.34 403 ALA E CA 1
ATOM 5604 C C . ALA D 1 167 ? 34.031 30.825 26.488 1.00 26.88 403 ALA E C 1
ATOM 5605 O O . ALA D 1 167 ? 33.249 31.562 27.084 1.00 26.24 403 ALA E O 1
ATOM 5607 N N . ILE D 1 168 ? 33.621 29.753 25.828 1.00 26.65 404 ILE E N 1
ATOM 5608 C CA . ILE D 1 168 ? 32.203 29.428 25.804 1.00 27.22 404 ILE E CA 1
ATOM 5609 C C . ILE D 1 168 ? 31.749 29.019 27.212 1.00 28.13 404 ILE E C 1
ATOM 5610 O O . ILE D 1 168 ? 30.706 29.470 27.697 1.00 26.19 404 ILE E O 1
ATOM 5615 N N . GLU D 1 169 ? 32.544 28.189 27.877 1.00 28.94 405 GLU E N 1
ATOM 5616 C CA . GLU D 1 169 ? 32.205 27.753 29.232 1.00 31.43 405 GLU E CA 1
ATOM 5617 C C . GLU D 1 169 ? 32.164 28.954 30.160 1.00 30.86 405 GLU E C 1
ATOM 5618 O O . GLU D 1 169 ? 31.266 29.079 30.999 1.00 29.85 405 GLU E O 1
ATOM 5624 N N . VAL D 1 170 ? 33.147 29.837 30.002 1.00 28.30 406 VAL E N 1
ATOM 5625 C CA . VAL D 1 170 ? 33.225 31.035 30.825 1.00 27.80 406 VAL E CA 1
ATOM 5626 C C . VAL D 1 170 ? 31.939 31.847 30.715 1.00 28.85 406 VAL E C 1
ATOM 5627 O O . VAL D 1 170 ? 31.325 32.189 31.729 1.00 29.00 406 VAL E O 1
ATOM 5631 N N . VAL D 1 171 ? 31.524 32.142 29.489 1.00 27.52 407 VAL E N 1
ATOM 5632 C CA . VAL D 1 171 ? 30.311 32.916 29.280 1.00 29.39 407 VAL E CA 1
ATOM 5633 C C . VAL D 1 171 ? 29.089 32.213 29.880 1.00 30.34 407 VAL E C 1
ATOM 5634 O O . VAL D 1 171 ? 28.189 32.875 30.410 1.00 30.43 407 VAL E O 1
ATOM 5638 N N . LYS D 1 172 ? 29.051 30.883 29.799 1.00 29.59 408 LYS E N 1
ATOM 5639 C CA . LYS D 1 172 ? 27.930 30.127 30.367 1.00 31.71 408 LYS E CA 1
ATOM 5640 C C . LYS D 1 172 ? 27.887 30.341 31.878 1.00 31.29 408 LYS E C 1
ATOM 5641 O O . LYS D 1 172 ? 26.808 30.476 32.462 1.00 30.91 408 LYS E O 1
ATOM 5647 N N . LYS D 1 173 ? 29.064 30.361 32.509 1.00 31.12 409 LYS E N 1
ATOM 5648 C CA . LYS D 1 173 ? 29.149 30.579 33.951 1.00 30.04 409 LYS E CA 1
ATOM 5649 C C . LYS D 1 173 ? 28.713 32.015 34.244 1.00 30.86 409 LYS E C 1
ATOM 5650 O O . LYS D 1 173 ? 27.943 32.262 35.180 1.00 29.79 409 LYS E O 1
ATOM 5656 N N . VAL D 1 174 ? 29.204 32.958 33.440 1.00 28.53 410 VAL E N 1
ATOM 5657 C CA . VAL D 1 174 ? 28.852 34.364 33.627 1.00 27.44 410 VAL E CA 1
ATOM 5658 C C . VAL D 1 174 ? 27.339 34.557 33.546 1.00 29.11 410 VAL E C 1
ATOM 5659 O O . VAL D 1 174 ? 26.769 35.353 34.291 1.00 30.72 410 VAL E O 1
ATOM 5663 N N . GLU D 1 175 ? 26.685 33.833 32.650 1.00 28.55 411 GLU E N 1
ATOM 5664 C CA . GLU D 1 175 ? 25.244 33.954 32.550 1.00 31.89 411 GLU E CA 1
ATOM 5665 C C . GLU D 1 175 ? 24.584 33.572 33.878 1.00 31.98 411 GLU E C 1
ATOM 5666 O O . GLU D 1 175 ? 23.634 34.226 34.316 1.00 31.73 411 GLU E O 1
ATOM 5672 N N . VAL D 1 176 ? 25.082 32.512 34.512 1.00 31.44 412 VAL E N 1
ATOM 5673 C CA . VAL D 1 176 ? 24.528 32.070 35.789 1.00 31.65 412 VAL E CA 1
ATOM 5674 C C . VAL D 1 176 ? 24.723 33.173 36.829 1.00 31.31 412 VAL E C 1
ATOM 5675 O O . VAL D 1 176 ? 23.814 33.492 37.589 1.00 32.11 412 VAL E O 1
ATOM 5679 N N . ILE D 1 177 ? 25.915 33.757 36.846 1.00 30.09 413 ILE E N 1
ATOM 5680 C CA . ILE D 1 177 ? 26.230 34.827 37.778 1.00 30.87 413 ILE E CA 1
ATOM 5681 C C . ILE D 1 177 ? 25.339 36.038 37.516 1.00 31.52 413 ILE E C 1
ATOM 5682 O O . ILE D 1 177 ? 24.815 36.641 38.449 1.00 30.64 413 ILE E O 1
ATOM 5687 N N . GLN D 1 178 ? 25.158 36.376 36.242 1.00 30.96 414 GLN E N 1
ATOM 5688 C CA . GLN D 1 178 ? 24.338 37.520 35.863 1.00 32.21 414 GLN E CA 1
ATOM 5689 C C . GLN D 1 178 ? 22.901 37.379 36.349 1.00 33.44 414 GLN E C 1
ATOM 5690 O O . GLN D 1 178 ? 22.317 38.347 36.828 1.00 31.73 414 GLN E O 1
ATOM 5696 N N . LYS D 1 179 ? 22.335 36.181 36.218 1.00 34.22 415 LYS E N 1
ATOM 5697 C CA . LYS D 1 179 ? 20.959 35.945 36.650 1.00 37.38 415 LYS E CA 1
ATOM 5698 C C . LYS D 1 179 ? 20.789 36.203 38.141 1.00 36.59 415 LYS E C 1
ATOM 5699 O O . LYS D 1 179 ? 19.770 36.732 38.577 1.00 36.15 415 LYS E O 1
ATOM 5705 N N . ILE D 1 180 ? 21.791 35.823 38.923 1.00 36.94 416 ILE E N 1
ATOM 5706 C CA . ILE D 1 180 ? 21.743 36.047 40.360 1.00 37.10 416 ILE E CA 1
ATOM 5707 C C . ILE D 1 180 ? 21.859 37.541 40.616 1.00 38.70 416 ILE E C 1
ATOM 5708 O O . ILE D 1 180 ? 21.091 38.113 41.392 1.00 39.13 416 ILE E O 1
ATOM 5713 N N . TYR D 1 181 ? 22.812 38.176 39.940 1.00 38.01 417 TYR E N 1
ATOM 5714 C CA . TYR D 1 181 ? 23.043 39.601 40.109 1.00 38.82 417 TYR E CA 1
ATOM 5715 C C . TYR D 1 181 ? 21.837 40.456 39.740 1.00 40.28 417 TYR E C 1
ATOM 5716 O O . TYR D 1 181 ? 21.609 41.506 40.342 1.00 40.04 417 TYR E O 1
ATOM 5725 N N . ASN D 1 182 ? 21.074 40.021 38.745 1.00 40.19 418 ASN E N 1
ATOM 5726 C CA . ASN D 1 182 ? 19.909 40.785 38.329 1.00 43.44 418 ASN E CA 1
ATOM 5727 C C . ASN D 1 182 ? 19.026 41.144 39.516 1.00 45.53 418 ASN E C 1
ATOM 5728 O O . ASN D 1 182 ? 18.526 42.265 39.619 1.00 46.73 418 ASN E O 1
ATOM 5733 N N . THR D 1 183 ? 18.835 40.189 40.421 1.00 46.80 419 THR E N 1
ATOM 5734 C CA . THR D 1 183 ? 18.004 40.419 41.593 1.00 48.30 419 THR E CA 1
ATOM 5735 C C . THR D 1 183 ? 18.622 41.468 42.501 1.00 48.97 419 THR E C 1
ATOM 5736 O O . THR D 1 183 ? 17.921 42.353 43.008 1.00 50.95 419 THR E O 1
ATOM 5740 N N . LEU D 1 184 ? 19.936 41.382 42.729 1.00 48.19 420 LEU E N 1
ATOM 5741 C CA . LEU D 1 184 ? 20.615 42.346 43.588 1.00 48.86 420 LEU E CA 1
ATOM 5742 C C . LEU D 1 184 ? 20.609 43.741 42.964 1.00 49.72 420 LEU E C 1
ATOM 5743 O O . LEU D 1 184 ? 20.243 44.722 43.617 1.00 49.05 420 LEU E O 1
ATOM 5748 N N . GLU D 1 185 ? 21.038 43.824 41.705 1.00 50.96 421 GLU E N 1
ATOM 5749 C CA . GLU D 1 185 ? 21.095 45.097 40.992 1.00 51.70 421 GLU E CA 1
ATOM 5750 C C . GLU D 1 185 ? 19.722 45.751 41.005 1.00 52.77 421 GLU E C 1
ATOM 5751 O O . GLU D 1 185 ? 19.620 46.978 41.063 1.00 53.03 421 GLU E O 1
ATOM 5757 N N . GLY D 1 186 ? 18.675 44.928 40.950 1.00 53.51 422 GLY E N 1
ATOM 5758 C CA . GLY D 1 186 ? 17.320 45.454 40.969 1.00 54.38 422 GLY E CA 1
ATOM 5759 C C . GLY D 1 186 ? 17.053 46.137 42.297 1.00 55.78 422 GLY E C 1
ATOM 5760 O O . GLY D 1 186 ? 16.587 47.279 42.346 1.00 55.71 422 GLY E O 1
ATOM 5761 N N . HIS D 1 187 ? 17.359 45.429 43.381 1.00 56.29 423 HIS E N 1
ATOM 5762 C CA . HIS D 1 187 ? 17.173 45.966 44.718 1.00 57.25 423 HIS E CA 1
ATOM 5763 C C . HIS D 1 187 ? 17.897 47.312 44.850 1.00 57.37 423 HIS E C 1
ATOM 5764 O O . HIS D 1 187 ? 17.267 48.286 45.321 1.00 57.75 423 HIS E O 1
#

Nearest PDB structures (foldseek):
  2php-assembly1_A  TM=1.006E+00  e=4.505E-36  Methanocaldococcus jannaschii DSM 2661
  2pb9-assembly1_A  TM=9.216E-01  e=1.838E-16  Pyrococcus furiosus
  2php-assembly1_A  TM=1.002E+00  e=3.126E-35  Methanocaldococcus jannaschii DSM 2661
  2pb9-assembly1_A  TM=9.202E-01  e=9.555E-18  Pyrococcus furiosus
  8fx6-assembly2_B  TM=3.871E-01  e=1.648E+00  Thermobifida fusca YX

Radius of gyration: 28.41 Å; Cα contacts (8 Å, |Δi|>4): 1522; chains: 4; bounding box: 61×70×79 Å

CATH classification: 3.40.225.10

B-factor: mean 39.27, std 9.74, range [18.03, 71.36]